Protein AF-D0IQ86-F1 (afdb_monomer)

Structure (mmCIF, N/CA/C/O backbone):
data_AF-D0IQ86-F1
#
_entry.id   AF-D0IQ86-F1
#
loop_
_atom_site.group_PDB
_atom_site.id
_atom_site.type_symbol
_atom_site.label_atom_id
_atom_site.label_alt_id
_atom_site.label_comp_id
_atom_site.label_asym_id
_atom_site.label_entity_id
_atom_site.label_seq_id
_atom_site.pdbx_PDB_ins_code
_atom_site.Cartn_x
_atom_site.Cartn_y
_atom_site.Cartn_z
_atom_site.occupancy
_atom_site.B_iso_or_equiv
_atom_site.auth_seq_id
_atom_site.auth_comp_id
_atom_site.auth_asym_id
_atom_site.auth_atom_id
_atom_site.pdbx_PDB_model_num
ATOM 1 N N . MET A 1 1 ? 30.136 22.786 40.120 1.00 44.16 1 MET A N 1
ATOM 2 C CA . MET A 1 1 ? 28.962 22.709 39.224 1.00 44.16 1 MET A CA 1
ATOM 3 C C . MET A 1 1 ? 28.473 24.099 38.809 1.00 44.16 1 MET A C 1
ATOM 5 O O . MET A 1 1 ? 28.505 24.385 37.623 1.00 44.16 1 MET A O 1
ATOM 9 N N . LEU A 1 2 ? 28.152 25.009 39.743 1.00 34.56 2 LEU A N 1
ATOM 10 C CA . LEU A 1 2 ? 27.717 26.384 39.419 1.00 34.56 2 LEU A CA 1
ATOM 11 C C . LEU A 1 2 ? 28.767 27.211 38.638 1.00 34.56 2 LEU A C 1
ATOM 13 O O . LEU A 1 2 ? 28.436 27.886 37.672 1.00 34.56 2 LEU A O 1
ATOM 17 N N . ILE A 1 3 ? 30.050 27.096 38.998 1.00 46.97 3 ILE A N 1
ATOM 18 C CA . ILE A 1 3 ? 31.165 27.788 38.317 1.00 46.97 3 ILE A CA 1
ATOM 19 C C . ILE A 1 3 ? 31.371 27.260 36.886 1.00 46.97 3 ILE A C 1
ATOM 21 O O . ILE A 1 3 ? 31.678 28.018 35.972 1.00 46.97 3 ILE A O 1
ATOM 25 N N . THR A 1 4 ? 31.146 25.962 36.673 1.00 49.38 4 THR A N 1
ATOM 26 C CA . THR A 1 4 ? 31.270 25.307 35.363 1.00 49.38 4 THR A CA 1
ATOM 27 C C . THR A 1 4 ? 30.162 25.760 34.411 1.00 49.38 4 THR A C 1
ATOM 29 O O . THR A 1 4 ? 30.430 26.004 33.238 1.00 49.38 4 THR A O 1
ATOM 32 N N . ILE A 1 5 ? 28.948 25.940 34.943 1.00 56.44 5 ILE A N 1
ATOM 33 C CA . ILE A 1 5 ? 27.775 26.453 34.222 1.00 56.44 5 ILE A CA 1
ATOM 34 C C . ILE A 1 5 ? 27.952 27.943 33.894 1.00 56.44 5 ILE A C 1
ATOM 36 O O . ILE A 1 5 ? 27.713 28.357 32.764 1.00 56.44 5 ILE A O 1
ATOM 40 N N . LEU A 1 6 ? 28.463 28.744 34.835 1.00 50.25 6 LEU A N 1
ATOM 41 C CA . LEU A 1 6 ? 28.774 30.161 34.601 1.00 50.25 6 LEU A CA 1
ATOM 42 C C . LEU A 1 6 ? 29.878 30.353 33.548 1.00 50.25 6 LEU A C 1
ATOM 44 O O . LEU A 1 6 ? 29.783 31.255 32.718 1.00 50.25 6 LEU A O 1
ATOM 48 N N . GLY A 1 7 ? 30.883 29.472 33.524 1.00 53.47 7 GLY A N 1
ATOM 49 C CA . GLY A 1 7 ? 31.936 29.485 32.504 1.00 53.47 7 GLY A CA 1
ATOM 50 C C . GLY A 1 7 ? 31.430 29.139 31.099 1.00 53.47 7 GLY A C 1
ATOM 51 O O . GLY A 1 7 ? 31.832 29.778 30.126 1.00 53.47 7 GLY A O 1
ATOM 52 N N . THR A 1 8 ? 30.506 28.179 30.979 1.00 57.81 8 THR A N 1
ATOM 53 C CA . THR A 1 8 ? 29.898 27.821 29.683 1.00 57.81 8 THR A CA 1
ATOM 54 C C . THR A 1 8 ? 28.943 28.903 29.188 1.00 57.81 8 THR A C 1
ATOM 56 O O . THR A 1 8 ? 28.949 29.216 27.999 1.00 57.81 8 THR A O 1
ATOM 59 N N . LEU A 1 9 ? 28.198 29.548 30.092 1.00 50.62 9 LEU A N 1
ATOM 60 C CA . LEU A 1 9 ? 27.321 30.669 29.749 1.00 50.62 9 LEU A CA 1
ATOM 61 C C . LEU A 1 9 ? 28.117 31.897 29.276 1.00 50.62 9 LEU A C 1
ATOM 63 O O . LEU A 1 9 ? 27.738 32.537 28.297 1.00 50.62 9 LEU A O 1
ATOM 67 N N . ALA A 1 10 ? 29.250 32.197 29.920 1.00 55.19 10 ALA A N 1
ATOM 68 C CA . ALA A 1 10 ? 30.127 33.303 29.533 1.00 55.19 10 ALA A CA 1
ATOM 69 C C . ALA A 1 10 ? 30.791 33.072 28.162 1.00 55.19 10 ALA A C 1
ATOM 71 O O . ALA A 1 10 ? 30.859 33.994 27.347 1.00 55.19 10 ALA A O 1
ATOM 72 N N . ALA A 1 11 ? 31.221 31.839 27.872 1.00 55.59 11 ALA A N 1
ATOM 73 C CA . ALA A 1 11 ? 31.773 31.470 26.567 1.00 55.59 11 ALA A CA 1
ATOM 74 C C . ALA A 1 11 ? 30.716 31.550 25.450 1.00 55.59 11 ALA A C 1
ATOM 76 O O . ALA A 1 11 ? 31.003 32.031 24.352 1.00 55.59 11 ALA A O 1
ATOM 77 N N . PHE A 1 12 ? 29.479 31.144 25.746 1.00 58.81 12 PHE A N 1
ATOM 78 C CA . PHE A 1 12 ? 28.362 31.219 24.807 1.00 58.81 12 PHE A CA 1
ATOM 79 C C . PHE A 1 12 ? 27.935 32.672 24.532 1.00 58.81 12 PHE A C 1
ATOM 81 O O . PHE A 1 12 ? 27.708 33.037 23.379 1.00 58.81 12 PHE A O 1
ATOM 88 N N . LEU A 1 13 ? 27.926 33.539 25.555 1.00 53.56 13 LEU A N 1
ATOM 89 C CA . LEU A 1 13 ? 27.673 34.976 25.383 1.00 53.56 13 LEU A CA 1
ATOM 90 C C . LEU A 1 13 ? 28.783 35.683 24.590 1.00 53.56 13 LEU A C 1
ATOM 92 O O . LEU A 1 13 ? 28.480 36.519 23.741 1.00 53.56 13 LEU A O 1
ATOM 96 N N . ALA A 1 14 ? 30.055 35.342 24.819 1.00 55.03 14 ALA A N 1
ATOM 97 C CA . ALA A 1 14 ? 31.177 35.901 24.061 1.00 55.03 14 ALA A CA 1
ATOM 98 C C . ALA A 1 14 ? 31.119 35.507 22.572 1.00 55.03 14 ALA A C 1
ATOM 100 O O . ALA A 1 14 ? 31.382 36.329 21.689 1.00 55.03 14 ALA A O 1
ATOM 101 N N . PHE A 1 15 ? 30.703 34.272 22.282 1.00 54.91 15 PHE A N 1
ATOM 102 C CA . PHE A 1 15 ? 30.490 33.791 20.919 1.00 54.91 15 PHE A CA 1
ATOM 103 C C . PHE A 1 15 ? 29.323 34.520 20.228 1.00 54.91 15 PHE A C 1
ATOM 105 O O . PHE A 1 15 ? 29.467 34.978 19.092 1.00 54.91 15 PHE A O 1
ATOM 112 N N . LEU A 1 16 ? 28.207 34.730 20.938 1.00 49.28 16 LEU A N 1
ATOM 113 C CA . LEU A 1 16 ? 27.055 35.480 20.426 1.00 49.28 16 LEU A CA 1
ATOM 114 C C . LEU A 1 16 ? 27.391 36.959 20.163 1.00 49.28 16 LEU A C 1
ATOM 116 O O . LEU A 1 16 ? 27.014 37.505 19.128 1.00 49.28 16 LEU A O 1
ATOM 120 N N . LEU A 1 17 ? 28.149 37.602 21.058 1.00 48.16 17 LEU A N 1
ATOM 121 C CA . LEU A 1 17 ? 28.586 38.995 20.901 1.00 48.16 17 LEU A CA 1
ATOM 122 C C . LEU A 1 17 ? 29.527 39.175 19.701 1.00 48.16 17 LEU A C 1
ATOM 124 O O . LEU A 1 17 ? 29.441 40.181 18.998 1.00 48.16 17 LEU A O 1
ATOM 128 N N . THR A 1 18 ? 30.364 38.178 19.407 1.00 54.25 18 THR A N 1
ATOM 129 C CA . THR A 1 18 ? 31.253 38.188 18.233 1.00 54.25 18 THR A CA 1
ATOM 130 C C . THR A 1 18 ? 30.465 38.047 16.922 1.00 54.25 18 THR A C 1
ATOM 132 O O . THR A 1 18 ? 30.798 38.684 15.924 1.00 54.25 18 THR A O 1
ATOM 135 N N . LEU A 1 19 ? 29.374 37.274 16.927 1.00 46.41 19 LEU A N 1
ATOM 136 C CA . LEU A 1 19 ? 28.462 37.117 15.787 1.00 46.41 19 LEU A CA 1
ATOM 137 C C . LEU A 1 19 ? 27.590 38.357 15.538 1.00 46.41 19 LEU A C 1
ATOM 139 O O . LEU A 1 19 ? 27.333 38.697 14.383 1.00 46.41 19 LEU A O 1
ATOM 143 N N . ILE A 1 20 ? 27.169 39.043 16.603 1.00 47.31 20 ILE A N 1
ATOM 144 C CA . ILE A 1 20 ? 26.276 40.209 16.526 1.00 47.31 20 ILE A CA 1
ATOM 145 C C . ILE A 1 20 ? 27.052 41.495 16.196 1.00 47.31 20 ILE A C 1
ATOM 147 O O . ILE A 1 20 ? 26.596 42.286 15.372 1.00 47.31 20 ILE A O 1
ATOM 151 N N . PHE A 1 21 ? 28.247 41.695 16.767 1.00 41.47 21 PHE A N 1
ATOM 152 C CA . PHE A 1 21 ? 29.037 42.923 16.578 1.00 41.47 21 PHE A CA 1
ATOM 153 C C . PHE A 1 21 ? 30.216 42.781 15.595 1.00 41.47 21 PHE A C 1
ATOM 155 O O . PHE A 1 21 ? 30.856 43.773 15.248 1.00 41.47 21 PHE A O 1
ATOM 162 N N . GLY A 1 22 ? 30.493 41.577 15.081 1.00 38.72 22 GLY A N 1
ATOM 163 C CA . GLY A 1 22 ? 31.636 41.292 14.199 1.00 38.72 22 GLY A CA 1
ATOM 164 C C . GLY A 1 22 ? 31.532 41.795 12.752 1.00 38.72 22 GLY A C 1
ATOM 165 O O . GLY A 1 22 ? 32.476 41.634 11.980 1.00 38.72 22 GLY A O 1
ATOM 166 N N . ARG A 1 23 ? 30.425 42.428 12.343 1.00 44.47 23 ARG A N 1
ATOM 167 C CA . ARG A 1 23 ? 30.286 43.042 11.008 1.00 44.47 23 ARG A CA 1
ATOM 168 C C . ARG A 1 23 ? 30.266 44.562 11.102 1.00 44.47 23 ARG A C 1
ATOM 170 O O . ARG A 1 23 ? 29.232 45.194 10.931 1.00 44.47 23 ARG A O 1
ATOM 177 N N . GLY A 1 24 ? 31.435 45.154 11.345 1.00 37.97 24 GLY A N 1
ATOM 178 C CA . GLY A 1 24 ? 31.527 46.609 11.443 1.00 37.97 24 GLY A CA 1
ATOM 179 C C . GLY A 1 24 ? 32.914 47.197 11.675 1.00 37.97 24 GLY A C 1
ATOM 180 O O . GLY A 1 24 ? 33.044 48.071 12.519 1.00 37.97 24 GLY A O 1
ATOM 181 N N . GLN A 1 25 ? 33.948 46.799 10.925 1.00 29.42 25 GLN A N 1
ATOM 182 C CA . GLN A 1 25 ? 35.121 47.670 10.743 1.00 29.42 25 GLN A CA 1
ATOM 183 C C . GLN A 1 25 ? 35.557 47.726 9.276 1.00 29.42 25 GLN A C 1
ATOM 185 O O . GLN A 1 25 ? 36.235 46.841 8.761 1.00 29.42 25 GLN A O 1
ATOM 190 N N . LYS A 1 26 ? 35.197 48.834 8.614 1.00 35.84 26 LYS A N 1
ATOM 191 C CA . LYS A 1 26 ? 35.958 49.369 7.481 1.00 35.84 26 LYS A CA 1
ATOM 192 C C . LYS A 1 26 ? 37.345 49.742 8.009 1.00 35.84 26 LYS A C 1
ATOM 194 O O . LYS A 1 26 ? 37.449 50.647 8.833 1.00 35.84 26 LYS A O 1
ATOM 199 N N . ARG A 1 27 ? 38.401 49.092 7.517 1.00 28.05 27 ARG A N 1
ATOM 200 C CA . ARG A 1 27 ? 39.769 49.613 7.621 1.00 28.05 27 ARG A CA 1
ATOM 201 C C . ARG A 1 27 ? 40.237 50.107 6.257 1.00 28.05 27 ARG A C 1
ATOM 203 O O . ARG A 1 27 ? 40.186 49.407 5.251 1.00 28.05 27 ARG A O 1
ATOM 210 N N . SER A 1 28 ? 40.620 51.372 6.288 1.00 27.50 28 SER A N 1
ATOM 211 C CA . SER A 1 28 ? 41.250 52.208 5.278 1.00 27.50 28 SER A CA 1
ATOM 212 C C . SER A 1 28 ? 42.489 51.568 4.648 1.00 27.50 28 SER A C 1
ATOM 214 O O . SER A 1 28 ? 43.341 51.032 5.354 1.00 27.50 28 SER A O 1
ATOM 216 N N . LYS A 1 29 ? 42.618 51.705 3.324 1.00 27.58 29 LYS A N 1
ATOM 217 C CA . LYS A 1 29 ? 43.871 51.490 2.590 1.00 27.58 29 LYS A CA 1
ATOM 218 C C . LYS A 1 29 ? 44.841 52.644 2.875 1.00 27.58 29 LYS A C 1
ATOM 220 O O . LYS A 1 29 ? 44.425 53.790 2.700 1.00 27.58 29 LYS A O 1
ATOM 225 N N . PRO A 1 30 ? 46.120 52.386 3.188 1.00 27.84 30 PRO A N 1
ATOM 226 C CA . PRO A 1 30 ? 47.188 53.310 2.878 1.00 27.84 30 PRO A CA 1
ATOM 227 C C . PRO A 1 30 ? 47.821 52.947 1.531 1.00 27.84 30 PRO A C 1
ATOM 229 O O . PRO A 1 30 ? 48.097 51.791 1.215 1.00 27.84 30 PRO A O 1
ATOM 232 N N . VAL A 1 31 ? 48.009 53.996 0.744 1.00 25.55 31 VAL A N 1
ATOM 233 C CA . VAL A 1 31 ? 48.836 54.075 -0.455 1.00 25.55 31 VAL A CA 1
ATOM 234 C C . VAL A 1 31 ? 50.301 54.158 -0.027 1.00 25.55 31 VAL A C 1
ATOM 236 O O . VAL A 1 31 ? 50.618 54.936 0.868 1.00 25.55 31 VAL A O 1
ATOM 239 N N . GLN A 1 32 ? 51.190 53.456 -0.730 1.00 24.28 32 GLN A N 1
ATOM 240 C CA . GLN A 1 32 ? 52.515 53.983 -1.060 1.00 24.28 32 GLN A CA 1
ATOM 241 C C . GLN A 1 32 ? 52.898 53.550 -2.485 1.00 24.28 32 GLN A C 1
ATOM 243 O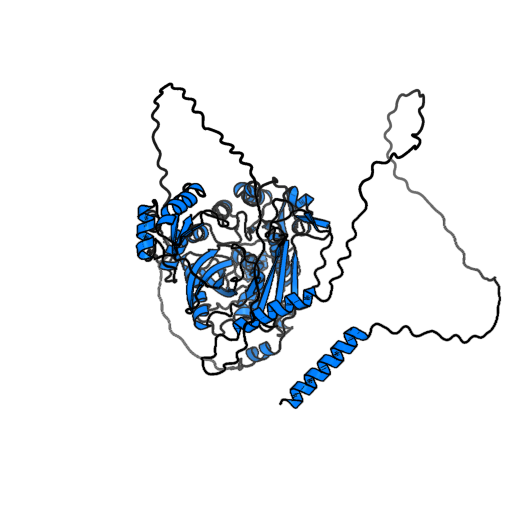 O . GLN A 1 32 ? 53.018 52.367 -2.794 1.00 24.28 32 GLN A O 1
ATOM 248 N N . SER A 1 33 ? 52.999 54.565 -3.347 1.00 25.86 33 SER A N 1
ATOM 249 C CA . SER A 1 33 ? 53.703 54.632 -4.637 1.00 25.86 33 SER A CA 1
ATOM 250 C C . SER A 1 33 ? 55.202 54.362 -4.439 1.00 25.86 33 SER A C 1
ATOM 252 O O . SER A 1 33 ? 55.691 54.553 -3.332 1.00 25.86 33 SER A O 1
ATOM 254 N N . SER A 1 34 ? 56.015 53.936 -5.406 1.00 28.02 34 SER A N 1
ATOM 255 C CA . SER A 1 34 ? 56.362 54.487 -6.739 1.00 28.02 34 SER A CA 1
ATOM 256 C C . SER A 1 34 ? 57.522 53.604 -7.260 1.00 28.02 34 SER A C 1
ATOM 258 O O . SER A 1 34 ? 58.203 53.014 -6.431 1.00 28.02 34 SER A O 1
ATOM 260 N N . ALA A 1 35 ? 57.935 53.468 -8.518 1.00 27.05 35 ALA A N 1
ATOM 261 C CA . ALA A 1 35 ? 57.646 54.023 -9.837 1.00 27.05 35 ALA A CA 1
ATOM 262 C C . ALA A 1 35 ? 58.418 53.142 -10.853 1.00 27.05 35 ALA A C 1
ATOM 264 O O . ALA A 1 35 ? 59.389 52.501 -10.457 1.00 27.05 35 ALA A O 1
ATOM 265 N N . ALA A 1 36 ? 58.020 53.161 -12.132 1.00 24.80 36 ALA A N 1
ATOM 266 C CA . ALA A 1 36 ? 58.895 53.423 -13.294 1.00 24.80 36 ALA A CA 1
ATOM 267 C C . ALA A 1 36 ? 58.351 52.814 -14.612 1.00 24.80 36 ALA A C 1
ATOM 269 O O . ALA A 1 36 ? 58.438 51.618 -14.854 1.00 24.80 36 ALA A O 1
ATOM 270 N N . THR A 1 37 ? 57.803 53.712 -15.438 1.00 25.48 37 THR A N 1
ATOM 271 C CA . THR A 1 37 ? 58.170 53.965 -16.851 1.00 25.48 37 THR A CA 1
ATOM 272 C C . THR A 1 37 ? 58.007 52.880 -17.944 1.00 25.48 37 THR A C 1
ATOM 274 O O . THR A 1 37 ? 58.814 51.976 -18.095 1.00 25.48 37 THR A O 1
ATOM 277 N N . SER A 1 38 ? 57.027 53.162 -18.820 1.00 25.84 38 SER A N 1
ATOM 278 C CA . SER A 1 38 ? 57.131 53.367 -20.287 1.00 25.84 38 SER A CA 1
ATOM 279 C C . SER A 1 38 ? 57.355 52.226 -21.300 1.00 25.84 38 SER A C 1
ATOM 281 O O . SER A 1 38 ? 58.354 51.525 -21.260 1.00 25.84 38 SER A O 1
ATOM 283 N N . ALA A 1 39 ? 56.519 52.321 -22.350 1.00 26.55 39 ALA A N 1
ATOM 284 C CA . ALA A 1 39 ? 56.859 52.360 -23.785 1.00 26.55 39 ALA A CA 1
ATOM 285 C C . ALA A 1 39 ? 56.868 51.066 -24.641 1.00 26.55 39 ALA A C 1
ATOM 287 O O . ALA A 1 39 ? 57.773 50.253 -24.557 1.00 26.55 39 ALA A O 1
ATOM 288 N N . THR A 1 40 ? 55.872 51.017 -25.545 1.00 25.23 40 THR A N 1
ATOM 289 C CA . THR A 1 40 ? 55.970 50.994 -27.032 1.00 25.23 40 THR A CA 1
ATOM 290 C C . THR A 1 40 ? 56.610 49.806 -27.788 1.00 25.23 40 THR A C 1
ATOM 292 O O . THR A 1 40 ? 57.547 49.170 -27.333 1.00 25.23 40 THR A O 1
ATOM 295 N N . THR A 1 41 ? 56.130 49.641 -29.038 1.00 26.33 41 THR A N 1
ATOM 296 C CA . THR A 1 41 ? 56.623 48.862 -30.211 1.00 26.33 41 THR A CA 1
ATOM 297 C C . THR A 1 41 ? 56.367 47.346 -30.198 1.00 26.33 41 THR A C 1
ATOM 299 O O . THR A 1 41 ? 56.696 46.675 -29.237 1.00 26.33 41 THR A O 1
ATOM 302 N N . ALA A 1 42 ? 55.615 46.734 -31.125 1.00 26.28 42 ALA A N 1
ATOM 303 C CA . ALA A 1 42 ? 55.585 46.734 -32.600 1.00 26.28 42 ALA A CA 1
ATOM 304 C C . ALA A 1 42 ? 56.629 45.809 -33.265 1.00 26.28 42 ALA A C 1
ATOM 306 O O . ALA A 1 42 ? 57.827 45.969 -33.072 1.00 26.28 42 ALA A O 1
ATOM 307 N N . THR A 1 43 ? 56.090 44.963 -34.160 1.00 26.39 43 THR A N 1
ATOM 308 C CA . THR A 1 43 ? 56.647 44.432 -35.425 1.00 26.39 43 THR A CA 1
ATOM 309 C C . THR A 1 43 ? 57.696 43.308 -35.461 1.00 26.39 43 THR A C 1
ATOM 311 O O . THR A 1 43 ? 58.762 43.416 -34.872 1.00 26.39 43 THR A O 1
ATOM 314 N N . THR A 1 44 ? 57.383 42.345 -36.360 1.00 27.66 44 THR A N 1
ATOM 315 C CA . THR A 1 44 ? 58.251 41.551 -37.278 1.00 27.66 44 THR A CA 1
ATOM 316 C C . THR A 1 44 ? 59.229 40.553 -36.657 1.00 27.66 44 THR A C 1
ATOM 318 O O . THR A 1 44 ? 59.815 40.830 -35.626 1.00 27.66 44 THR A O 1
ATOM 321 N N . GLY A 1 45 ? 59.518 39.378 -37.211 1.00 26.42 45 GLY A N 1
ATOM 322 C CA . GLY A 1 45 ? 59.134 38.620 -38.414 1.00 26.42 45 GLY A CA 1
ATOM 323 C C . GLY A 1 45 ? 59.437 37.142 -38.072 1.00 26.42 45 GLY A C 1
ATOM 324 O O . GLY A 1 45 ? 59.514 36.808 -36.895 1.00 26.42 45 GLY A O 1
ATOM 325 N N . ASP A 1 46 ? 59.698 36.179 -38.936 1.00 29.06 46 ASP A N 1
ATOM 326 C CA . ASP A 1 46 ? 59.614 35.977 -40.374 1.00 29.06 46 ASP A CA 1
ATOM 327 C C . ASP A 1 46 ? 59.864 34.458 -40.577 1.00 29.06 46 ASP A C 1
ATOM 329 O O . ASP A 1 46 ? 60.418 33.811 -39.682 1.00 29.06 46 ASP A O 1
ATOM 333 N N . SER A 1 47 ? 59.549 33.939 -41.764 1.00 29.06 47 SER A N 1
ATOM 334 C CA . SER A 1 47 ? 60.200 32.810 -42.465 1.00 29.06 47 SER A CA 1
ATOM 335 C C . SER A 1 47 ? 59.418 31.506 -42.743 1.00 29.06 47 SER A C 1
ATOM 337 O O . SER A 1 47 ? 59.179 30.646 -41.898 1.00 29.06 47 SER A O 1
ATOM 339 N N . ASP A 1 48 ? 59.081 31.441 -44.035 1.00 29.78 48 ASP A N 1
ATOM 340 C CA . ASP A 1 48 ? 58.813 30.368 -44.996 1.00 29.78 48 ASP A CA 1
ATOM 341 C C . ASP A 1 48 ? 59.270 28.932 -44.688 1.00 29.78 48 ASP A C 1
ATOM 343 O O . ASP A 1 48 ? 60.390 28.697 -44.244 1.00 29.78 48 ASP A O 1
ATOM 347 N N . ASN A 1 49 ? 58.475 27.937 -45.113 1.00 29.80 49 ASN A N 1
ATOM 348 C CA . ASN A 1 49 ? 58.572 27.280 -46.439 1.00 29.80 49 ASN A CA 1
ATOM 349 C C . ASN A 1 49 ? 57.808 25.937 -46.452 1.00 29.80 49 ASN A C 1
ATOM 351 O O . ASN A 1 49 ? 57.857 25.197 -45.473 1.00 29.80 49 ASN A O 1
ATOM 355 N N . GLY A 1 50 ? 57.198 25.562 -47.591 1.00 27.50 50 GLY A N 1
ATOM 356 C CA . GLY A 1 50 ? 56.882 24.142 -47.852 1.00 27.50 50 GLY A CA 1
ATOM 357 C C . GLY A 1 50 ? 55.585 23.766 -48.585 1.00 27.50 50 GLY A C 1
ATOM 358 O O . GLY A 1 50 ? 54.838 22.933 -48.096 1.00 27.50 50 GLY A O 1
ATOM 359 N N . ASN A 1 51 ? 55.323 24.367 -49.746 1.00 28.78 51 ASN A N 1
ATOM 360 C CA . ASN A 1 51 ? 54.930 23.722 -51.017 1.00 28.78 51 ASN A CA 1
ATOM 361 C C . ASN A 1 51 ? 54.164 22.358 -51.017 1.00 28.78 51 ASN A C 1
ATOM 363 O O . ASN A 1 51 ? 54.732 21.334 -50.652 1.00 28.78 51 ASN A O 1
ATOM 367 N N . THR A 1 52 ? 52.946 22.303 -51.590 1.00 30.97 52 THR A N 1
ATOM 368 C CA . THR A 1 52 ? 52.582 21.612 -52.869 1.00 30.97 52 THR A CA 1
ATOM 369 C C . THR A 1 52 ? 51.103 21.162 -52.982 1.00 30.97 52 THR A C 1
ATOM 371 O O . THR A 1 52 ? 50.596 20.364 -52.206 1.00 30.97 52 THR A O 1
ATOM 374 N N . ASN A 1 53 ? 50.446 21.701 -54.019 1.00 29.45 53 ASN A N 1
ATOM 375 C CA . ASN A 1 53 ? 49.388 21.188 -54.915 1.00 29.45 53 ASN A CA 1
ATOM 376 C C . ASN A 1 53 ? 48.642 19.862 -54.617 1.00 29.45 53 ASN A C 1
ATOM 378 O O . ASN A 1 53 ? 49.245 18.797 -54.639 1.00 29.45 53 ASN A O 1
ATOM 382 N N . HIS A 1 54 ? 47.298 19.896 -54.661 1.00 31.28 54 HIS A N 1
ATOM 383 C CA . HIS A 1 54 ? 46.544 19.533 -55.881 1.00 31.28 54 HIS A CA 1
ATOM 384 C C . HIS A 1 54 ? 45.031 19.831 -55.785 1.00 31.28 54 HIS A C 1
ATOM 386 O O . HIS A 1 54 ? 44.338 19.404 -54.867 1.00 31.28 54 HIS A O 1
ATOM 392 N N . ASN A 1 55 ? 44.528 20.528 -56.811 1.00 28.81 55 ASN A N 1
ATOM 393 C CA . ASN A 1 55 ? 43.121 20.608 -57.214 1.00 28.81 55 ASN A CA 1
ATOM 394 C C . ASN A 1 55 ? 42.565 19.226 -57.585 1.00 28.81 55 ASN A C 1
ATOM 396 O O . ASN A 1 55 ? 43.254 18.473 -58.271 1.00 28.81 55 ASN A O 1
ATOM 400 N N . SER A 1 56 ? 41.283 18.966 -57.313 1.00 27.16 56 SER A N 1
ATOM 401 C CA . SER A 1 56 ? 40.237 18.829 -58.349 1.00 27.16 56 SER A CA 1
ATOM 402 C C . SER A 1 56 ? 38.922 18.281 -57.781 1.00 27.16 56 SER A C 1
ATOM 404 O O . SER A 1 56 ? 38.837 17.728 -56.691 1.00 27.16 56 SER A O 1
ATOM 406 N N . SER A 1 57 ? 37.872 18.568 -58.531 1.00 25.39 57 SER A N 1
ATOM 407 C CA . SER A 1 57 ? 36.478 18.724 -58.150 1.00 25.39 57 SER A CA 1
ATOM 408 C C . SER A 1 57 ? 35.562 17.715 -58.856 1.00 25.39 57 SER A C 1
ATOM 410 O O . SER A 1 57 ? 35.920 17.214 -59.916 1.00 25.39 57 SER A O 1
ATOM 412 N N . VAL A 1 58 ? 34.321 17.622 -58.355 1.00 25.50 58 VAL A N 1
ATOM 413 C CA . VAL A 1 58 ? 33.076 17.193 -59.040 1.00 25.50 58 VAL A CA 1
ATOM 414 C C . VAL A 1 58 ? 32.847 15.687 -59.211 1.00 25.50 58 VAL A C 1
ATOM 416 O O . VAL A 1 58 ? 33.530 15.067 -60.009 1.00 25.50 58 VAL A O 1
ATOM 419 N N . ILE A 1 59 ? 31.752 15.169 -58.620 1.00 26.31 59 ILE A N 1
ATOM 420 C CA . ILE A 1 59 ? 30.742 14.346 -59.324 1.00 26.31 59 ILE A CA 1
ATOM 421 C C . ILE A 1 59 ? 29.335 14.718 -58.818 1.00 26.31 59 ILE A C 1
ATOM 423 O O . ILE A 1 59 ? 29.106 14.933 -57.630 1.00 26.31 59 ILE A O 1
ATOM 427 N N . ALA A 1 60 ? 28.431 14.834 -59.787 1.00 25.27 60 ALA A N 1
ATOM 428 C CA . ALA A 1 60 ? 27.045 15.265 -59.733 1.00 25.27 60 ALA A CA 1
ATOM 429 C C . ALA A 1 60 ? 26.056 14.201 -59.217 1.00 25.27 60 ALA A C 1
ATOM 431 O O . ALA A 1 60 ? 26.319 13.004 -59.289 1.00 25.27 60 ALA A O 1
ATOM 432 N N . ALA A 1 61 ? 24.854 14.650 -58.840 1.00 26.23 61 ALA A N 1
ATOM 433 C CA . ALA A 1 61 ? 23.639 13.844 -58.934 1.00 26.23 61 ALA A CA 1
ATOM 434 C C . ALA A 1 61 ? 22.463 14.713 -59.415 1.00 26.23 61 ALA A C 1
ATOM 436 O O . ALA A 1 61 ? 22.009 15.641 -58.750 1.00 26.23 61 ALA A O 1
ATOM 437 N N . THR A 1 62 ? 22.033 14.396 -60.629 1.00 24.27 62 THR A N 1
ATOM 438 C CA . THR A 1 62 ? 20.856 14.845 -61.376 1.00 24.27 62 THR A CA 1
ATOM 439 C C . THR A 1 62 ? 19.550 14.295 -60.804 1.00 24.27 62 THR A C 1
ATOM 441 O O . THR A 1 62 ? 19.465 13.097 -60.554 1.00 24.27 62 THR A O 1
ATOM 444 N N . ALA A 1 63 ? 18.505 15.126 -60.758 1.00 25.80 63 ALA A N 1
ATOM 445 C CA . ALA A 1 63 ? 17.132 14.733 -61.098 1.00 25.80 63 ALA A CA 1
ATOM 446 C C . ALA A 1 63 ? 16.290 15.987 -61.400 1.00 25.80 63 ALA A C 1
ATOM 448 O O . ALA A 1 63 ? 15.895 16.729 -60.505 1.00 25.80 63 ALA A O 1
ATOM 449 N N . THR A 1 64 ? 16.033 16.222 -62.684 1.00 23.69 64 THR A N 1
ATOM 450 C CA . THR A 1 64 ? 15.050 17.174 -63.209 1.00 23.69 64 THR A CA 1
ATOM 451 C C . THR A 1 64 ? 13.828 16.405 -63.701 1.00 23.69 64 THR A C 1
ATOM 453 O O . THR A 1 64 ? 13.962 15.446 -64.456 1.00 23.69 64 THR A O 1
ATOM 456 N N . ALA A 1 65 ? 12.634 16.874 -63.342 1.00 25.70 65 ALA A N 1
ATOM 457 C CA . ALA A 1 65 ? 11.423 16.669 -64.127 1.00 25.70 65 ALA A CA 1
ATOM 458 C C . ALA A 1 65 ? 10.629 17.981 -64.137 1.00 25.70 65 ALA A C 1
ATOM 460 O O . ALA A 1 65 ? 10.217 18.510 -63.107 1.00 25.70 65 ALA A O 1
ATOM 461 N N . THR A 1 66 ? 10.517 18.528 -65.338 1.00 23.52 66 THR A N 1
ATOM 462 C CA . THR A 1 66 ? 9.914 19.796 -65.735 1.00 23.52 66 THR A CA 1
ATOM 463 C C . THR A 1 66 ? 8.420 19.615 -66.000 1.00 23.52 66 THR A C 1
ATOM 465 O O . THR A 1 66 ? 8.024 18.618 -66.594 1.00 23.52 66 THR A O 1
ATOM 468 N N . THR A 1 67 ? 7.595 20.619 -65.696 1.00 25.52 67 THR A N 1
ATOM 469 C CA . THR A 1 67 ? 6.588 21.130 -66.650 1.00 25.52 67 THR A CA 1
ATOM 470 C C . THR A 1 67 ? 6.077 22.506 -66.220 1.00 25.52 67 THR A C 1
ATOM 472 O O . THR A 1 67 ? 5.790 22.781 -65.060 1.00 25.52 67 THR A O 1
ATOM 475 N N . THR A 1 68 ? 6.045 23.393 -67.204 1.00 24.16 68 THR A N 1
ATOM 476 C CA . THR A 1 68 ? 5.793 24.836 -67.173 1.00 24.16 68 THR A CA 1
ATOM 477 C C . THR A 1 68 ? 4.357 25.160 -67.598 1.00 24.16 68 THR A C 1
ATOM 479 O O . THR A 1 68 ? 3.870 24.538 -68.536 1.00 24.16 68 THR A O 1
ATOM 482 N N . SER A 1 69 ? 3.733 26.222 -67.068 1.00 23.97 69 SER A N 1
ATOM 483 C CA . SER A 1 69 ? 3.507 27.466 -67.843 1.00 23.97 69 SER A CA 1
ATOM 484 C C . SER A 1 69 ? 2.540 28.482 -67.196 1.00 23.97 69 SER A C 1
ATOM 486 O O . SER A 1 69 ? 1.513 28.140 -66.622 1.00 23.97 69 SER A O 1
ATOM 488 N N . SER A 1 70 ? 2.874 29.756 -67.446 1.00 25.38 70 SER A N 1
ATOM 489 C CA . SER A 1 70 ? 2.030 30.964 -67.543 1.00 25.38 70 SER A CA 1
ATOM 490 C C . SER A 1 70 ? 1.767 31.855 -66.301 1.00 25.38 70 SER A C 1
ATOM 492 O O . SER A 1 70 ? 1.019 31.554 -65.381 1.00 25.38 70 SER A O 1
ATOM 494 N N . LYS A 1 71 ? 2.402 33.034 -66.366 1.00 25.86 71 LYS A N 1
ATOM 495 C CA . LYS A 1 71 ? 2.154 34.362 -65.744 1.00 25.86 71 LYS A CA 1
ATOM 496 C C . LYS A 1 71 ? 2.107 35.367 -66.939 1.00 25.86 71 LYS A C 1
ATOM 498 O O . LYS A 1 71 ? 2.510 34.903 -68.014 1.00 25.86 71 LYS A O 1
ATOM 503 N N . PRO A 1 72 ? 1.767 36.689 -66.863 1.00 37.91 72 PRO A N 1
ATOM 504 C CA . PRO A 1 72 ? 1.820 37.664 -65.736 1.00 37.91 72 PRO A CA 1
ATOM 505 C C . PRO A 1 72 ? 0.625 38.702 -65.796 1.00 37.91 72 PRO A C 1
ATOM 507 O O . PRO A 1 72 ? -0.375 38.337 -66.409 1.00 37.91 72 PRO A O 1
ATOM 510 N N . PRO A 1 73 ? 0.639 39.968 -65.271 1.00 38.66 73 PRO A N 1
ATOM 511 C CA . PRO A 1 73 ? 1.639 40.725 -64.500 1.00 38.66 73 PRO A CA 1
ATOM 512 C C . PRO A 1 73 ? 1.124 41.495 -63.247 1.00 38.66 73 PRO A C 1
ATOM 514 O O . PRO A 1 73 ? 0.036 41.282 -62.731 1.00 38.66 73 PRO A O 1
ATOM 517 N N . ILE A 1 74 ? 2.034 42.330 -62.738 1.00 27.77 74 ILE A N 1
ATOM 518 C CA . ILE A 1 74 ? 2.272 42.883 -61.397 1.00 27.77 74 ILE A CA 1
ATOM 519 C C . ILE A 1 74 ? 1.703 44.307 -61.226 1.00 27.77 74 ILE A C 1
ATOM 521 O O . ILE A 1 74 ? 1.759 45.087 -62.172 1.00 27.77 74 ILE A O 1
ATOM 525 N N . ALA A 1 75 ? 1.332 44.687 -59.992 1.00 26.25 75 ALA A N 1
ATOM 526 C CA . ALA A 1 75 ? 1.524 46.043 -59.442 1.00 26.25 75 ALA A CA 1
ATOM 527 C C . ALA A 1 75 ? 1.634 46.006 -57.889 1.00 26.25 75 ALA A C 1
ATOM 529 O O . ALA A 1 75 ? 1.131 45.056 -57.287 1.00 26.25 75 ALA A O 1
ATOM 530 N N . PRO A 1 76 ? 2.329 46.965 -57.233 1.00 32.59 76 PRO A N 1
ATOM 531 C CA . PRO A 1 76 ? 3.052 46.745 -55.970 1.00 32.59 76 PRO A CA 1
ATOM 532 C C . PRO A 1 76 ? 2.418 47.425 -54.737 1.00 32.59 76 PRO A C 1
ATOM 534 O O . PRO A 1 76 ? 1.698 48.410 -54.878 1.00 32.59 76 PRO A O 1
ATOM 537 N N . ALA A 1 77 ? 2.759 46.979 -53.518 1.00 27.22 77 ALA A N 1
ATOM 538 C CA . ALA A 1 77 ? 2.538 47.768 -52.298 1.00 27.22 77 ALA A CA 1
ATOM 539 C C . ALA A 1 77 ? 3.569 47.484 -51.183 1.00 27.22 77 ALA A C 1
ATOM 541 O O . ALA A 1 77 ? 4.092 46.382 -51.046 1.00 27.22 77 ALA A O 1
ATOM 542 N N . ALA A 1 78 ? 3.853 48.557 -50.446 1.00 29.34 78 ALA A N 1
ATOM 543 C CA . ALA A 1 78 ? 5.017 48.923 -49.637 1.00 29.34 78 ALA A CA 1
ATOM 544 C C . ALA A 1 78 ? 5.075 48.308 -48.206 1.00 29.34 78 ALA A C 1
ATOM 546 O O . ALA A 1 78 ? 4.098 47.704 -47.764 1.00 29.34 78 ALA A O 1
ATOM 547 N N . PRO A 1 79 ? 6.199 48.456 -47.461 1.00 29.02 79 PRO A N 1
ATOM 548 C CA . PRO A 1 79 ? 6.413 47.815 -46.158 1.00 29.02 79 PRO A CA 1
ATOM 549 C C . PRO A 1 79 ? 5.727 48.578 -45.011 1.00 29.02 79 PRO A C 1
ATOM 551 O O . PRO A 1 79 ? 5.578 49.800 -45.101 1.00 29.02 79 PRO A O 1
ATOM 554 N N . PRO A 1 80 ? 5.349 47.921 -43.897 1.00 31.05 80 PRO A N 1
ATOM 555 C CA . PRO A 1 80 ? 4.745 48.632 -42.785 1.00 31.05 80 PRO A CA 1
ATOM 556 C C . PRO A 1 80 ? 5.813 49.334 -41.936 1.00 31.05 80 PRO A C 1
ATOM 558 O O . PRO A 1 80 ? 6.719 48.725 -41.368 1.00 31.05 80 PRO A O 1
ATOM 561 N N . SER A 1 81 ? 5.657 50.652 -41.861 1.00 27.16 81 SER A N 1
ATOM 562 C CA . SER A 1 81 ? 6.317 51.593 -40.964 1.00 27.16 81 SER A CA 1
ATOM 563 C C . SER A 1 81 ? 5.872 51.426 -39.507 1.00 27.16 81 SER A C 1
ATOM 565 O O . SER A 1 81 ? 4.688 51.254 -39.219 1.00 27.16 81 SER A O 1
ATOM 567 N N . ALA A 1 82 ? 6.822 51.590 -38.589 1.00 29.36 82 ALA A N 1
ATOM 568 C CA . ALA A 1 82 ? 6.585 51.861 -37.176 1.00 29.36 82 ALA A CA 1
ATOM 569 C C . ALA A 1 82 ? 5.782 53.159 -36.977 1.00 29.36 82 ALA A C 1
ATOM 571 O O . ALA A 1 82 ? 6.047 54.125 -37.684 1.00 29.36 82 ALA A O 1
ATOM 572 N N . VAL A 1 83 ? 4.889 53.203 -35.974 1.00 25.28 83 VAL A N 1
ATOM 573 C CA . VAL A 1 83 ? 4.603 54.394 -35.145 1.00 25.28 83 VAL A CA 1
ATOM 574 C C . VAL A 1 83 ? 3.731 54.041 -33.917 1.00 25.28 83 VAL A C 1
ATOM 576 O O . VAL A 1 83 ? 2.632 53.515 -34.031 1.00 25.28 83 VAL A O 1
ATOM 579 N N . LYS A 1 84 ? 4.287 54.425 -32.758 1.00 23.97 84 LYS A N 1
ATOM 580 C CA . LYS A 1 84 ? 3.710 54.919 -31.488 1.00 23.97 84 LYS A CA 1
ATOM 581 C C . LYS A 1 84 ? 2.810 54.030 -30.618 1.00 23.97 84 LYS A C 1
ATOM 583 O O . LYS A 1 84 ? 1.607 53.893 -30.807 1.00 23.97 84 LYS A O 1
ATOM 588 N N . ALA A 1 85 ? 3.440 53.622 -29.516 1.00 27.72 85 ALA A N 1
ATOM 589 C CA . ALA A 1 85 ? 2.836 53.349 -28.223 1.00 27.72 85 ALA A CA 1
ATOM 590 C C . ALA A 1 85 ? 1.949 54.509 -27.733 1.00 27.72 85 ALA A C 1
ATOM 592 O O . ALA A 1 85 ? 2.316 55.680 -27.850 1.00 27.72 85 ALA A O 1
ATOM 593 N N . SER A 1 86 ? 0.818 54.156 -27.121 1.00 26.53 86 SER A N 1
ATOM 594 C CA . SER A 1 86 ? 0.080 55.021 -26.204 1.00 26.53 86 SER A CA 1
ATOM 595 C C . SER A 1 86 ? -0.182 54.263 -24.903 1.00 26.53 86 SER A C 1
ATOM 597 O O . SER A 1 86 ? -0.575 53.097 -24.896 1.00 26.53 86 SER A O 1
ATOM 599 N N . ASP A 1 87 ? 0.138 54.944 -23.809 1.00 27.69 87 ASP A N 1
ATOM 600 C CA . ASP A 1 87 ? 0.077 54.500 -22.426 1.00 27.69 87 ASP A CA 1
ATOM 601 C C . ASP A 1 87 ? -1.319 54.033 -21.993 1.00 27.69 87 ASP A C 1
ATOM 603 O O . ASP A 1 87 ? -2.267 54.819 -21.973 1.00 27.69 87 ASP A O 1
ATOM 607 N N . LYS A 1 88 ? -1.406 52.812 -21.452 1.00 26.94 88 LYS A N 1
ATOM 608 C CA . LYS A 1 88 ? -2.235 52.546 -20.269 1.00 26.94 88 LYS A CA 1
ATOM 609 C C . LYS A 1 88 ? -1.423 51.749 -19.251 1.00 26.94 88 LYS A C 1
ATOM 611 O O . LYS A 1 88 ? -1.051 50.600 -19.460 1.00 26.94 88 LYS A O 1
ATOM 616 N N . ARG A 1 89 ? -1.111 52.453 -18.163 1.00 26.20 89 ARG A N 1
ATOM 617 C CA . ARG A 1 89 ? -0.358 52.031 -16.980 1.00 26.20 89 ARG A CA 1
ATOM 618 C C . ARG A 1 89 ? -0.888 50.714 -16.404 1.00 26.20 89 ARG A C 1
ATOM 620 O O . ARG A 1 89 ? -2.031 50.665 -15.964 1.00 26.20 89 ARG A O 1
ATOM 627 N N . PHE A 1 90 ? -0.011 49.722 -16.278 1.00 27.34 90 PHE A N 1
ATOM 628 C CA . PHE A 1 90 ? -0.109 48.691 -15.243 1.00 27.34 90 PHE A CA 1
ATOM 629 C C . PHE A 1 90 ? 0.843 49.071 -14.095 1.00 27.34 90 PHE A C 1
ATOM 631 O O . PHE A 1 90 ? 1.959 49.529 -14.366 1.00 27.34 90 PHE A O 1
ATOM 638 N N . PRO A 1 91 ? 0.425 48.969 -12.821 1.00 28.28 91 PRO A N 1
ATOM 639 C CA . PRO A 1 91 ? 1.249 49.401 -11.701 1.00 28.28 91 PRO A CA 1
ATOM 640 C C . PRO A 1 91 ? 2.517 48.547 -11.576 1.00 28.28 91 PRO A C 1
ATOM 642 O O . PRO A 1 91 ? 2.485 47.319 -11.631 1.00 28.28 91 PRO A O 1
ATOM 645 N N . LYS A 1 92 ? 3.646 49.246 -11.413 1.00 27.78 92 LYS A N 1
ATOM 646 C CA . LYS A 1 92 ? 4.973 48.688 -11.150 1.00 27.78 92 LYS A CA 1
ATOM 647 C C . LYS A 1 92 ? 4.976 47.864 -9.861 1.00 27.78 92 LYS A C 1
ATOM 649 O O . LYS A 1 92 ? 4.373 48.246 -8.864 1.00 27.78 92 LYS A O 1
ATOM 654 N N . ALA A 1 93 ? 5.737 46.778 -9.924 1.00 28.66 93 ALA A N 1
ATOM 655 C CA . ALA A 1 93 ? 6.143 45.880 -8.854 1.00 28.66 93 ALA A CA 1
ATOM 656 C C . ALA A 1 93 ? 6.220 46.502 -7.445 1.00 28.66 93 ALA A C 1
ATOM 658 O O . ALA A 1 93 ? 7.016 47.407 -7.190 1.00 28.66 93 ALA A O 1
ATOM 659 N N . CYS A 1 94 ? 5.500 45.899 -6.496 1.00 25.02 94 CYS A N 1
ATOM 660 C CA . CYS A 1 94 ? 5.921 45.882 -5.100 1.00 25.02 94 CYS A CA 1
ATOM 661 C C . CYS A 1 94 ? 6.991 44.795 -4.936 1.00 25.02 94 CYS A C 1
ATOM 663 O O . CYS A 1 94 ? 6.678 43.630 -4.713 1.00 25.02 94 CYS A O 1
ATOM 665 N N . ILE A 1 95 ? 8.266 45.173 -5.013 1.00 27.67 95 ILE A N 1
ATOM 666 C CA . ILE A 1 95 ? 9.332 44.369 -4.408 1.00 27.67 95 ILE A CA 1
ATOM 667 C C . ILE A 1 95 ? 9.247 44.613 -2.899 1.00 27.67 95 ILE A C 1
ATOM 669 O O . ILE A 1 95 ? 9.794 45.590 -2.392 1.00 27.67 95 ILE A O 1
ATOM 673 N N . LYS A 1 96 ? 8.554 43.737 -2.164 1.00 23.38 96 LYS A N 1
ATOM 674 C CA . LYS A 1 96 ? 8.805 43.591 -0.726 1.00 23.38 96 LYS A CA 1
ATOM 675 C C . LYS A 1 96 ? 9.942 42.595 -0.562 1.00 23.38 96 LYS A C 1
ATOM 677 O O . LYS A 1 96 ? 9.757 41.386 -0.612 1.00 23.38 96 LYS A O 1
ATOM 682 N N . LYS A 1 97 ? 11.141 43.131 -0.366 1.00 22.75 97 LYS A N 1
ATOM 683 C CA . LYS A 1 97 ? 12.251 42.394 0.227 1.00 22.75 97 LYS A CA 1
ATOM 684 C C . LYS A 1 97 ? 11.861 42.162 1.690 1.00 22.75 97 LYS A C 1
ATOM 686 O O . LYS A 1 97 ? 11.952 43.084 2.494 1.00 22.75 97 LYS A O 1
ATOM 691 N N . VAL A 1 98 ? 11.323 40.986 2.014 1.00 22.84 98 VAL A N 1
ATOM 692 C CA . VAL A 1 98 ? 11.041 40.623 3.408 1.00 22.84 98 VAL A CA 1
ATOM 693 C C . VAL A 1 98 ? 12.383 40.348 4.072 1.00 22.84 98 VAL A C 1
ATOM 695 O O . VAL A 1 98 ? 13.065 39.372 3.774 1.00 22.84 98 VAL A O 1
ATOM 698 N N . GLN A 1 99 ? 12.800 41.289 4.906 1.00 24.34 99 GLN A N 1
ATOM 699 C CA . GLN A 1 99 ? 13.951 41.164 5.778 1.00 24.34 99 GLN A CA 1
ATOM 700 C C . GLN A 1 99 ? 13.384 40.766 7.142 1.00 24.34 99 GLN A C 1
ATOM 702 O O . GLN A 1 99 ? 12.665 41.553 7.752 1.00 24.34 99 GLN A O 1
ATOM 707 N N . PHE A 1 100 ? 13.630 39.530 7.578 1.00 26.30 100 PHE A N 1
ATOM 708 C CA . PHE A 1 100 ? 13.203 39.069 8.899 1.00 26.30 100 PHE A CA 1
ATOM 709 C C . PHE A 1 100 ? 13.895 39.921 9.972 1.00 26.30 100 PHE A C 1
ATOM 711 O O . PHE A 1 100 ? 15.126 39.998 9.999 1.00 26.30 100 PHE A O 1
ATOM 718 N N . SER A 1 101 ? 13.118 40.592 10.827 1.00 32.88 101 SER A N 1
ATOM 719 C CA . SER A 1 101 ? 13.642 41.227 12.035 1.00 32.88 101 SER A CA 1
ATOM 720 C C . SER A 1 101 ? 13.846 40.154 13.106 1.00 32.88 101 SER A C 1
ATOM 722 O O . SER A 1 101 ? 13.040 39.240 13.267 1.00 32.88 101 SER A O 1
ATOM 724 N N . SER A 1 102 ? 14.939 40.264 13.856 1.00 37.59 102 SER A N 1
ATOM 725 C CA . SER A 1 102 ? 15.353 39.332 14.915 1.00 37.59 102 SER A CA 1
ATOM 726 C C . SER A 1 102 ? 14.387 39.227 16.106 1.00 37.59 102 SER A C 1
ATOM 728 O O . SER A 1 102 ? 14.668 38.492 17.048 1.00 37.59 102 SER A O 1
ATOM 730 N N . GLU A 1 103 ? 13.282 39.972 16.097 1.00 35.41 103 GLU A N 1
ATOM 731 C CA . GLU A 1 103 ? 12.282 39.992 17.169 1.00 35.41 103 GLU A CA 1
ATOM 732 C C . GLU A 1 103 ? 11.177 38.942 16.965 1.00 35.41 103 GLU A C 1
ATOM 734 O O . GLU A 1 103 ? 10.751 38.350 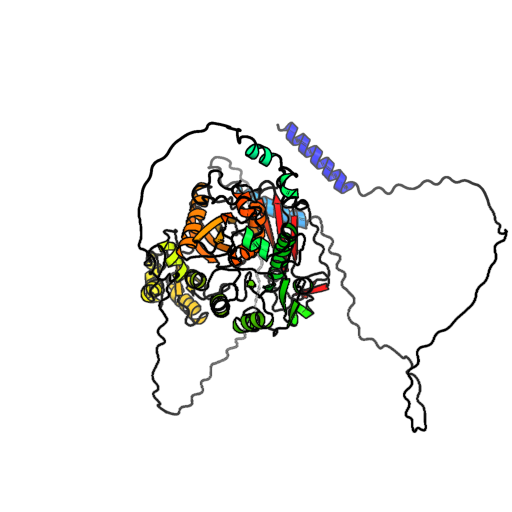17.952 1.00 35.41 103 GLU A O 1
ATOM 739 N N . SER A 1 104 ? 10.779 38.613 15.723 1.00 36.47 104 SER A N 1
ATOM 740 C CA . SER A 1 104 ? 9.735 37.589 15.488 1.00 36.47 104 SER A CA 1
ATOM 741 C C . SER A 1 104 ? 10.244 36.174 15.787 1.00 36.47 104 SER A C 1
ATOM 743 O O . SER A 1 104 ? 9.580 35.409 16.470 1.00 36.47 104 SER A O 1
ATOM 745 N N . LEU A 1 105 ? 11.492 35.877 15.410 1.00 36.31 105 LEU A N 1
ATOM 746 C CA . LEU A 1 105 ? 12.168 34.617 15.746 1.00 36.31 105 LEU A CA 1
ATOM 747 C C . LEU A 1 105 ? 12.365 34.411 17.256 1.00 36.31 105 LEU A C 1
ATOM 749 O O . LEU A 1 105 ? 12.589 33.286 17.685 1.00 36.31 105 LEU A O 1
ATOM 753 N N . ARG A 1 106 ? 12.325 35.480 18.061 1.00 34.25 106 ARG A N 1
ATOM 754 C CA . ARG A 1 106 ? 12.437 35.395 19.524 1.00 34.25 106 ARG A CA 1
ATOM 755 C C . ARG A 1 106 ? 11.100 35.029 20.160 1.00 34.25 106 ARG A C 1
ATOM 757 O O . ARG A 1 106 ? 11.068 34.125 20.980 1.00 34.25 106 ARG A O 1
ATOM 764 N N . SER A 1 107 ? 10.020 35.659 19.696 1.00 36.56 107 SER A N 1
ATOM 765 C CA . SER A 1 107 ? 8.643 35.345 20.098 1.00 36.56 107 SER A CA 1
ATOM 766 C C . SER A 1 107 ? 8.293 33.879 19.834 1.00 36.56 107 SER A C 1
ATOM 768 O O . SER A 1 107 ? 7.810 33.194 20.728 1.00 36.56 107 SER A O 1
ATOM 770 N N . ASP A 1 108 ? 8.620 33.377 18.640 1.00 38.53 108 ASP A N 1
ATOM 771 C CA . ASP A 1 108 ? 8.268 32.011 18.235 1.00 38.53 108 ASP A CA 1
ATOM 772 C C . ASP A 1 108 ? 9.101 30.949 18.980 1.00 38.53 108 ASP A C 1
ATOM 774 O O . ASP A 1 108 ? 8.643 29.834 19.213 1.00 38.53 108 ASP A O 1
ATOM 778 N N . VAL A 1 109 ? 10.331 31.290 19.386 1.00 38.53 109 VAL A N 1
ATOM 779 C CA . VAL A 1 109 ? 11.199 30.411 20.189 1.00 38.53 109 VAL A CA 1
ATOM 780 C C . VAL A 1 109 ? 10.804 30.428 21.665 1.00 38.53 109 VAL A C 1
ATOM 782 O O . VAL A 1 109 ? 10.874 29.382 22.308 1.00 38.53 109 VAL A O 1
ATOM 785 N N . ASP A 1 110 ? 10.367 31.570 22.195 1.00 38.16 110 ASP A N 1
ATOM 786 C CA . ASP A 1 110 ? 9.867 31.677 23.567 1.00 38.16 110 ASP A CA 1
ATOM 787 C C . ASP A 1 110 ? 8.530 30.925 23.721 1.00 38.16 110 ASP A C 1
ATOM 789 O O . ASP A 1 110 ? 8.367 30.171 24.680 1.00 38.16 110 ASP A O 1
ATOM 793 N N . GLU A 1 111 ? 7.641 30.994 22.723 1.00 40.66 111 GLU A N 1
ATOM 794 C CA . GLU A 1 111 ? 6.388 30.226 22.681 1.00 40.66 111 GLU A CA 1
ATOM 795 C C . GLU A 1 111 ? 6.640 28.709 22.572 1.00 40.66 111 GLU A C 1
ATOM 797 O O . GLU A 1 111 ? 6.003 27.915 23.268 1.00 40.66 111 GLU A O 1
ATOM 802 N N . LEU A 1 112 ? 7.640 28.290 21.785 1.00 33.72 112 LEU A N 1
ATOM 803 C CA . LEU A 1 112 ? 8.062 26.886 21.717 1.00 33.72 112 LEU A CA 1
ATOM 804 C C . LEU A 1 112 ? 8.712 26.411 23.030 1.00 33.72 112 LEU A C 1
ATOM 806 O O . LEU A 1 112 ? 8.532 25.264 23.440 1.00 33.72 112 LEU A O 1
ATOM 810 N N . CYS A 1 113 ? 9.474 27.280 23.701 1.00 34.81 113 CYS A N 1
ATOM 811 C CA . CYS A 1 113 ? 10.099 26.975 24.987 1.00 34.81 113 CYS A CA 1
ATOM 812 C C . CYS A 1 113 ? 9.069 26.864 26.112 1.00 34.81 113 CYS A C 1
ATOM 814 O O . CYS A 1 113 ? 9.245 26.030 26.999 1.00 34.81 113 CYS A O 1
ATOM 816 N N . ASP A 1 114 ? 8.003 27.658 26.081 1.00 39.25 114 ASP A N 1
ATOM 817 C CA . ASP A 1 114 ? 6.930 27.582 27.070 1.00 39.25 114 ASP A CA 1
ATOM 818 C C . ASP A 1 114 ? 6.035 26.351 26.839 1.00 39.25 114 ASP A C 1
ATOM 820 O O . ASP A 1 114 ? 5.739 25.635 27.795 1.00 39.25 114 ASP A O 1
ATOM 824 N N . GLN A 1 115 ? 5.770 25.972 25.581 1.00 38.12 115 GLN A N 1
ATOM 825 C CA . GLN A 1 115 ? 5.113 24.694 25.252 1.00 38.12 115 GLN A CA 1
ATOM 826 C C . GLN A 1 115 ? 5.942 23.464 25.673 1.00 38.12 115 GLN A C 1
ATOM 828 O O . GLN A 1 115 ? 5.391 22.441 26.085 1.00 38.12 115 GLN A O 1
ATOM 833 N N . LEU A 1 116 ? 7.276 23.552 25.614 1.00 33.06 116 LEU A N 1
ATOM 834 C CA . LEU A 1 116 ? 8.170 22.4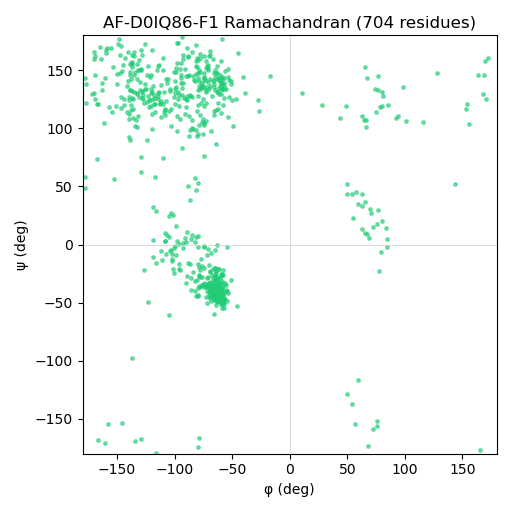84 26.074 1.00 33.06 116 LEU A CA 1
ATOM 835 C C . LEU A 1 116 ? 8.276 22.418 27.607 1.00 33.06 116 LEU A C 1
ATOM 837 O O . LEU A 1 116 ? 8.359 21.313 28.151 1.00 33.06 116 LEU A O 1
ATOM 841 N N . LYS A 1 117 ? 8.222 23.558 28.312 1.00 35.91 117 LYS A N 1
ATOM 842 C CA . LYS A 1 117 ? 8.210 23.609 29.788 1.00 35.91 117 LYS A CA 1
ATOM 843 C C . LYS A 1 117 ? 6.923 23.031 30.380 1.00 35.91 117 LYS A C 1
ATOM 845 O O . LYS A 1 117 ? 7.012 22.300 31.365 1.00 35.91 117 LYS A O 1
ATOM 850 N N . ASP A 1 118 ? 5.774 23.264 29.748 1.00 39.84 118 ASP A N 1
ATOM 851 C CA . ASP A 1 118 ? 4.488 22.704 30.192 1.00 39.84 118 ASP A CA 1
ATOM 852 C C . ASP A 1 118 ? 4.421 21.173 30.037 1.00 39.84 118 ASP A C 1
ATOM 854 O O . ASP A 1 118 ? 3.753 20.494 30.817 1.00 39.84 118 ASP A O 1
ATOM 858 N N . SER A 1 119 ? 5.185 20.593 29.103 1.00 35.50 119 SER A N 1
ATOM 859 C CA . SER A 1 119 ? 5.283 19.132 28.945 1.00 35.50 119 SER A CA 1
ATOM 860 C C . SER A 1 119 ? 6.190 18.447 29.981 1.00 35.50 119 SER A C 1
ATOM 862 O O . SER A 1 119 ? 6.045 17.251 30.233 1.00 35.50 119 SER A O 1
ATOM 864 N N . ALA A 1 120 ? 7.113 19.193 30.599 1.00 31.52 120 ALA A N 1
ATOM 865 C CA . ALA A 1 120 ? 8.149 18.655 31.484 1.00 31.52 120 ALA A CA 1
ATOM 866 C C . ALA A 1 120 ? 7.825 18.779 32.988 1.00 31.52 120 ALA A C 1
ATOM 868 O O . ALA A 1 120 ? 8.537 18.204 33.812 1.00 31.52 120 ALA A O 1
ATOM 869 N N . LEU A 1 121 ? 6.759 19.497 33.362 1.00 32.75 121 LEU A N 1
ATOM 870 C CA . LEU A 1 121 ? 6.402 19.786 34.762 1.00 32.75 121 LEU A CA 1
ATOM 871 C C . LEU A 1 121 ? 5.193 19.004 35.307 1.00 32.75 121 LEU A C 1
ATOM 873 O O . LEU A 1 121 ? 4.783 19.229 36.441 1.00 32.75 121 LEU A O 1
ATOM 877 N N . SER A 1 122 ? 4.664 18.023 34.574 1.00 32.41 122 SER A N 1
ATOM 878 C CA . SER A 1 122 ? 3.559 17.170 35.049 1.00 32.41 122 SER A CA 1
ATOM 879 C C . SER A 1 122 ? 3.986 15.994 35.949 1.00 32.41 122 SER A C 1
ATOM 881 O O . SER A 1 122 ? 3.130 15.239 36.400 1.00 32.41 122 SER A O 1
ATOM 883 N N . ASN A 1 123 ? 5.281 15.854 36.266 1.00 33.28 123 ASN A N 1
ATOM 884 C CA . ASN A 1 123 ? 5.836 14.715 37.018 1.00 33.28 123 ASN A CA 1
ATOM 885 C C . ASN A 1 123 ? 6.510 15.077 38.356 1.00 33.28 123 ASN A C 1
ATOM 887 O O . ASN A 1 123 ? 7.453 14.405 38.772 1.00 33.28 123 ASN A O 1
ATOM 891 N N . LEU A 1 124 ? 6.038 16.105 39.067 1.00 29.28 124 LEU A N 1
ATOM 892 C CA . LEU A 1 124 ? 6.469 16.363 40.446 1.00 29.28 124 LEU A CA 1
ATOM 893 C C . LEU A 1 124 ? 5.269 16.702 41.339 1.00 29.28 124 LEU A C 1
ATOM 895 O O . LEU A 1 124 ? 4.573 17.693 41.143 1.00 29.28 124 LEU A O 1
ATOM 899 N N . SER A 1 125 ? 5.034 15.834 42.320 1.00 27.16 125 SER A N 1
ATOM 900 C CA . SER A 1 125 ? 4.056 15.986 43.395 1.00 27.16 125 SER A CA 1
ATOM 901 C C . SER A 1 125 ? 4.348 17.207 44.276 1.00 27.16 125 SER A C 1
ATOM 903 O O . SER A 1 125 ? 5.507 17.493 44.576 1.00 27.16 125 SER A O 1
ATOM 905 N N . ASN A 1 126 ? 3.273 17.864 44.721 1.00 27.48 126 ASN A N 1
ATOM 906 C CA . ASN A 1 126 ? 3.224 18.951 45.705 1.00 27.48 126 ASN A CA 1
ATOM 907 C C . ASN A 1 126 ? 4.193 18.778 46.889 1.00 27.48 126 ASN A C 1
ATOM 909 O O . ASN A 1 126 ? 4.158 17.747 47.552 1.00 27.48 126 ASN A O 1
ATOM 913 N N . ASP A 1 127 ? 4.979 19.816 47.196 1.00 25.05 127 ASP A N 1
ATOM 914 C CA . ASP A 1 127 ? 4.863 20.565 48.458 1.00 25.05 127 ASP A CA 1
ATOM 915 C C . ASP A 1 127 ? 5.848 21.751 48.518 1.00 25.05 127 ASP A C 1
ATOM 917 O O . ASP A 1 127 ? 7.023 21.638 48.185 1.00 25.05 127 ASP A O 1
ATOM 921 N N . ASN A 1 128 ? 5.339 22.882 49.024 1.00 24.70 128 ASN A N 1
ATOM 922 C CA . ASN A 1 128 ? 6.039 24.107 49.438 1.00 24.70 128 ASN A CA 1
ATOM 923 C C . ASN A 1 128 ? 6.737 24.957 48.358 1.00 24.70 128 ASN A C 1
ATOM 925 O O . ASN A 1 128 ? 7.890 24.722 48.033 1.00 24.70 128 ASN A O 1
ATOM 929 N N . ILE A 1 129 ? 6.087 26.059 47.951 1.00 24.30 129 ILE A N 1
ATOM 930 C CA . ILE A 1 129 ? 6.632 27.437 47.964 1.00 24.30 129 ILE A CA 1
ATOM 931 C C . ILE A 1 129 ? 5.462 28.425 47.753 1.00 24.30 129 ILE A C 1
ATOM 933 O O . ILE A 1 129 ? 4.756 28.386 46.750 1.00 24.30 129 ILE A O 1
ATOM 937 N N . ARG A 1 130 ? 5.258 29.329 48.722 1.00 21.41 130 ARG A N 1
ATOM 938 C CA . ARG A 1 130 ? 4.437 30.549 48.609 1.00 21.41 130 ARG A CA 1
ATOM 939 C C . ARG A 1 130 ? 5.371 31.729 48.362 1.00 21.41 130 ARG A C 1
ATOM 941 O O . ARG A 1 130 ? 6.254 31.937 49.188 1.00 21.41 130 ARG A O 1
ATOM 948 N N . ILE A 1 131 ? 5.103 32.561 47.354 1.00 23.14 131 ILE A N 1
ATOM 949 C CA . ILE A 1 131 ? 5.487 33.984 47.362 1.00 23.14 131 ILE A CA 1
ATOM 950 C C . ILE A 1 131 ? 4.331 34.802 46.771 1.00 23.14 131 ILE A C 1
ATOM 952 O O . ILE A 1 131 ? 3.857 34.528 45.674 1.00 23.14 131 ILE A O 1
ATOM 956 N N . ALA A 1 132 ? 3.862 35.779 47.545 1.00 20.11 132 ALA A N 1
ATOM 957 C CA . ALA A 1 132 ? 2.787 36.712 47.222 1.00 20.11 132 ALA A CA 1
ATOM 958 C C . ALA A 1 132 ? 3.341 38.053 46.714 1.00 20.11 132 ALA A C 1
ATOM 960 O O . ALA A 1 132 ? 4.434 38.442 47.124 1.00 20.11 132 ALA A O 1
ATOM 961 N N . CYS A 1 133 ? 2.549 38.810 45.942 1.00 21.08 133 CYS A N 1
ATOM 962 C CA . CYS A 1 133 ? 2.451 40.268 46.100 1.00 21.08 133 CYS A CA 1
ATOM 963 C C . CYS A 1 133 ? 1.228 40.885 45.399 1.00 21.08 133 CYS A C 1
ATOM 965 O O . CYS A 1 133 ? 0.590 40.277 44.549 1.00 21.08 133 CYS A O 1
ATOM 967 N N . HIS A 1 134 ? 0.903 42.085 45.874 1.00 22.89 134 HIS A N 1
ATOM 968 C CA . HIS A 1 134 ? -0.415 42.681 46.077 1.00 22.89 134 HIS A CA 1
ATOM 969 C C . HIS A 1 134 ? -1.041 43.446 44.898 1.00 22.89 134 HIS A C 1
ATOM 971 O O . HIS A 1 134 ? -0.365 43.947 44.005 1.00 22.89 134 HIS A O 1
ATOM 977 N N . GLN A 1 135 ? -2.365 43.608 45.020 1.00 23.81 135 GLN A N 1
ATOM 978 C CA . GLN A 1 135 ? -3.245 44.551 44.323 1.00 23.81 135 GLN A CA 1
ATOM 979 C C . GLN A 1 135 ? -2.793 46.018 44.419 1.00 23.81 135 GLN A C 1
ATOM 981 O O . GLN A 1 135 ? -2.327 46.459 45.468 1.00 23.81 135 GLN A O 1
ATOM 986 N N . ASN A 1 136 ? -3.130 46.803 43.390 1.00 22.45 136 ASN A N 1
ATOM 987 C CA . ASN A 1 136 ? -3.601 48.173 43.585 1.00 22.45 136 ASN A CA 1
ATOM 988 C C . ASN A 1 136 ? -4.688 48.524 42.554 1.00 22.45 136 ASN A C 1
ATOM 990 O O . ASN A 1 136 ? -4.464 48.472 41.347 1.00 22.45 136 ASN A O 1
ATOM 994 N N . ASN A 1 137 ? -5.872 48.859 43.070 1.00 24.48 137 ASN A N 1
ATOM 995 C CA . ASN A 1 137 ? -7.005 49.443 42.353 1.00 24.48 137 ASN A CA 1
ATOM 996 C C . ASN A 1 137 ? -6.704 50.898 41.966 1.00 24.48 137 ASN A C 1
ATOM 998 O O . ASN A 1 137 ? -6.062 51.601 42.743 1.00 24.48 137 ASN A O 1
ATOM 1002 N N . ASN A 1 138 ? -7.280 51.379 40.856 1.00 24.48 138 ASN A N 1
ATOM 1003 C CA . ASN A 1 138 ? -8.035 52.639 40.865 1.00 24.48 138 ASN A CA 1
ATOM 1004 C C . ASN A 1 138 ? -8.873 52.874 39.590 1.00 24.48 138 ASN A C 1
ATOM 1006 O O . ASN A 1 138 ? -8.351 53.020 38.492 1.00 24.48 138 ASN A O 1
ATOM 1010 N N . ASN A 1 139 ? -10.179 53.002 39.845 1.00 24.27 139 ASN A N 1
ATOM 1011 C CA . ASN A 1 139 ? -11.167 53.935 39.294 1.00 24.27 139 ASN A CA 1
ATOM 1012 C C . ASN A 1 139 ? -11.599 53.902 37.816 1.00 24.27 139 ASN A C 1
ATOM 1014 O O . ASN A 1 139 ? -10.990 54.470 36.917 1.00 24.27 139 ASN A O 1
ATOM 1018 N N . SER A 1 140 ? -12.829 53.405 37.664 1.00 24.36 140 SER A N 1
ATOM 1019 C CA . SER A 1 140 ? -13.854 53.814 36.702 1.00 24.36 140 SER A CA 1
ATOM 1020 C C . SER A 1 140 ? -14.322 55.264 36.894 1.00 24.36 140 SER A C 1
ATOM 1022 O O . SER A 1 140 ? -14.460 55.694 38.039 1.00 24.36 140 SER A O 1
ATOM 1024 N N . SER A 1 141 ? -14.690 55.949 35.801 1.00 23.44 141 SER A N 1
ATOM 1025 C CA . SER A 1 141 ? -15.898 56.797 35.632 1.00 23.44 141 SER A CA 1
ATOM 1026 C C . SER A 1 141 ? -15.816 57.588 34.320 1.00 23.44 141 SER A C 1
ATOM 1028 O O . SER A 1 141 ? -14.857 58.327 34.149 1.00 23.44 141 SER A O 1
ATOM 1030 N N . ILE A 1 142 ? -16.825 57.490 33.441 1.00 24.84 142 ILE A N 1
ATOM 1031 C CA . ILE A 1 142 ? -17.508 58.612 32.752 1.00 24.84 142 ILE A CA 1
ATOM 1032 C C . ILE A 1 142 ? -18.652 58.039 31.887 1.00 24.84 142 ILE A C 1
ATOM 1034 O O . ILE A 1 142 ? -18.449 57.209 31.006 1.00 24.84 142 ILE A O 1
ATOM 1038 N N . ASN A 1 143 ? -19.866 58.513 32.177 1.00 23.20 143 ASN A N 1
ATOM 1039 C CA . ASN A 1 143 ? -21.104 58.361 31.407 1.00 23.20 143 ASN A CA 1
ATOM 1040 C C . ASN A 1 143 ? -21.149 59.351 30.227 1.00 23.20 143 ASN A C 1
ATOM 1042 O O . ASN A 1 143 ? -20.764 60.504 30.428 1.00 23.20 143 ASN A O 1
ATOM 1046 N N . LYS A 1 144 ? -21.782 58.977 29.098 1.00 25.17 144 LYS A N 1
ATOM 1047 C CA . LYS A 1 144 ? -23.010 59.623 28.555 1.00 25.17 144 LYS A CA 1
ATOM 1048 C C . LYS A 1 144 ? -23.362 59.209 27.107 1.00 25.17 144 LYS A C 1
ATOM 1050 O O . LYS A 1 144 ? -22.576 59.400 26.192 1.00 25.17 144 LYS A O 1
ATOM 1055 N N . ASN A 1 145 ? -24.636 58.825 26.969 1.00 23.44 145 ASN A N 1
ATOM 1056 C CA . ASN A 1 145 ? -25.635 59.223 25.960 1.00 23.44 145 ASN A CA 1
ATOM 1057 C C . ASN A 1 145 ? -25.625 58.719 24.495 1.00 23.44 145 ASN A C 1
ATOM 1059 O O . ASN A 1 145 ? -24.870 59.189 23.658 1.00 23.44 145 ASN A O 1
ATOM 1063 N N . GLN A 1 146 ? -26.692 57.946 24.226 1.00 25.83 146 GLN A N 1
ATOM 1064 C CA . GLN A 1 146 ? -27.821 58.202 23.302 1.00 25.83 146 GLN A CA 1
ATOM 1065 C C . GLN A 1 146 ? -27.716 57.983 21.774 1.00 25.83 146 GLN A C 1
ATOM 1067 O O . GLN A 1 146 ? -26.920 58.596 21.076 1.00 25.83 146 GLN A O 1
ATOM 1072 N N . ASN A 1 147 ? -28.764 57.269 21.322 1.00 24.44 147 ASN A N 1
ATOM 1073 C CA . ASN A 1 147 ? -29.564 57.370 20.087 1.00 24.44 147 ASN A CA 1
ATOM 1074 C C . ASN A 1 147 ? -29.313 56.409 18.905 1.00 24.44 147 ASN A C 1
ATOM 1076 O O . ASN A 1 147 ? -28.401 56.580 18.109 1.00 24.44 147 ASN A O 1
ATOM 1080 N N . ASN A 1 148 ? -30.275 55.476 18.786 1.00 24.31 148 ASN A N 1
ATOM 1081 C CA . ASN A 1 148 ? -31.147 55.165 17.639 1.00 24.31 148 ASN A CA 1
ATOM 1082 C C . ASN A 1 148 ? -30.545 54.988 16.233 1.00 24.31 148 ASN A C 1
ATOM 1084 O O . ASN A 1 148 ? -30.147 55.955 15.593 1.00 24.31 148 ASN A O 1
ATOM 1088 N N . ASN A 1 149 ? -30.722 53.785 15.668 1.00 25.31 149 ASN A N 1
ATOM 1089 C CA . ASN A 1 149 ? -31.731 53.547 14.621 1.00 25.31 149 ASN A CA 1
ATOM 1090 C C . ASN A 1 149 ? -31.899 52.043 14.322 1.00 25.31 149 ASN A C 1
ATOM 1092 O O . ASN A 1 149 ? -30.927 51.329 14.092 1.00 25.31 149 ASN A O 1
ATOM 1096 N N . SER A 1 150 ? -33.154 51.591 14.311 1.00 20.52 150 SER A N 1
ATOM 1097 C CA . SER A 1 150 ? -33.620 50.304 13.781 1.00 20.52 150 SER A CA 1
ATOM 1098 C C . SER A 1 150 ? -33.645 50.311 12.254 1.00 20.52 150 SER A C 1
ATOM 1100 O O . SER A 1 150 ? -34.061 51.330 11.708 1.00 20.52 150 SER A O 1
ATOM 1102 N N . ILE A 1 151 ? -33.388 49.169 11.601 1.00 22.38 151 ILE A N 1
ATOM 1103 C CA . ILE A 1 151 ? -34.134 48.711 10.410 1.00 22.38 151 ILE A CA 1
ATOM 1104 C C . ILE A 1 151 ? -34.205 47.172 10.436 1.00 22.38 151 ILE A C 1
ATOM 1106 O O . ILE A 1 151 ? -33.179 46.500 10.357 1.00 22.38 151 ILE A O 1
ATOM 1110 N N . ASP A 1 152 ? -35.432 46.653 10.530 1.00 18.50 152 ASP A N 1
ATOM 1111 C CA . ASP A 1 152 ? -35.843 45.290 10.175 1.00 18.50 152 ASP A CA 1
ATOM 1112 C C . ASP A 1 152 ? -35.859 45.112 8.648 1.00 18.50 152 ASP A C 1
ATOM 1114 O O . ASP A 1 152 ? -36.343 45.991 7.933 1.00 18.50 152 ASP A O 1
ATOM 1118 N N . ILE A 1 153 ? -35.442 43.942 8.147 1.00 21.34 153 ILE A N 1
ATOM 1119 C CA . ILE A 1 153 ? -35.875 43.438 6.833 1.00 21.34 153 ILE A CA 1
ATOM 1120 C C . ILE A 1 153 ? -36.273 41.964 6.962 1.00 21.34 153 ILE A C 1
ATOM 1122 O O . ILE A 1 153 ? -35.438 41.070 7.080 1.00 21.34 153 ILE A O 1
ATOM 1126 N N . SER A 1 154 ? -37.582 41.741 6.897 1.00 18.70 154 SER A N 1
ATOM 1127 C CA . SER A 1 154 ? -38.272 40.481 6.619 1.00 18.70 154 SER A CA 1
ATOM 1128 C C . SER A 1 154 ? -38.363 40.225 5.110 1.00 18.70 154 SER A C 1
ATOM 1130 O O . SER A 1 154 ? -38.700 41.157 4.379 1.00 18.70 154 SER A O 1
ATOM 1132 N N . ILE A 1 155 ? -38.207 38.978 4.643 1.00 20.28 155 ILE A N 1
ATOM 1133 C CA . ILE A 1 155 ? -38.769 38.533 3.352 1.00 20.28 155 ILE A CA 1
ATOM 1134 C C . ILE A 1 155 ? -39.438 37.162 3.512 1.00 20.28 155 ILE A C 1
ATOM 1136 O O . ILE A 1 155 ? -38.889 36.233 4.101 1.00 20.28 155 ILE A O 1
ATOM 1140 N N . SER A 1 156 ? -40.659 37.107 2.988 1.00 19.91 156 SER A N 1
ATOM 1141 C CA . SER A 1 156 ? -41.708 36.112 3.186 1.00 19.91 156 SER A CA 1
ATOM 1142 C C . SER A 1 156 ? -41.720 35.008 2.123 1.00 19.91 156 SER A C 1
ATOM 1144 O O . SER A 1 156 ? -41.318 35.206 0.979 1.00 19.91 156 SER A O 1
ATOM 1146 N N . ILE A 1 157 ? -42.282 33.862 2.513 1.00 20.38 157 ILE A N 1
ATOM 1147 C CA . ILE A 1 157 ? -42.616 32.696 1.684 1.00 20.38 157 ILE A CA 1
ATOM 1148 C C . ILE A 1 157 ? -43.864 32.987 0.836 1.00 20.38 157 ILE A C 1
ATOM 1150 O O . ILE A 1 157 ? -44.833 33.556 1.340 1.00 20.38 157 ILE A O 1
ATOM 1154 N N . SER A 1 158 ? -43.890 32.511 -0.411 1.00 20.86 158 SER A N 1
ATOM 1155 C CA . SER A 1 158 ? -45.120 32.362 -1.202 1.00 20.86 158 SER A CA 1
ATOM 1156 C C . SER A 1 158 ? -45.240 30.938 -1.760 1.00 20.86 158 SER A C 1
ATOM 1158 O O . SER A 1 158 ? -44.302 30.387 -2.329 1.00 20.86 158 SER A O 1
ATOM 1160 N N . LYS A 1 159 ? -46.411 30.331 -1.525 1.00 20.14 159 LYS A N 1
ATOM 1161 C CA . LYS A 1 159 ? -46.888 29.080 -2.129 1.00 20.14 159 LYS A CA 1
ATOM 1162 C C . LYS A 1 159 ? -47.422 29.374 -3.532 1.00 20.14 159 LYS A C 1
ATOM 1164 O O . LYS A 1 159 ? -48.146 30.350 -3.704 1.00 20.14 159 LYS A O 1
ATOM 1169 N N . MET A 1 160 ? -47.199 28.450 -4.461 1.00 20.86 160 MET A N 1
ATOM 1170 C CA . MET A 1 160 ? -48.099 28.213 -5.587 1.00 20.86 160 MET A CA 1
ATOM 1171 C C . MET A 1 160 ? -48.422 26.721 -5.644 1.00 20.86 160 MET A C 1
ATOM 1173 O O . MET A 1 160 ? -47.540 25.868 -5.586 1.00 20.86 160 MET A O 1
ATOM 1177 N N . SER A 1 161 ? -49.719 26.451 -5.657 1.00 20.38 161 SER A N 1
ATOM 1178 C CA . SER A 1 161 ? -50.376 25.173 -5.889 1.00 20.38 161 SER A CA 1
ATOM 1179 C C . SER A 1 161 ? -50.695 25.043 -7.372 1.00 20.38 161 SER A C 1
ATOM 1181 O O . SER A 1 161 ? -51.232 25.995 -7.928 1.00 20.38 161 SER A O 1
ATOM 1183 N N . GLU A 1 162 ? -50.502 23.866 -7.954 1.00 21.95 162 GLU A N 1
ATOM 1184 C CA . GLU A 1 162 ? -51.326 23.403 -9.071 1.00 21.95 162 GLU A CA 1
ATOM 1185 C C . GLU A 1 162 ? -51.416 21.873 -9.047 1.00 21.95 162 GLU A C 1
ATOM 1187 O O . GLU A 1 162 ? -50.472 21.170 -8.685 1.00 21.95 162 GLU A O 1
ATOM 1192 N N . THR A 1 163 ? -52.628 21.404 -9.314 1.00 20.08 163 THR A N 1
ATOM 1193 C CA . THR A 1 163 ? -53.131 20.031 -9.279 1.00 20.08 163 THR A CA 1
ATOM 1194 C C . THR A 1 163 ? -53.134 19.404 -10.678 1.00 20.08 163 THR A C 1
ATOM 1196 O O . THR A 1 163 ? -52.982 20.114 -11.667 1.00 20.08 163 THR A O 1
ATOM 1199 N N . ASN A 1 164 ? -53.445 18.099 -10.709 1.00 22.47 164 ASN A N 1
ATOM 1200 C CA . ASN A 1 164 ? -53.776 17.216 -11.846 1.00 22.47 164 ASN A CA 1
ATOM 1201 C C . ASN A 1 164 ? -52.592 16.369 -12.331 1.00 22.47 164 ASN A C 1
ATOM 1203 O O . ASN A 1 164 ? -51.491 16.871 -12.493 1.00 22.47 164 ASN A O 1
ATOM 1207 N N . GLU A 1 165 ? -52.702 15.077 -12.623 1.00 23.23 165 GLU A N 1
ATOM 1208 C CA . GLU A 1 165 ? -53.740 14.046 -12.520 1.00 23.23 165 GLU A CA 1
ATOM 1209 C C . GLU A 1 165 ? -53.013 12.713 -12.810 1.00 23.23 165 GLU A C 1
ATOM 1211 O O . GLU A 1 165 ? -51.897 12.686 -13.329 1.00 23.23 165 GLU A O 1
ATOM 1216 N N . SER A 1 166 ? -53.654 11.618 -12.428 1.00 21.47 166 SER A N 1
ATOM 1217 C CA . SER A 1 166 ? -53.271 10.211 -12.576 1.00 21.47 166 SER A CA 1
ATOM 1218 C C . SER A 1 166 ? -52.635 9.781 -13.907 1.00 21.47 166 SER A C 1
ATOM 1220 O O . SER A 1 166 ? -53.133 10.124 -14.976 1.00 21.47 166 SER A O 1
ATOM 1222 N N . ASN A 1 167 ? -51.678 8.849 -13.827 1.00 23.94 167 ASN A N 1
ATOM 1223 C CA . ASN A 1 167 ? -51.765 7.605 -14.597 1.00 23.94 167 ASN A CA 1
ATOM 1224 C C . ASN A 1 167 ? -50.932 6.484 -13.958 1.00 23.94 167 ASN A C 1
ATOM 1226 O O . ASN A 1 167 ? -49.712 6.576 -13.836 1.00 23.94 167 ASN A O 1
ATOM 1230 N N . ASP A 1 168 ? -51.639 5.423 -13.575 1.00 22.50 168 ASP A N 1
ATOM 1231 C CA . ASP A 1 168 ? -51.101 4.119 -13.215 1.00 22.50 168 ASP A CA 1
ATOM 1232 C C . ASP A 1 168 ? -50.336 3.496 -14.387 1.00 22.50 168 ASP A C 1
ATOM 1234 O O . ASP A 1 168 ? -50.818 3.447 -15.521 1.00 22.50 168 ASP A O 1
ATOM 1238 N N . THR A 1 169 ? -49.173 2.912 -14.110 1.00 23.97 169 THR A N 1
ATOM 1239 C CA . THR A 1 169 ? -48.752 1.689 -14.803 1.00 23.97 169 THR A CA 1
ATOM 1240 C C . THR A 1 169 ? -47.778 0.919 -13.926 1.00 23.97 169 THR A C 1
ATOM 1242 O O . THR A 1 169 ? -46.679 1.369 -13.611 1.00 23.97 169 THR A O 1
ATOM 1245 N N . ALA A 1 170 ? -48.226 -0.258 -13.504 1.00 24.03 170 ALA A N 1
ATOM 1246 C CA . ALA A 1 170 ? -47.439 -1.241 -12.789 1.00 24.03 170 ALA A CA 1
ATOM 1247 C C . ALA A 1 170 ? -46.274 -1.743 -13.657 1.00 24.03 170 ALA A C 1
ATOM 1249 O O . ALA A 1 170 ? -46.485 -2.177 -14.788 1.00 24.03 170 ALA A O 1
ATOM 1250 N N . ALA A 1 171 ? -45.065 -1.767 -13.098 1.00 23.59 171 ALA A N 1
ATOM 1251 C CA . ALA A 1 171 ? -43.993 -2.641 -13.557 1.00 23.59 171 ALA A CA 1
ATOM 1252 C C . ALA A 1 171 ? -43.133 -3.053 -12.356 1.00 23.59 171 ALA A C 1
ATOM 1254 O O . ALA A 1 171 ? -42.714 -2.231 -11.545 1.00 23.59 171 ALA A O 1
ATOM 1255 N N . GLN A 1 172 ? -42.974 -4.364 -12.232 1.00 23.36 172 GLN A N 1
ATOM 1256 C CA . GLN A 1 172 ? -42.459 -5.109 -11.093 1.00 23.36 172 GLN A CA 1
ATOM 1257 C C . GLN A 1 172 ? -41.025 -4.723 -10.706 1.00 23.36 172 GLN A C 1
ATOM 1259 O O . GLN A 1 172 ? -40.142 -4.581 -11.549 1.00 23.36 172 GLN A O 1
ATOM 1264 N N . SER A 1 173 ? -40.799 -4.630 -9.397 1.00 22.39 173 SER A N 1
ATOM 1265 C CA . SER A 1 173 ? -39.490 -4.568 -8.758 1.00 22.39 173 SER A CA 1
ATOM 1266 C C . SER A 1 173 ? -38.732 -5.883 -8.957 1.00 22.39 173 SER A C 1
ATOM 1268 O O . SER A 1 173 ? -39.097 -6.905 -8.377 1.00 22.39 173 SER A O 1
ATOM 1270 N N . ALA A 1 174 ? -37.659 -5.853 -9.745 1.00 23.36 174 ALA A N 1
ATOM 1271 C CA . ALA A 1 174 ? -36.606 -6.856 -9.679 1.00 23.36 174 ALA A CA 1
ATOM 1272 C C . ALA A 1 174 ? -35.640 -6.450 -8.555 1.00 23.36 174 ALA A C 1
ATOM 1274 O O . ALA A 1 174 ? -34.804 -5.562 -8.729 1.00 23.36 174 ALA A O 1
ATOM 1275 N N . GLU A 1 175 ? -35.793 -7.059 -7.380 1.00 24.19 175 GLU A N 1
ATOM 1276 C CA . GLU A 1 175 ? -34.762 -7.038 -6.345 1.00 24.19 175 GLU A CA 1
ATOM 1277 C C . GLU A 1 175 ? -33.525 -7.765 -6.886 1.00 24.19 175 GLU A C 1
ATOM 1279 O O . GLU A 1 175 ? -33.566 -8.952 -7.204 1.00 24.19 175 GLU A O 1
ATOM 1284 N N . GLY A 1 176 ? -32.421 -7.036 -7.042 1.00 24.50 176 GLY A N 1
ATOM 1285 C CA . GLY A 1 176 ? -31.133 -7.631 -7.370 1.00 24.50 176 GLY A CA 1
ATOM 1286 C C . GLY A 1 176 ? -30.556 -8.335 -6.146 1.00 24.50 176 GLY A C 1
ATOM 1287 O O . GLY A 1 176 ? -30.015 -7.676 -5.256 1.00 24.50 176 GLY A O 1
ATOM 1288 N N . GLU A 1 177 ? -30.638 -9.665 -6.102 1.00 24.91 177 GLU A N 1
ATOM 1289 C CA . GLU A 1 177 ? -29.846 -10.479 -5.176 1.00 24.91 177 GLU A CA 1
ATOM 1290 C C . GLU A 1 177 ? -28.347 -10.208 -5.397 1.00 24.91 177 GLU A C 1
ATOM 1292 O O . GLU A 1 177 ? -27.804 -10.411 -6.485 1.00 24.91 177 GLU A O 1
ATOM 1297 N N . ARG A 1 178 ? -27.659 -9.730 -4.350 1.00 40.53 178 ARG A N 1
ATOM 1298 C CA . ARG A 1 178 ? -26.195 -9.587 -4.342 1.00 40.53 178 ARG A CA 1
ATOM 1299 C C . ARG A 1 178 ? -25.546 -10.966 -4.148 1.00 40.53 178 ARG A C 1
ATOM 1301 O O . ARG A 1 178 ? -25.967 -11.699 -3.251 1.00 40.53 178 ARG A O 1
ATOM 1308 N N . PRO A 1 179 ? -24.501 -11.320 -4.917 1.00 30.41 179 PRO A N 1
ATOM 1309 C CA . PRO A 1 179 ? -23.894 -12.641 -4.837 1.00 30.41 179 PRO A CA 1
ATOM 1310 C C . PRO A 1 179 ? -23.156 -12.836 -3.508 1.00 30.41 179 PRO A C 1
ATOM 1312 O O . PRO A 1 179 ? -22.404 -11.972 -3.057 1.00 30.41 179 PRO A O 1
ATOM 1315 N N . SER A 1 180 ? -23.329 -14.010 -2.898 1.00 33.47 180 SER A N 1
ATOM 1316 C CA . SER A 1 180 ? -22.454 -14.470 -1.819 1.00 33.4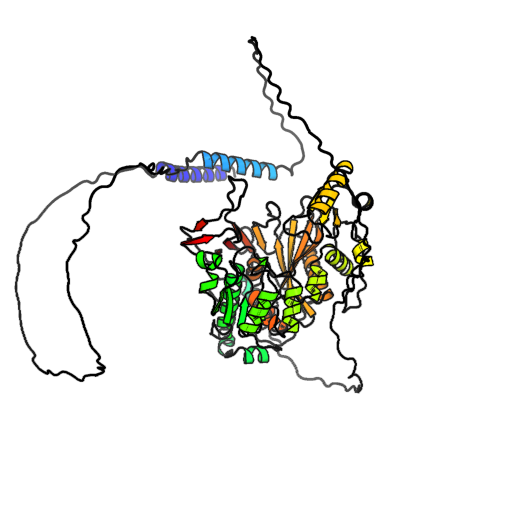7 180 SER A CA 1
ATOM 1317 C C . SER A 1 180 ? -21.027 -14.620 -2.350 1.00 33.47 180 SER A C 1
ATOM 1319 O O . SER A 1 180 ? -20.831 -15.265 -3.379 1.00 33.47 180 SER A O 1
ATOM 1321 N N . PHE A 1 181 ? -20.032 -14.075 -1.659 1.00 46.53 181 PHE A N 1
ATOM 1322 C CA . PHE A 1 181 ? -18.645 -14.075 -2.128 1.00 46.53 181 PHE A CA 1
ATOM 1323 C C . PHE A 1 181 ? -17.835 -15.222 -1.505 1.00 46.53 181 PHE A C 1
ATOM 1325 O O . PHE A 1 181 ? -17.884 -15.467 -0.299 1.00 46.53 181 PHE A O 1
ATOM 1332 N N . LEU A 1 182 ? -17.115 -15.954 -2.360 1.00 39.59 182 LEU A N 1
ATOM 1333 C CA . LEU A 1 182 ? -16.250 -17.091 -2.033 1.00 39.59 182 LEU A CA 1
ATOM 1334 C C . LEU A 1 182 ? -14.793 -16.711 -2.342 1.00 39.59 182 LEU A C 1
ATOM 1336 O O . LEU A 1 182 ? -14.499 -16.255 -3.445 1.00 39.59 182 LEU A O 1
ATOM 1340 N N . VAL A 1 183 ? -13.878 -16.927 -1.394 1.00 41.81 183 VAL A N 1
ATOM 1341 C CA . VAL A 1 183 ? -12.435 -16.668 -1.559 1.00 41.81 183 VAL A CA 1
ATOM 1342 C C . VAL A 1 183 ? -11.675 -17.998 -1.560 1.00 41.81 183 VAL A C 1
ATOM 1344 O O . VAL A 1 183 ? -11.809 -18.744 -0.599 1.00 41.81 183 VAL A O 1
ATOM 1347 N N . GLY A 1 184 ? -10.897 -18.306 -2.608 1.00 36.53 184 GLY A N 1
ATOM 1348 C CA . GLY A 1 184 ? -9.950 -19.438 -2.669 1.00 36.53 184 GLY A CA 1
ATOM 1349 C C . GLY A 1 184 ? -10.108 -20.349 -3.898 1.00 36.53 184 GLY A C 1
ATOM 1350 O O . GLY A 1 184 ? -11.220 -20.541 -4.396 1.00 36.53 184 GLY A O 1
ATOM 1351 N N . ASP A 1 185 ? -8.998 -20.919 -4.370 1.00 33.22 185 ASP A N 1
ATOM 1352 C CA . ASP A 1 185 ? -8.903 -21.629 -5.657 1.00 33.22 185 ASP A CA 1
ATOM 1353 C C . ASP A 1 185 ? -9.594 -23.002 -5.682 1.00 33.22 185 ASP A C 1
ATOM 1355 O O . ASP A 1 185 ? -9.872 -23.612 -4.642 1.00 33.22 185 ASP A O 1
ATOM 1359 N N . GLU A 1 186 ? -9.929 -23.452 -6.893 1.00 29.28 186 GLU A N 1
ATOM 1360 C CA . GLU A 1 186 ? -10.346 -24.821 -7.204 1.00 29.28 186 GLU A CA 1
ATOM 1361 C C . GLU A 1 186 ? -9.120 -25.584 -7.713 1.00 29.28 186 GLU A C 1
ATOM 1363 O O . GLU A 1 186 ? -8.455 -25.141 -8.648 1.00 29.28 186 GLU A O 1
ATOM 1368 N N . ILE A 1 187 ? -8.802 -26.716 -7.085 1.00 31.50 187 ILE A N 1
ATOM 1369 C CA . ILE A 1 187 ? -7.889 -27.711 -7.650 1.00 31.50 187 ILE A CA 1
ATOM 1370 C C . ILE A 1 187 ? -8.706 -28.987 -7.806 1.00 31.50 187 ILE A C 1
ATOM 1372 O O . ILE A 1 187 ? -9.320 -29.447 -6.845 1.00 31.50 187 ILE A O 1
ATOM 1376 N N . ASP A 1 188 ? -8.716 -29.507 -9.029 1.00 25.41 188 ASP A N 1
ATOM 1377 C CA . ASP A 1 188 ? -9.343 -30.762 -9.433 1.00 25.41 188 ASP A CA 1
ATOM 1378 C C . ASP A 1 188 ? -8.845 -31.922 -8.549 1.00 25.41 188 ASP A C 1
ATOM 1380 O O . ASP A 1 188 ? -7.688 -32.348 -8.631 1.00 25.41 188 ASP A O 1
ATOM 1384 N N . GLU A 1 189 ? -9.717 -32.451 -7.691 1.00 25.66 189 GLU A N 1
ATOM 1385 C CA . GLU A 1 189 ? -9.475 -33.674 -6.922 1.00 25.66 189 GLU A CA 1
ATOM 1386 C C . GLU A 1 189 ? -9.588 -34.892 -7.847 1.00 25.66 189 GLU A C 1
ATOM 1388 O O . GLU A 1 189 ? -10.590 -35.604 -7.858 1.00 25.66 189 GLU A O 1
ATOM 1393 N N . ARG A 1 190 ? -8.561 -35.134 -8.668 1.00 26.14 190 ARG A N 1
ATOM 1394 C CA . ARG A 1 190 ? -8.439 -36.372 -9.457 1.00 26.14 190 ARG A CA 1
ATOM 1395 C C . ARG A 1 190 ? -6.985 -36.739 -9.759 1.00 26.14 190 ARG A C 1
ATOM 1397 O O . ARG A 1 190 ? -6.606 -36.916 -10.908 1.00 26.14 190 ARG A O 1
ATOM 1404 N N . ALA A 1 191 ? -6.170 -36.877 -8.715 1.00 28.67 191 ALA A N 1
ATOM 1405 C CA . ALA A 1 191 ? -4.928 -37.659 -8.751 1.00 28.67 191 ALA A CA 1
ATOM 1406 C C . ALA A 1 191 ? -4.390 -37.871 -7.326 1.00 28.67 191 ALA A C 1
ATOM 1408 O O . ALA A 1 191 ? -3.416 -37.246 -6.916 1.00 28.67 191 ALA A O 1
ATOM 1409 N N . ALA A 1 192 ? -5.037 -38.737 -6.552 1.00 25.19 192 ALA A N 1
ATOM 1410 C CA . ALA A 1 192 ? -4.474 -39.247 -5.308 1.00 25.19 192 ALA A CA 1
ATOM 1411 C C . ALA A 1 192 ? -4.786 -40.738 -5.216 1.00 25.19 192 ALA A C 1
ATOM 1413 O O . ALA A 1 192 ? -5.836 -41.109 -4.713 1.00 25.19 192 ALA A O 1
ATOM 1414 N N . GLU A 1 193 ? -3.895 -41.575 -5.747 1.00 24.44 193 GLU A N 1
ATOM 1415 C CA . GLU A 1 193 ? -3.759 -42.980 -5.355 1.00 24.44 193 GLU A CA 1
ATOM 1416 C C . GLU A 1 193 ? -2.401 -43.531 -5.836 1.00 24.44 193 GLU A C 1
ATOM 1418 O O . GLU A 1 193 ? -1.982 -43.253 -6.959 1.00 24.44 193 GLU A O 1
ATOM 1423 N N . ALA A 1 194 ? -1.765 -44.327 -4.965 1.00 26.31 194 ALA A N 1
ATOM 1424 C CA . ALA A 1 194 ? -0.447 -44.986 -5.037 1.00 26.31 194 ALA A CA 1
ATOM 1425 C C . ALA A 1 194 ? 0.763 -44.130 -4.593 1.00 26.31 194 ALA A C 1
ATOM 1427 O O . ALA A 1 194 ? 1.068 -43.107 -5.188 1.00 26.31 194 ALA A O 1
ATOM 1428 N N . GLY A 1 195 ? 1.553 -44.495 -3.582 1.00 25.48 195 GLY A N 1
ATOM 1429 C CA . GLY A 1 195 ? 1.553 -45.640 -2.674 1.00 25.48 195 GLY A CA 1
ATOM 1430 C C . GLY A 1 195 ? 2.710 -45.466 -1.678 1.00 25.48 195 GLY A C 1
ATOM 1431 O O . GLY A 1 195 ? 3.761 -44.935 -2.035 1.00 25.48 195 GLY A O 1
ATOM 1432 N N . GLU A 1 196 ? 2.491 -45.862 -0.427 1.00 24.73 196 GLU A N 1
ATOM 1433 C CA . GLU A 1 196 ? 3.505 -45.895 0.630 1.00 24.73 196 GLU A CA 1
ATOM 1434 C C . GLU A 1 196 ? 4.516 -47.025 0.389 1.00 24.73 196 GLU A C 1
ATOM 1436 O O . GLU A 1 196 ? 4.130 -48.164 0.124 1.00 24.73 196 GLU A O 1
ATOM 1441 N N . ALA A 1 197 ? 5.804 -46.730 0.568 1.00 24.30 197 ALA A N 1
ATOM 1442 C CA . ALA A 1 197 ? 6.798 -47.709 0.994 1.00 24.30 197 ALA A CA 1
ATOM 1443 C C . ALA A 1 197 ? 7.903 -46.992 1.784 1.00 24.30 197 ALA A C 1
ATOM 1445 O O . ALA A 1 197 ? 8.560 -46.079 1.280 1.00 24.30 197 ALA A O 1
ATOM 1446 N N . CYS A 1 198 ? 8.052 -47.391 3.046 1.00 23.72 198 CYS A N 1
ATOM 1447 C CA . CYS A 1 198 ? 9.171 -47.062 3.921 1.00 23.72 198 CYS A CA 1
ATOM 1448 C C . CYS A 1 198 ? 10.473 -47.677 3.392 1.00 23.72 198 CYS A C 1
ATOM 1450 O O . CYS A 1 198 ? 10.419 -48.767 2.838 1.00 23.72 198 CYS A O 1
ATOM 1452 N N . ASP A 1 199 ? 11.617 -47.040 3.661 1.00 22.86 199 ASP A N 1
ATOM 1453 C CA . ASP A 1 199 ? 12.856 -47.759 3.986 1.00 22.86 199 ASP A CA 1
ATOM 1454 C C . ASP A 1 199 ? 13.875 -46.863 4.718 1.00 22.86 199 ASP A C 1
ATOM 1456 O O . ASP A 1 199 ? 13.977 -45.655 4.490 1.00 22.86 199 ASP A O 1
ATOM 1460 N N . GLU A 1 200 ? 14.575 -47.495 5.661 1.00 21.19 200 GLU A N 1
ATOM 1461 C CA . GLU A 1 200 ? 15.509 -46.960 6.658 1.00 21.19 200 GLU A CA 1
ATOM 1462 C C . GLU A 1 200 ? 16.895 -46.527 6.118 1.00 21.19 200 GLU A C 1
ATOM 1464 O O . GLU A 1 200 ? 17.358 -46.929 5.055 1.00 21.19 200 GLU A O 1
ATOM 1469 N N . PHE A 1 201 ? 17.569 -45.718 6.949 1.00 22.67 201 PHE A N 1
ATOM 1470 C CA . PHE A 1 201 ? 18.925 -45.138 6.886 1.00 22.67 201 PHE A CA 1
ATOM 1471 C C . PHE A 1 201 ? 20.094 -46.076 6.477 1.00 22.67 201 PHE A C 1
ATOM 1473 O O . PHE A 1 201 ? 20.025 -47.291 6.648 1.00 22.67 201 PHE A O 1
ATOM 1480 N N . PRO A 1 202 ? 21.274 -45.508 6.117 1.00 25.45 202 PRO A N 1
ATOM 1481 C CA . PRO A 1 202 ? 22.344 -45.433 7.127 1.00 25.45 202 PRO A CA 1
ATOM 1482 C C . PRO A 1 202 ? 23.165 -44.127 7.175 1.00 25.45 202 PRO A C 1
ATOM 1484 O O . PRO A 1 202 ? 23.503 -43.490 6.180 1.00 25.45 202 PRO A O 1
ATOM 1487 N N . LEU A 1 203 ? 23.549 -43.808 8.413 1.00 24.31 203 LEU A N 1
ATOM 1488 C CA . LEU A 1 203 ? 24.546 -42.837 8.869 1.00 24.31 203 LEU A CA 1
ATOM 1489 C C . LEU A 1 203 ? 25.958 -43.075 8.293 1.00 24.31 203 LEU A C 1
ATOM 1491 O O . LEU A 1 203 ? 26.453 -44.199 8.363 1.00 24.31 203 LEU A O 1
ATOM 1495 N N . LYS A 1 204 ? 26.645 -41.984 7.904 1.00 23.19 204 LYS A N 1
ATOM 1496 C CA . LYS A 1 204 ? 28.011 -41.555 8.322 1.00 23.19 204 LYS A CA 1
ATOM 1497 C C . LYS A 1 204 ? 28.687 -40.694 7.239 1.00 23.19 204 LYS A C 1
ATOM 1499 O O . LYS A 1 204 ? 29.082 -41.220 6.210 1.00 23.19 204 LYS A O 1
ATOM 1504 N N . MET A 1 205 ? 28.983 -39.427 7.541 1.00 23.23 205 MET A N 1
ATOM 1505 C CA . MET A 1 205 ? 30.374 -38.958 7.679 1.00 23.23 205 MET A CA 1
ATOM 1506 C C . MET A 1 205 ? 30.442 -37.549 8.280 1.00 23.23 205 MET A C 1
ATOM 1508 O O . MET A 1 205 ? 29.541 -36.733 8.134 1.00 23.23 205 MET A O 1
ATOM 1512 N N . GLN A 1 206 ? 31.505 -37.357 9.052 1.00 24.27 206 GLN A N 1
ATOM 1513 C CA . GLN A 1 206 ? 31.728 -36.346 10.076 1.00 24.27 206 GLN A CA 1
ATOM 1514 C C . GLN A 1 206 ? 32.110 -34.955 9.548 1.00 24.27 206 GLN A C 1
ATOM 1516 O O . GLN A 1 206 ? 32.824 -34.832 8.563 1.00 24.27 206 GLN A O 1
ATOM 1521 N N . ASN A 1 207 ? 31.699 -33.960 10.341 1.00 24.50 207 ASN A N 1
ATOM 1522 C CA . ASN A 1 207 ? 32.426 -32.769 10.795 1.00 24.50 207 ASN A CA 1
ATOM 1523 C C . ASN A 1 207 ? 33.288 -31.980 9.798 1.00 24.50 207 ASN A C 1
ATOM 1525 O O . ASN A 1 207 ? 34.444 -32.313 9.576 1.00 24.50 207 ASN A O 1
ATOM 1529 N N . ASP A 1 208 ? 32.792 -30.790 9.453 1.00 23.05 208 ASP A N 1
ATOM 1530 C CA . ASP A 1 208 ? 33.602 -29.568 9.484 1.00 23.05 208 ASP A CA 1
ATOM 1531 C C . ASP A 1 208 ? 32.749 -28.410 10.031 1.00 23.05 208 ASP A C 1
ATOM 1533 O O . ASP A 1 208 ? 32.006 -27.732 9.321 1.00 23.05 208 ASP A O 1
ATOM 1537 N N . VAL A 1 209 ? 32.817 -28.209 11.349 1.00 24.98 209 VAL A N 1
ATOM 1538 C CA . VAL A 1 209 ? 32.200 -27.066 12.032 1.00 24.98 209 VAL A CA 1
ATOM 1539 C C . VAL A 1 209 ? 33.108 -25.854 11.831 1.00 24.98 209 VAL A C 1
ATOM 1541 O O . VAL A 1 209 ? 34.120 -25.709 12.514 1.00 24.98 209 VAL A O 1
ATOM 1544 N N . ARG A 1 210 ? 32.739 -24.947 10.921 1.00 26.31 210 ARG A N 1
ATOM 1545 C CA . ARG A 1 210 ? 33.243 -23.565 10.944 1.00 26.31 210 ARG A CA 1
ATOM 1546 C C . ARG A 1 210 ? 32.226 -22.682 11.659 1.00 26.31 210 ARG A C 1
ATOM 1548 O O . ARG A 1 210 ? 31.074 -22.579 11.252 1.00 26.31 210 ARG A O 1
ATOM 1555 N N . GLN A 1 211 ? 32.666 -22.081 12.762 1.00 28.05 211 GLN A N 1
ATOM 1556 C CA . GLN A 1 211 ? 31.879 -21.195 13.617 1.00 28.05 211 GLN A CA 1
ATOM 1557 C C . GLN A 1 211 ? 31.364 -19.971 12.836 1.00 28.05 211 GLN A C 1
ATOM 1559 O O . GLN A 1 211 ? 32.137 -19.090 12.467 1.00 28.05 211 GLN A O 1
ATOM 1564 N N . ASN A 1 212 ? 30.045 -19.876 12.647 1.00 31.83 212 ASN A N 1
ATOM 1565 C CA . ASN A 1 212 ? 29.349 -18.702 12.099 1.00 31.83 212 ASN A CA 1
ATOM 1566 C C . ASN A 1 212 ? 29.158 -17.597 13.163 1.00 31.83 212 ASN A C 1
ATOM 1568 O O . ASN A 1 212 ? 28.051 -17.125 13.407 1.00 31.83 212 ASN A O 1
ATOM 1572 N N . GLY A 1 213 ? 30.246 -17.185 13.821 1.00 31.70 213 GLY A N 1
ATOM 1573 C CA . GLY A 1 213 ? 30.225 -16.132 14.848 1.00 31.70 213 GLY A CA 1
ATOM 1574 C C . GLY A 1 213 ? 30.399 -14.695 14.328 1.00 31.70 213 GLY A C 1
ATOM 1575 O O . GLY A 1 213 ? 30.092 -13.753 15.049 1.00 31.70 213 GLY A O 1
ATOM 1576 N N . ASP A 1 214 ? 30.862 -14.494 13.087 1.00 36.28 214 ASP A N 1
ATOM 1577 C CA . ASP A 1 214 ? 31.447 -13.204 12.648 1.00 36.28 214 ASP A CA 1
ATOM 1578 C C . ASP A 1 214 ? 30.535 -12.333 11.743 1.00 36.28 214 ASP A C 1
ATOM 1580 O O . ASP A 1 214 ? 30.858 -11.194 11.409 1.00 36.28 214 ASP A O 1
ATOM 1584 N N . ILE A 1 215 ? 29.357 -12.819 11.331 1.00 44.75 215 ILE A N 1
ATOM 1585 C CA . ILE A 1 215 ? 28.460 -12.050 10.433 1.00 44.75 215 ILE A CA 1
ATOM 1586 C C . ILE A 1 215 ? 27.697 -10.955 11.206 1.00 44.75 215 ILE A C 1
ATOM 1588 O O . ILE A 1 215 ? 27.511 -9.840 10.712 1.00 44.75 215 ILE A O 1
ATOM 1592 N N . SER A 1 216 ? 27.315 -11.249 12.450 1.00 36.22 216 SER A N 1
ATOM 1593 C CA . SER A 1 216 ? 26.590 -10.341 13.351 1.00 36.22 216 SER A CA 1
ATOM 1594 C C . SER A 1 216 ? 27.436 -9.129 13.778 1.00 36.22 216 SER A C 1
ATOM 1596 O O . SER A 1 216 ? 26.954 -7.993 13.746 1.00 36.22 216 SER A O 1
ATOM 1598 N N . GLU A 1 217 ? 28.723 -9.327 14.093 1.00 33.59 217 GLU A N 1
ATOM 1599 C CA . GLU A 1 217 ? 29.616 -8.228 14.488 1.00 33.59 217 GLU A CA 1
ATOM 1600 C C . GLU A 1 217 ? 30.012 -7.319 13.317 1.00 33.59 217 GLU A C 1
ATOM 1602 O O . GLU A 1 217 ? 30.114 -6.099 13.491 1.00 33.59 217 GLU A O 1
ATOM 1607 N N . ARG A 1 218 ? 30.166 -7.864 12.102 1.00 38.41 218 ARG A N 1
ATOM 1608 C CA . ARG A 1 218 ? 30.469 -7.061 10.901 1.00 38.41 218 ARG A CA 1
ATOM 1609 C C . ARG A 1 218 ? 29.354 -6.077 10.547 1.00 38.41 218 ARG A C 1
ATOM 1611 O O . ARG A 1 218 ? 29.649 -4.983 10.062 1.00 38.41 218 ARG A O 1
ATOM 1618 N N . ARG A 1 219 ? 28.095 -6.403 10.862 1.00 42.59 219 ARG A N 1
ATOM 1619 C CA . ARG A 1 219 ? 26.933 -5.525 10.628 1.00 42.59 219 ARG A CA 1
ATOM 1620 C C . ARG A 1 219 ? 26.995 -4.235 11.462 1.00 42.59 219 ARG A C 1
ATOM 1622 O O . ARG A 1 219 ? 26.584 -3.190 10.974 1.00 42.59 219 ARG A O 1
ATOM 1629 N N . LYS A 1 220 ? 27.608 -4.257 12.657 1.00 36.62 220 LYS A N 1
ATOM 1630 C CA . LYS A 1 220 ? 27.793 -3.056 13.504 1.00 36.62 220 LYS A CA 1
ATOM 1631 C C . LYS A 1 220 ? 28.814 -2.052 12.949 1.00 36.62 220 LYS A C 1
ATOM 1633 O O . LYS A 1 220 ? 28.827 -0.904 13.380 1.00 36.62 220 LYS A O 1
ATOM 1638 N N . ARG A 1 221 ? 29.688 -2.461 12.018 1.00 30.27 221 ARG A N 1
ATOM 1639 C CA . ARG A 1 221 ? 30.770 -1.612 11.475 1.00 30.27 221 ARG A CA 1
ATOM 1640 C C . ARG A 1 221 ? 30.460 -1.008 10.101 1.00 30.27 221 ARG A C 1
ATOM 1642 O O . ARG A 1 221 ? 31.273 -0.242 9.583 1.00 30.27 221 ARG A O 1
ATOM 1649 N N . LEU A 1 222 ? 29.315 -1.330 9.499 1.00 34.06 222 LEU A N 1
ATOM 1650 C CA . LEU A 1 222 ? 28.986 -0.950 8.125 1.00 34.06 222 LEU A CA 1
ATOM 1651 C C . LEU A 1 222 ? 27.839 0.066 8.102 1.00 34.06 222 LEU A C 1
ATOM 1653 O O . LEU A 1 222 ? 26.694 -0.247 8.401 1.00 34.06 222 LEU A O 1
ATOM 1657 N N . ARG A 1 223 ? 28.179 1.306 7.735 1.00 37.09 223 ARG A N 1
ATOM 1658 C CA . ARG A 1 223 ? 27.233 2.415 7.567 1.00 37.09 223 ARG A CA 1
ATOM 1659 C C . ARG A 1 223 ? 26.492 2.281 6.233 1.00 37.09 223 ARG A C 1
ATOM 1661 O O . ARG A 1 223 ? 27.175 2.157 5.209 1.00 37.09 223 ARG A O 1
ATOM 1668 N N . PRO A 1 224 ? 25.162 2.443 6.187 1.00 35.62 224 PRO A N 1
ATOM 1669 C CA . PRO A 1 224 ? 24.450 2.612 4.931 1.00 35.62 224 PRO A CA 1
ATOM 1670 C C . PRO A 1 224 ? 24.986 3.836 4.181 1.00 35.62 224 PRO A C 1
ATOM 1672 O O . PRO A 1 224 ? 25.338 4.875 4.755 1.00 35.62 224 PRO A O 1
ATOM 1675 N N . SER A 1 225 ? 25.138 3.695 2.873 1.00 32.91 225 SER A N 1
ATOM 1676 C CA . SER A 1 225 ? 25.513 4.778 1.976 1.00 32.91 225 SER A CA 1
ATOM 1677 C C . SER A 1 225 ? 24.634 4.677 0.755 1.00 32.91 225 SER A C 1
ATOM 1679 O O . SER A 1 225 ? 24.851 3.801 -0.065 1.00 32.91 225 SER A O 1
ATOM 1681 N N . MET A 1 226 ? 23.698 5.609 0.597 1.00 43.75 226 MET A N 1
ATOM 1682 C CA . MET A 1 226 ? 22.807 5.692 -0.568 1.00 43.75 226 MET A CA 1
ATOM 1683 C C . MET A 1 226 ? 23.547 5.991 -1.891 1.00 43.75 226 MET A C 1
ATOM 1685 O O . MET A 1 226 ? 22.945 5.980 -2.958 1.00 43.75 226 MET A O 1
ATOM 1689 N N . SER A 1 227 ? 24.865 6.227 -1.842 1.00 38.84 227 SER A N 1
ATOM 1690 C CA . SER A 1 227 ? 25.765 6.304 -3.004 1.00 38.84 227 SER A CA 1
ATOM 1691 C C . SER A 1 227 ? 26.548 5.010 -3.290 1.00 38.84 227 SER A C 1
ATOM 1693 O O . SER A 1 227 ? 27.387 4.986 -4.191 1.00 38.84 227 SER A O 1
ATOM 1695 N N . ARG A 1 228 ? 26.313 3.927 -2.538 1.00 35.41 228 ARG A N 1
ATOM 1696 C CA . ARG A 1 228 ? 26.853 2.590 -2.818 1.00 35.41 228 ARG A CA 1
ATOM 1697 C C . ARG A 1 228 ? 25.699 1.592 -2.876 1.00 35.41 228 ARG A C 1
ATOM 1699 O O . ARG A 1 228 ? 24.793 1.650 -2.059 1.00 35.41 228 ARG A O 1
ATOM 1706 N N . GLY A 1 229 ? 25.727 0.750 -3.908 1.00 35.88 229 GLY A N 1
ATOM 1707 C CA . GLY A 1 229 ? 24.661 -0.183 -4.260 1.00 35.88 229 GLY A CA 1
ATOM 1708 C C . GLY A 1 229 ? 24.309 -1.184 -3.164 1.00 35.88 229 GLY A C 1
ATOM 1709 O O . GLY A 1 229 ? 24.955 -1.231 -2.119 1.00 35.88 229 GLY A O 1
ATOM 1710 N N . THR A 1 230 ? 23.293 -1.999 -3.446 1.00 37.41 230 THR A N 1
ATOM 1711 C CA . THR A 1 230 ? 22.997 -3.225 -2.700 1.00 37.41 230 THR A CA 1
ATOM 1712 C C . THR A 1 230 ? 24.294 -4.029 -2.576 1.00 37.41 230 THR A C 1
ATOM 1714 O O . THR A 1 230 ? 24.819 -4.584 -3.537 1.00 37.41 230 THR A O 1
ATOM 1717 N N . GLY A 1 231 ? 24.902 -3.944 -1.402 1.00 32.66 231 GLY A N 1
ATOM 1718 C CA . GLY A 1 231 ? 26.319 -4.216 -1.231 1.00 32.66 231 GLY A CA 1
ATOM 1719 C C . GLY A 1 231 ? 26.681 -4.078 0.232 1.00 32.66 231 GLY A C 1
ATOM 1720 O O . GLY A 1 231 ? 27.528 -3.264 0.606 1.00 32.66 231 GLY A O 1
ATOM 1721 N N . LEU A 1 232 ? 26.008 -4.877 1.062 1.00 36.16 232 LEU A N 1
ATOM 1722 C CA . LEU A 1 232 ? 26.578 -5.311 2.329 1.00 36.16 232 LEU A CA 1
ATOM 1723 C C . LEU A 1 232 ? 28.009 -5.773 2.033 1.00 36.16 232 LEU A C 1
ATOM 1725 O O . LEU A 1 232 ? 28.234 -6.569 1.126 1.00 36.16 232 LEU A O 1
ATOM 1729 N N . GLY A 1 233 ? 28.987 -5.206 2.735 1.00 37.38 233 GLY A N 1
ATOM 1730 C CA . GLY A 1 233 ? 30.392 -5.552 2.559 1.00 37.38 233 GLY A CA 1
ATOM 1731 C C . GLY A 1 233 ? 30.661 -7.006 2.944 1.00 37.38 233 GLY A C 1
ATOM 1732 O O . GLY A 1 233 ? 31.052 -7.273 4.075 1.00 37.38 233 GLY A O 1
ATOM 1733 N N . GLN A 1 234 ? 30.477 -7.922 1.996 1.00 39.59 234 GLN A N 1
ATOM 1734 C CA . GLN A 1 234 ? 30.988 -9.290 1.966 1.00 39.59 234 GLN A CA 1
ATOM 1735 C C . GLN A 1 234 ? 31.463 -9.603 0.533 1.00 39.59 234 GLN A C 1
ATOM 1737 O O . GLN A 1 234 ? 31.103 -8.910 -0.414 1.00 39.59 234 GLN A O 1
ATOM 1742 N N . ASP A 1 235 ? 32.391 -10.551 0.419 1.00 34.34 235 ASP A N 1
ATOM 1743 C CA . ASP A 1 235 ? 33.312 -10.793 -0.698 1.00 34.34 235 ASP A CA 1
ATOM 1744 C C . ASP A 1 235 ? 32.876 -10.347 -2.106 1.00 34.34 235 ASP A C 1
ATOM 1746 O O . ASP A 1 235 ? 32.056 -10.980 -2.770 1.00 34.34 235 ASP A O 1
ATOM 1750 N N . ARG A 1 236 ? 33.611 -9.368 -2.657 1.00 39.53 236 ARG A N 1
ATOM 1751 C CA . ARG A 1 236 ? 33.626 -9.006 -4.094 1.00 39.53 236 ARG A CA 1
ATOM 1752 C C . ARG A 1 236 ? 33.952 -10.176 -5.040 1.00 39.53 236 ARG A C 1
ATOM 1754 O O . ARG A 1 236 ? 34.010 -9.957 -6.248 1.00 39.53 236 ARG A O 1
ATOM 1761 N N . HIS A 1 237 ? 34.225 -11.368 -4.517 1.00 38.06 237 HIS A N 1
ATOM 1762 C CA . HIS A 1 237 ? 34.479 -12.573 -5.292 1.00 38.06 237 HIS A CA 1
ATOM 1763 C C . HIS A 1 237 ? 33.208 -13.379 -5.608 1.00 38.06 237 HIS A C 1
ATOM 1765 O O . HIS A 1 237 ? 33.194 -14.005 -6.657 1.00 38.06 237 HIS A O 1
ATOM 1771 N N . GLN A 1 238 ? 32.132 -13.326 -4.805 1.00 44.66 238 GLN A N 1
ATOM 1772 C CA . GLN A 1 238 ? 30.898 -14.082 -5.111 1.00 44.66 238 GLN A CA 1
ATOM 1773 C C . GLN A 1 238 ? 29.979 -13.376 -6.124 1.00 44.66 238 GLN A C 1
ATOM 1775 O O . GLN A 1 238 ? 29.333 -14.039 -6.928 1.00 44.66 238 GLN A O 1
ATOM 1780 N N . ASP A 1 239 ? 29.961 -12.040 -6.151 1.00 49.72 239 ASP A N 1
ATOM 1781 C CA . ASP A 1 239 ? 29.123 -11.270 -7.088 1.00 49.72 239 ASP A CA 1
ATOM 1782 C C . ASP A 1 239 ? 29.668 -11.216 -8.527 1.00 49.72 239 ASP A C 1
ATOM 1784 O O . ASP A 1 239 ? 28.961 -10.782 -9.436 1.00 49.72 239 ASP A O 1
ATOM 1788 N N . ARG A 1 240 ? 30.925 -11.622 -8.767 1.00 45.91 240 ARG A N 1
ATOM 1789 C CA . ARG A 1 240 ? 31.553 -11.500 -10.098 1.00 45.91 240 ARG A CA 1
ATOM 1790 C C . ARG A 1 240 ? 31.044 -12.509 -11.128 1.00 45.91 240 ARG A C 1
ATOM 1792 O O . ARG A 1 240 ? 31.137 -12.209 -12.313 1.00 45.91 240 ARG A O 1
ATOM 1799 N N . ASP A 1 241 ? 30.446 -13.615 -10.689 1.00 48.97 241 ASP A N 1
ATOM 1800 C CA . ASP A 1 241 ? 30.025 -14.708 -11.578 1.00 48.97 241 ASP A CA 1
ATOM 1801 C C . ASP A 1 241 ? 28.497 -14.800 -11.759 1.00 48.97 241 ASP A C 1
ATOM 1803 O O . ASP A 1 241 ? 27.992 -15.689 -12.448 1.00 48.97 241 ASP A O 1
ATOM 1807 N N . PHE A 1 242 ? 27.725 -13.877 -11.171 1.00 63.69 242 PHE A N 1
ATOM 1808 C CA . PHE A 1 242 ? 26.269 -13.852 -11.316 1.00 63.69 242 PHE A CA 1
ATOM 1809 C C . PHE A 1 242 ? 25.849 -12.937 -12.475 1.00 63.69 242 PHE A C 1
ATOM 1811 O O . PHE A 1 242 ? 25.514 -11.768 -12.284 1.00 63.69 242 PHE A O 1
ATOM 1818 N N . HIS A 1 243 ? 25.884 -13.468 -13.699 1.00 69.81 243 HIS A N 1
ATOM 1819 C CA . HIS A 1 243 ? 25.377 -12.781 -14.886 1.00 69.81 243 HIS A CA 1
ATOM 1820 C C . HIS A 1 243 ? 24.081 -13.443 -15.360 1.00 69.81 243 HIS A C 1
ATOM 1822 O O . HIS A 1 243 ? 24.095 -14.599 -15.771 1.00 69.81 243 HIS A O 1
ATOM 1828 N N . ILE A 1 244 ? 22.970 -12.707 -15.328 1.00 81.88 244 ILE A N 1
ATOM 1829 C CA . ILE A 1 244 ? 21.713 -13.107 -15.969 1.00 81.88 244 ILE A CA 1
ATOM 1830 C C . ILE A 1 244 ? 21.460 -12.135 -17.110 1.00 81.88 244 ILE A C 1
ATOM 1832 O O . ILE A 1 244 ? 21.385 -10.927 -16.891 1.00 81.88 244 ILE A O 1
ATOM 1836 N N . ALA A 1 245 ? 21.355 -12.651 -18.332 1.00 82.06 245 ALA A N 1
ATOM 1837 C CA . ALA A 1 245 ? 21.264 -11.793 -19.511 1.00 82.06 245 ALA A CA 1
ATOM 1838 C C . ALA A 1 245 ? 19.826 -11.348 -19.814 1.00 82.06 245 ALA A C 1
ATOM 1840 O O . ALA A 1 245 ? 19.618 -10.285 -20.396 1.00 82.06 245 ALA A O 1
ATOM 1841 N N . THR A 1 246 ? 18.834 -12.165 -19.447 1.00 92.12 246 THR A N 1
ATOM 1842 C CA . THR A 1 246 ? 17.441 -11.996 -19.888 1.00 92.12 246 THR A CA 1
ATOM 1843 C C . THR A 1 246 ? 16.438 -12.205 -18.760 1.00 92.12 246 THR A C 1
ATOM 1845 O O . THR A 1 246 ? 16.701 -12.908 -17.780 1.00 92.12 246 THR A O 1
ATOM 1848 N N . THR A 1 247 ? 15.256 -11.608 -18.908 1.00 93.44 247 THR A N 1
ATOM 1849 C CA . THR A 1 247 ? 14.136 -11.771 -17.972 1.00 93.44 247 THR A CA 1
ATOM 1850 C C . THR A 1 247 ? 13.644 -13.218 -17.900 1.00 93.44 247 THR A C 1
ATOM 1852 O O . THR A 1 247 ? 13.261 -13.695 -16.838 1.00 93.44 247 THR A O 1
ATOM 1855 N N . GLU A 1 248 ? 13.710 -13.942 -19.011 1.00 95.44 248 GLU A N 1
ATOM 1856 C CA . GLU A 1 248 ? 13.311 -15.338 -19.163 1.00 95.44 248 GLU A CA 1
ATOM 1857 C C . GLU A 1 248 ? 14.213 -16.255 -18.328 1.00 95.44 248 GLU A C 1
ATOM 1859 O O . GLU A 1 248 ? 13.736 -17.099 -17.565 1.00 95.44 248 GLU A O 1
ATOM 1864 N N . GLU A 1 249 ? 15.529 -16.052 -18.430 1.00 94.69 249 GLU A N 1
ATOM 1865 C CA . GLU A 1 249 ? 16.517 -16.777 -17.634 1.00 94.69 249 GLU A CA 1
ATOM 1866 C C . GLU A 1 249 ? 16.354 -16.478 -16.140 1.00 94.69 249 GLU A C 1
ATOM 1868 O O . GLU A 1 249 ? 16.415 -17.398 -15.321 1.00 94.69 249 GLU A O 1
ATOM 1873 N N . PHE A 1 250 ? 16.085 -15.218 -15.782 1.00 95.69 250 PHE A N 1
ATOM 1874 C CA . PHE A 1 250 ? 15.822 -14.823 -14.399 1.00 95.69 250 PHE A CA 1
ATOM 1875 C C . PHE A 1 250 ? 14.633 -15.575 -13.812 1.00 95.69 250 PHE A C 1
ATOM 1877 O O . PHE A 1 250 ? 14.769 -16.249 -12.792 1.00 95.69 250 PHE A O 1
ATOM 1884 N N . VAL A 1 251 ? 13.483 -15.519 -14.482 1.00 96.56 251 VAL A N 1
ATOM 1885 C CA . VAL A 1 251 ? 12.259 -16.185 -14.023 1.00 96.56 251 VAL A CA 1
ATOM 1886 C C . VAL A 1 251 ? 12.494 -17.684 -13.862 1.00 96.56 251 VAL A C 1
ATOM 1888 O O . VAL A 1 251 ? 12.216 -18.229 -12.795 1.00 96.56 251 VAL A O 1
ATOM 1891 N N . LYS A 1 252 ? 13.112 -18.342 -14.851 1.00 95.12 252 LYS A N 1
ATOM 1892 C CA . LYS A 1 252 ? 13.435 -19.773 -14.763 1.00 95.12 252 LYS A CA 1
ATOM 1893 C C . LYS A 1 252 ? 14.357 -20.086 -13.583 1.00 95.12 252 LYS A C 1
ATOM 1895 O O . LYS A 1 252 ? 14.119 -21.042 -12.848 1.00 95.12 252 LYS A O 1
ATOM 1900 N N . ARG A 1 253 ? 15.410 -19.289 -13.382 1.00 93.50 253 ARG A N 1
ATOM 1901 C CA . ARG A 1 253 ? 16.402 -19.518 -12.324 1.00 93.50 253 ARG A CA 1
ATOM 1902 C C . ARG A 1 253 ? 15.807 -19.350 -10.931 1.00 93.50 253 ARG A C 1
ATOM 1904 O O . ARG A 1 253 ? 16.143 -20.129 -10.038 1.00 93.50 253 ARG A O 1
ATOM 1911 N N . PHE A 1 254 ? 14.942 -18.359 -10.740 1.00 95.25 254 PHE A N 1
ATOM 1912 C CA . PHE A 1 254 ? 14.335 -18.044 -9.445 1.00 95.25 254 PHE A CA 1
ATOM 1913 C C . PHE A 1 254 ? 13.008 -18.770 -9.178 1.00 95.25 254 PHE A C 1
ATOM 1915 O O . PHE A 1 254 ? 12.453 -18.618 -8.094 1.00 95.25 254 PHE A O 1
ATOM 1922 N N . GLY A 1 255 ? 12.556 -19.628 -10.100 1.00 94.62 255 GLY A N 1
ATOM 1923 C CA . GLY A 1 255 ? 11.344 -20.434 -9.930 1.00 94.62 255 GLY A CA 1
ATOM 1924 C C . GLY A 1 255 ? 10.053 -19.640 -10.131 1.00 94.62 255 GLY A C 1
ATOM 1925 O O . GLY A 1 255 ? 9.051 -19.943 -9.496 1.00 94.62 255 GLY A O 1
ATOM 1926 N N . GLY A 1 256 ? 10.089 -18.604 -10.969 1.00 95.88 256 GLY A N 1
ATOM 1927 C CA . GLY A 1 256 ? 8.892 -17.891 -11.395 1.00 95.88 256 GLY A CA 1
ATOM 1928 C C . GLY A 1 256 ? 8.114 -18.655 -12.469 1.00 95.88 256 GLY A C 1
ATOM 1929 O O . GLY A 1 256 ? 8.645 -19.534 -13.148 1.00 95.88 256 GLY A O 1
ATOM 1930 N N . THR A 1 257 ? 6.844 -18.298 -12.631 1.00 96.75 257 THR A N 1
ATOM 1931 C CA . THR A 1 257 ? 5.898 -18.968 -13.536 1.00 96.75 257 THR A CA 1
ATOM 1932 C C . THR A 1 257 ? 5.683 -18.214 -14.841 1.00 96.75 257 THR A C 1
ATOM 1934 O O . THR A 1 257 ? 5.251 -18.807 -15.827 1.00 96.75 257 THR A O 1
ATOM 1937 N N . ARG A 1 258 ? 5.975 -16.908 -14.872 1.00 96.56 258 ARG A N 1
ATOM 1938 C CA . ARG A 1 258 ? 5.698 -16.051 -16.029 1.00 96.56 258 ARG A CA 1
ATOM 1939 C C . ARG A 1 258 ? 6.727 -14.945 -16.188 1.00 96.56 258 ARG A C 1
ATOM 1941 O O . ARG A 1 258 ? 7.252 -14.412 -15.215 1.00 96.56 258 ARG A O 1
ATOM 1948 N N . VAL A 1 259 ? 6.988 -14.581 -17.438 1.00 97.69 259 VAL A N 1
ATOM 1949 C CA . VAL A 1 259 ? 7.950 -13.535 -17.789 1.00 97.69 259 VAL A CA 1
ATOM 1950 C C . VAL A 1 259 ? 7.221 -12.218 -18.000 1.00 97.69 259 VAL A C 1
ATOM 1952 O O . VAL A 1 259 ? 6.263 -12.148 -18.764 1.00 97.69 259 VAL A O 1
ATOM 1955 N N . ILE A 1 260 ? 7.689 -11.168 -17.327 1.00 98.19 260 ILE A N 1
ATOM 1956 C CA . ILE A 1 260 ? 7.166 -9.809 -17.469 1.00 98.19 260 ILE A CA 1
ATOM 1957 C C . ILE A 1 260 ? 8.309 -8.930 -17.962 1.00 98.19 260 ILE A C 1
ATOM 1959 O O . ILE A 1 260 ? 9.265 -8.696 -17.229 1.00 98.19 260 ILE A O 1
ATOM 1963 N N . ASN A 1 261 ? 8.216 -8.439 -19.194 1.00 97.19 261 ASN A N 1
ATOM 1964 C CA . ASN A 1 261 ? 9.206 -7.524 -19.771 1.00 97.19 261 ASN A CA 1
ATOM 1965 C C . ASN A 1 261 ? 8.603 -6.163 -20.147 1.00 97.19 261 ASN A C 1
ATOM 1967 O O . ASN A 1 261 ? 9.345 -5.218 -20.414 1.00 97.19 261 ASN A O 1
ATOM 1971 N N . LYS A 1 262 ? 7.271 -6.033 -20.132 1.00 98.44 262 LYS A N 1
ATOM 1972 C CA . LYS A 1 262 ? 6.555 -4.786 -20.387 1.00 98.44 262 LYS A CA 1
ATOM 1973 C C . LYS A 1 262 ? 5.411 -4.599 -19.387 1.00 98.44 262 LYS A C 1
ATOM 1975 O O . LYS A 1 262 ? 4.548 -5.468 -19.253 1.00 98.44 262 LYS A O 1
ATOM 1980 N N . VAL A 1 263 ? 5.401 -3.448 -18.716 1.00 98.75 263 VAL A N 1
ATOM 1981 C CA . VAL A 1 263 ? 4.428 -3.089 -17.674 1.00 98.75 263 VAL A CA 1
ATOM 1982 C C . VAL A 1 263 ? 3.679 -1.817 -18.069 1.00 98.75 263 VAL A C 1
ATOM 1984 O O . VAL A 1 263 ? 4.309 -0.816 -18.415 1.00 98.75 263 VAL A O 1
ATOM 1987 N N . LEU A 1 264 ? 2.346 -1.838 -17.988 1.00 98.81 264 LEU A N 1
ATOM 1988 C CA . LEU A 1 264 ? 1.512 -0.636 -18.040 1.00 98.81 264 LEU A CA 1
ATOM 1989 C C . LEU A 1 264 ? 1.418 -0.024 -16.643 1.00 98.81 264 LEU A C 1
ATOM 1991 O O . LEU A 1 264 ? 1.030 -0.696 -15.691 1.00 98.81 264 LEU A O 1
ATOM 1995 N N . ILE A 1 265 ? 1.728 1.259 -16.520 1.00 98.62 265 ILE A N 1
ATOM 1996 C CA . ILE A 1 265 ? 1.490 2.033 -15.305 1.00 98.62 265 ILE A CA 1
ATOM 1997 C C . ILE A 1 265 ? 0.152 2.756 -15.461 1.00 98.62 265 ILE A C 1
ATOM 1999 O O . ILE A 1 265 ? 0.038 3.717 -16.224 1.00 98.62 265 ILE A O 1
ATOM 2003 N N . ALA A 1 266 ? -0.850 2.293 -14.716 1.00 98.19 266 ALA A N 1
ATOM 2004 C CA . ALA A 1 266 ? -2.183 2.888 -14.628 1.00 98.19 266 ALA A CA 1
ATOM 2005 C C . ALA A 1 266 ? -2.228 3.958 -13.521 1.00 98.19 266 ALA A C 1
ATOM 2007 O O . ALA A 1 266 ? -3.053 3.916 -12.611 1.00 98.19 266 ALA A O 1
ATOM 2008 N N . ASN A 1 267 ? -1.259 4.874 -13.546 1.00 97.44 267 ASN A N 1
ATOM 2009 C CA . ASN A 1 267 ? -1.094 5.940 -12.561 1.00 97.44 267 ASN A CA 1
ATOM 2010 C C . ASN A 1 267 ? -0.260 7.086 -13.164 1.00 97.44 267 ASN A C 1
ATOM 2012 O O . ASN A 1 267 ? 0.365 6.921 -14.212 1.00 97.44 267 ASN A O 1
ATOM 2016 N N . ASN A 1 268 ? -0.204 8.223 -12.480 1.00 95.62 268 ASN A N 1
ATOM 2017 C CA . ASN A 1 268 ? 0.576 9.396 -12.851 1.00 95.62 268 ASN A CA 1
ATOM 2018 C C . ASN A 1 268 ? 1.438 9.892 -11.674 1.00 95.62 268 ASN A C 1
ATOM 2020 O O . ASN A 1 268 ? 1.673 9.186 -10.687 1.00 95.62 268 ASN A O 1
ATOM 2024 N N . GLY A 1 269 ? 1.981 11.103 -11.813 1.00 92.69 269 GLY A N 1
ATOM 2025 C CA . GLY A 1 269 ? 2.666 11.820 -10.742 1.00 92.69 269 GLY A CA 1
ATOM 2026 C C . GLY A 1 269 ? 3.795 11.030 -10.070 1.00 92.69 269 GLY A C 1
ATOM 2027 O O . GLY A 1 269 ? 4.622 10.386 -10.720 1.00 92.69 269 GLY A O 1
ATOM 2028 N N . ILE A 1 270 ? 3.842 11.110 -8.738 1.00 91.94 270 ILE A N 1
ATOM 2029 C CA . ILE A 1 270 ? 4.888 10.494 -7.915 1.00 91.94 270 ILE A CA 1
ATOM 2030 C C . ILE A 1 270 ? 4.902 8.967 -8.057 1.00 91.94 270 ILE A C 1
ATOM 2032 O O . ILE A 1 270 ? 5.980 8.368 -8.104 1.00 91.94 270 ILE A O 1
ATOM 2036 N N . ALA A 1 271 ? 3.725 8.341 -8.103 1.00 94.88 271 ALA A N 1
ATOM 2037 C CA . ALA A 1 271 ? 3.589 6.890 -8.123 1.00 94.88 271 ALA A CA 1
ATOM 2038 C C . ALA A 1 271 ? 4.324 6.293 -9.324 1.00 94.88 271 ALA A C 1
ATOM 2040 O O . ALA A 1 271 ? 5.192 5.428 -9.168 1.00 94.88 271 ALA A O 1
ATOM 2041 N N . ALA A 1 272 ? 4.047 6.837 -10.510 1.00 96.50 272 ALA A N 1
ATOM 2042 C CA . ALA A 1 272 ? 4.675 6.416 -11.753 1.00 96.50 272 ALA A CA 1
ATOM 2043 C C . ALA A 1 272 ? 6.203 6.610 -11.722 1.00 96.50 272 ALA A C 1
ATOM 2045 O O . ALA A 1 272 ? 6.952 5.684 -12.051 1.00 96.50 272 ALA A O 1
ATOM 2046 N N . VAL A 1 273 ? 6.682 7.775 -11.259 1.00 95.06 273 VAL A N 1
ATOM 2047 C CA . VAL A 1 273 ? 8.124 8.057 -11.118 1.00 95.06 273 VAL A CA 1
ATOM 2048 C C . VAL A 1 273 ? 8.791 7.042 -10.187 1.00 95.06 273 VAL A C 1
ATOM 2050 O O . VAL A 1 273 ? 9.810 6.443 -10.546 1.00 95.06 273 VAL A O 1
ATOM 2053 N N . LYS A 1 274 ? 8.234 6.825 -8.990 1.00 95.62 274 LYS A N 1
ATOM 2054 C CA . LYS A 1 274 ? 8.833 5.933 -7.992 1.00 95.62 274 LYS A CA 1
ATOM 2055 C C . LYS A 1 274 ? 8.855 4.487 -8.478 1.00 95.62 274 LYS A C 1
ATOM 2057 O O . LYS A 1 274 ? 9.900 3.844 -8.353 1.00 95.62 274 LYS A O 1
ATOM 2062 N N . CYS A 1 275 ? 7.771 3.994 -9.075 1.00 97.31 275 CYS A N 1
ATOM 2063 C CA . CYS A 1 275 ? 7.712 2.646 -9.641 1.00 97.31 275 CYS A CA 1
ATOM 2064 C C . CYS A 1 275 ? 8.810 2.427 -10.690 1.00 97.31 275 CYS A C 1
ATOM 2066 O O . CYS A 1 275 ? 9.650 1.537 -10.531 1.00 97.31 275 CYS A O 1
ATOM 2068 N N . MET A 1 276 ? 8.873 3.293 -11.709 1.00 97.31 276 MET A N 1
ATOM 2069 C CA . MET A 1 276 ? 9.861 3.168 -12.785 1.00 97.31 276 MET A CA 1
ATOM 2070 C C . MET A 1 276 ? 11.294 3.243 -12.263 1.00 97.31 276 MET A C 1
ATOM 2072 O O . MET A 1 276 ? 12.106 2.392 -12.613 1.00 97.31 276 MET A O 1
ATOM 2076 N N . ARG A 1 277 ? 11.627 4.207 -11.389 1.00 95.81 277 ARG A N 1
ATOM 2077 C CA . ARG A 1 277 ? 12.991 4.308 -10.828 1.00 95.81 277 ARG A CA 1
ATOM 2078 C C . ARG A 1 277 ? 13.388 3.052 -10.064 1.00 95.81 277 ARG A C 1
ATOM 2080 O O . ARG A 1 277 ? 14.519 2.592 -10.196 1.00 95.81 277 ARG A O 1
ATOM 2087 N N . SER A 1 278 ? 12.469 2.512 -9.271 1.00 97.25 278 SER A N 1
ATOM 2088 C CA . SER A 1 278 ? 12.740 1.369 -8.397 1.00 97.25 278 SER A CA 1
ATOM 2089 C C . SER A 1 278 ? 12.960 0.093 -9.207 1.00 97.25 278 SER A C 1
ATOM 2091 O O . SER A 1 278 ? 13.957 -0.600 -9.002 1.00 97.25 278 SER A O 1
ATOM 2093 N N . ILE A 1 279 ? 12.093 -0.174 -10.186 1.00 98.25 279 ILE A N 1
ATOM 2094 C CA . ILE A 1 279 ? 12.227 -1.348 -11.052 1.00 98.25 279 ILE A CA 1
ATOM 2095 C C . ILE A 1 279 ? 13.421 -1.201 -12.000 1.00 98.25 279 ILE A C 1
ATOM 2097 O O . ILE A 1 279 ? 14.168 -2.160 -12.155 1.00 98.25 279 ILE A O 1
ATOM 2101 N N . ARG A 1 280 ? 13.673 -0.022 -12.591 1.00 97.44 280 ARG A N 1
ATOM 2102 C CA . ARG A 1 280 ? 14.854 0.192 -13.453 1.00 97.44 280 ARG A CA 1
ATOM 2103 C C . ARG A 1 280 ? 16.165 0.019 -12.703 1.00 97.44 280 ARG A C 1
ATOM 2105 O O . ARG A 1 280 ? 17.096 -0.576 -13.238 1.00 97.44 280 ARG A O 1
ATOM 2112 N N . ARG A 1 281 ? 16.235 0.495 -11.454 1.00 95.62 281 ARG A N 1
ATOM 2113 C CA . ARG A 1 281 ? 17.395 0.262 -10.587 1.00 95.62 281 ARG A CA 1
ATOM 2114 C C . ARG A 1 281 ? 17.621 -1.233 -10.380 1.00 95.62 281 ARG A C 1
ATOM 2116 O O . ARG A 1 281 ? 18.725 -1.710 -10.614 1.00 95.62 281 ARG A O 1
ATOM 2123 N N . TRP A 1 282 ? 16.582 -1.965 -9.986 1.00 96.62 282 TRP A N 1
ATOM 2124 C CA . TRP A 1 282 ? 16.667 -3.415 -9.818 1.00 96.62 282 TRP A CA 1
ATOM 2125 C C . TRP A 1 282 ? 17.052 -4.122 -11.128 1.00 96.62 282 TRP A C 1
ATOM 2127 O O . TRP A 1 282 ? 17.944 -4.965 -11.132 1.00 96.62 282 TRP A O 1
ATOM 2137 N N . ALA A 1 283 ? 16.463 -3.720 -12.255 1.00 96.06 283 ALA A N 1
ATOM 2138 C CA . ALA A 1 283 ? 16.764 -4.273 -13.569 1.00 96.06 283 ALA A CA 1
ATOM 2139 C C . ALA A 1 283 ? 18.230 -4.039 -13.964 1.00 96.06 283 ALA A C 1
ATOM 2141 O O . ALA A 1 283 ? 18.902 -4.949 -14.442 1.00 96.06 283 ALA A O 1
ATOM 2142 N N . TYR A 1 284 ? 18.775 -2.852 -13.697 1.00 94.88 284 TYR A N 1
ATOM 2143 C CA . TYR A 1 284 ? 20.195 -2.588 -13.898 1.00 94.88 284 TYR A CA 1
ATOM 2144 C C . TYR A 1 284 ? 21.078 -3.432 -12.969 1.00 94.88 284 TYR A C 1
ATOM 2146 O O . TYR A 1 284 ? 22.102 -3.958 -13.399 1.00 94.88 284 TYR A O 1
ATOM 2154 N N . GLU A 1 285 ? 20.690 -3.606 -11.705 1.00 92.19 285 GLU A N 1
ATOM 2155 C CA . GLU A 1 285 ? 21.435 -4.444 -10.764 1.00 92.19 285 GLU A CA 1
ATOM 2156 C C . GLU A 1 285 ? 21.483 -5.913 -11.226 1.00 92.19 285 GLU A C 1
ATOM 2158 O O . GLU A 1 285 ? 22.576 -6.491 -11.229 1.00 92.19 285 GLU A O 1
ATOM 2163 N N . MET A 1 286 ? 20.350 -6.470 -11.678 1.00 91.00 286 MET A N 1
ATOM 2164 C CA . MET A 1 286 ? 20.206 -7.875 -12.095 1.00 91.00 286 MET A CA 1
ATOM 2165 C C . MET A 1 286 ? 20.733 -8.166 -13.508 1.00 91.00 286 MET A C 1
ATOM 2167 O O . MET A 1 286 ? 21.426 -9.160 -13.704 1.00 91.00 286 MET A O 1
ATOM 2171 N N . PHE A 1 287 ? 20.425 -7.305 -14.481 1.00 93.12 287 PHE A N 1
ATOM 2172 C CA . PHE A 1 287 ? 20.643 -7.559 -15.914 1.00 93.12 287 PHE A CA 1
ATOM 2173 C C . PHE A 1 287 ? 21.725 -6.678 -16.545 1.00 93.12 287 PHE A C 1
ATOM 2175 O O . PHE A 1 287 ? 22.003 -6.802 -17.735 1.00 93.12 287 PHE A O 1
ATOM 2182 N N . LYS A 1 288 ? 22.276 -5.710 -15.795 1.00 92.81 288 LYS A N 1
ATOM 2183 C CA . LYS A 1 288 ? 23.113 -4.612 -16.332 1.00 92.81 288 LYS A CA 1
ATOM 2184 C C . LYS A 1 288 ? 22.425 -3.817 -17.450 1.00 92.81 288 LYS A C 1
ATOM 2186 O O . LYS A 1 288 ? 23.078 -3.137 -18.235 1.00 92.81 288 LYS A O 1
ATOM 2191 N N . ASN A 1 289 ? 21.093 -3.864 -17.477 1.00 93.62 289 ASN A N 1
ATOM 2192 C CA . ASN A 1 289 ? 20.244 -3.183 -18.439 1.00 93.62 289 ASN A CA 1
ATOM 2193 C C . ASN A 1 289 ? 19.019 -2.608 -17.717 1.00 93.62 289 ASN A C 1
ATOM 2195 O O . ASN A 1 289 ? 18.111 -3.340 -17.325 1.00 93.62 289 ASN A O 1
ATOM 2199 N N . GLU A 1 290 ? 18.974 -1.284 -17.567 1.00 93.38 290 GLU A N 1
ATOM 2200 C CA . GLU A 1 290 ? 17.840 -0.597 -16.932 1.00 93.38 290 GLU A CA 1
ATOM 2201 C C . GLU A 1 290 ? 16.526 -0.748 -17.718 1.00 93.38 290 GLU A C 1
ATOM 2203 O O . GLU A 1 290 ? 15.453 -0.641 -17.134 1.00 93.38 290 GLU A O 1
ATOM 2208 N N . ARG A 1 291 ? 16.596 -1.032 -19.027 1.00 94.94 291 ARG A N 1
ATOM 2209 C CA . ARG A 1 291 ? 15.437 -1.213 -19.916 1.00 94.94 291 ARG A CA 1
ATOM 2210 C C . ARG A 1 291 ? 15.081 -2.680 -20.153 1.00 94.94 291 ARG A C 1
ATOM 2212 O O . ARG A 1 291 ? 14.341 -2.979 -21.090 1.00 94.94 291 ARG A O 1
ATOM 2219 N N . ALA A 1 292 ? 15.597 -3.598 -19.328 1.00 95.88 292 ALA A N 1
ATOM 2220 C CA . ALA A 1 292 ? 15.158 -4.995 -19.353 1.00 95.88 292 ALA A CA 1
ATOM 2221 C C . ALA A 1 292 ? 13.644 -5.110 -19.090 1.00 95.88 292 ALA A C 1
ATOM 2223 O O . ALA A 1 292 ? 12.983 -5.975 -19.654 1.00 95.88 292 ALA A O 1
ATOM 2224 N N . ILE A 1 293 ? 13.098 -4.180 -18.296 1.00 97.69 293 ILE A N 1
ATOM 2225 C CA . ILE A 1 293 ? 11.662 -3.976 -18.114 1.00 97.69 293 ILE A CA 1
ATOM 2226 C C . ILE A 1 293 ? 11.277 -2.650 -18.772 1.00 97.69 293 ILE A C 1
ATOM 2228 O O . ILE A 1 293 ? 11.806 -1.597 -18.414 1.00 97.69 293 ILE A O 1
ATOM 2232 N N . ARG A 1 294 ? 10.364 -2.706 -19.741 1.00 98.19 294 ARG A N 1
ATOM 2233 C CA . ARG A 1 294 ? 9.841 -1.545 -20.469 1.00 98.19 294 ARG A CA 1
ATOM 2234 C C . ARG A 1 294 ? 8.558 -1.041 -19.825 1.00 98.19 294 ARG A C 1
ATOM 2236 O O . ARG A 1 294 ? 7.716 -1.837 -19.410 1.00 98.19 294 ARG A O 1
ATOM 2243 N N . PHE A 1 295 ? 8.374 0.273 -19.822 1.00 98.62 295 PHE A N 1
ATOM 2244 C CA . PHE A 1 295 ? 7.184 0.903 -19.256 1.00 98.62 295 PHE A CA 1
ATOM 2245 C C . PHE A 1 295 ? 6.326 1.575 -20.317 1.00 98.62 295 PHE A C 1
ATOM 2247 O O . PHE A 1 295 ? 6.820 2.367 -21.121 1.00 98.62 295 PHE A O 1
ATOM 2254 N N . VAL A 1 296 ? 5.030 1.280 -20.264 1.00 98.62 296 VAL A N 1
ATOM 2255 C CA . VAL A 1 296 ? 3.974 2.026 -20.947 1.00 98.62 296 VAL A CA 1
ATOM 2256 C C . VAL A 1 296 ? 3.254 2.869 -19.900 1.00 98.62 296 VAL A C 1
ATOM 2258 O O . VAL A 1 296 ? 2.897 2.348 -18.847 1.00 98.62 296 VAL A O 1
ATOM 2261 N N . VAL A 1 297 ? 3.034 4.154 -20.164 1.00 98.62 297 VAL A N 1
ATOM 2262 C CA . VAL A 1 297 ? 2.288 5.047 -19.258 1.00 98.62 297 VAL A CA 1
ATOM 2263 C C . VAL A 1 297 ? 1.057 5.629 -19.946 1.00 98.62 297 VAL A C 1
ATOM 2265 O O . VAL A 1 297 ? 1.077 5.905 -21.146 1.00 98.62 297 VAL A O 1
ATOM 2268 N N . MET A 1 298 ? -0.017 5.828 -19.188 1.00 98.44 298 MET A N 1
ATOM 2269 C CA . MET A 1 298 ? -1.179 6.613 -19.621 1.00 98.44 298 MET A CA 1
ATOM 2270 C C . MET A 1 298 ? -0.890 8.100 -19.399 1.00 98.44 298 MET A C 1
ATOM 2272 O O . MET A 1 298 ? -0.259 8.440 -18.402 1.00 98.44 298 MET A O 1
ATOM 2276 N N . VAL A 1 299 ? -1.311 8.975 -20.317 1.00 98.12 299 VAL A N 1
ATOM 2277 C CA . VAL A 1 299 ? -1.022 10.419 -20.239 1.00 98.12 299 VAL A CA 1
ATOM 2278 C C . VAL A 1 299 ? -2.239 11.252 -20.614 1.00 98.12 299 VAL A C 1
ATOM 2280 O O . VAL A 1 299 ? -2.732 11.169 -21.741 1.00 98.12 299 VAL A O 1
ATOM 2283 N N . THR A 1 300 ? -2.700 12.089 -19.689 1.00 97.88 300 THR A N 1
ATOM 2284 C CA . THR A 1 300 ? -3.761 13.072 -19.946 1.00 97.88 300 THR A CA 1
ATOM 2285 C C . THR A 1 300 ? -3.206 14.331 -20.632 1.00 97.88 300 THR A C 1
ATOM 2287 O O . THR A 1 300 ? -2.011 14.636 -20.517 1.00 97.88 300 THR A O 1
ATOM 2290 N N . PRO A 1 301 ? -4.047 15.117 -21.332 1.00 97.25 301 PRO A N 1
ATOM 2291 C CA . PRO A 1 301 ? -3.649 16.417 -21.872 1.00 97.25 301 PRO A CA 1
ATOM 2292 C C . PRO A 1 301 ? -3.096 17.370 -20.802 1.00 97.25 301 PRO A C 1
ATOM 2294 O O . PRO A 1 301 ? -2.187 18.154 -21.080 1.00 97.25 301 PRO A O 1
ATOM 2297 N N . GLU A 1 302 ? -3.627 17.304 -19.581 1.00 94.88 302 GLU A N 1
ATOM 2298 C CA . GLU A 1 302 ? -3.212 18.126 -18.450 1.00 94.88 302 GLU A CA 1
ATOM 2299 C C . GLU A 1 302 ? -1.821 17.739 -17.941 1.00 94.88 302 GLU A C 1
ATOM 2301 O O . GLU A 1 302 ? -0.986 18.627 -17.768 1.00 94.88 302 GLU A O 1
ATOM 2306 N N . ASP A 1 303 ? -1.537 16.441 -17.787 1.00 94.38 303 ASP A N 1
ATOM 2307 C CA . ASP A 1 303 ? -0.208 15.942 -17.406 1.00 94.38 303 ASP A CA 1
ATOM 2308 C C . ASP A 1 303 ? 0.848 16.301 -18.464 1.00 94.38 303 ASP A C 1
ATOM 2310 O O . ASP A 1 303 ? 1.970 16.710 -18.139 1.00 94.38 303 ASP A O 1
ATOM 2314 N N . LEU A 1 304 ? 0.477 16.201 -19.745 1.00 94.06 304 LEU A N 1
ATOM 2315 C CA . LEU A 1 304 ? 1.346 16.572 -20.859 1.00 94.06 304 LEU A CA 1
ATOM 2316 C C . LEU A 1 304 ? 1.648 18.076 -20.854 1.00 94.06 304 LEU A C 1
ATOM 2318 O O . LEU A 1 304 ? 2.807 18.477 -20.970 1.00 94.06 304 LEU A O 1
ATOM 2322 N N . LYS A 1 305 ? 0.622 18.915 -20.662 1.00 93.00 305 LYS A N 1
ATOM 2323 C CA . LYS A 1 305 ? 0.769 20.375 -20.551 1.00 93.00 305 LYS A CA 1
ATOM 2324 C C . LYS A 1 305 ? 1.590 20.778 -19.324 1.00 93.00 305 LYS A C 1
ATOM 2326 O O . LYS A 1 305 ? 2.355 21.737 -19.389 1.00 93.00 305 LYS A O 1
ATOM 2331 N N . ALA A 1 306 ? 1.440 20.048 -18.222 1.00 90.38 306 ALA A N 1
ATOM 2332 C CA . ALA A 1 306 ? 2.197 20.231 -16.989 1.00 90.38 306 ALA A CA 1
ATOM 2333 C C . ALA A 1 306 ? 3.664 19.779 -17.092 1.00 90.38 306 ALA A C 1
ATOM 2335 O O . ALA A 1 306 ? 4.447 20.060 -16.180 1.00 90.38 306 ALA A O 1
ATOM 2336 N N . ASN A 1 307 ? 4.046 19.117 -18.192 1.00 90.88 307 ASN A N 1
ATOM 2337 C CA . ASN A 1 307 ? 5.375 18.550 -18.410 1.00 90.88 307 ASN A CA 1
ATOM 2338 C C . ASN A 1 307 ? 5.770 17.550 -17.304 1.00 90.88 307 ASN A C 1
ATOM 2340 O O . ASN A 1 307 ? 6.882 17.609 -16.766 1.00 90.88 307 ASN A O 1
ATOM 2344 N N . ALA A 1 308 ? 4.834 16.664 -16.945 1.00 91.06 308 ALA A N 1
ATOM 2345 C CA . ALA A 1 308 ? 5.002 15.704 -15.859 1.00 91.06 308 ALA A CA 1
ATOM 2346 C C . ALA A 1 308 ? 6.205 14.770 -16.084 1.00 91.06 308 ALA A C 1
ATOM 2348 O O . ALA A 1 308 ? 6.437 14.260 -17.184 1.00 91.06 308 ALA A O 1
ATOM 2349 N N . GLU A 1 309 ? 6.979 14.521 -15.025 1.00 90.75 309 GLU A N 1
ATOM 2350 C CA . GLU A 1 309 ? 8.296 13.883 -15.160 1.00 90.75 309 GLU A CA 1
ATOM 2351 C C . GLU A 1 309 ? 8.212 12.412 -15.590 1.00 90.75 309 GLU A C 1
ATOM 2353 O O . GLU A 1 309 ? 9.040 11.931 -16.367 1.00 90.75 309 GLU A O 1
ATOM 2358 N N . TYR A 1 310 ? 7.167 11.704 -15.156 1.00 94.50 310 TYR A N 1
ATOM 2359 C CA . TYR A 1 310 ? 6.968 10.294 -15.492 1.00 94.50 310 TYR A CA 1
ATOM 2360 C C . TYR A 1 310 ? 6.833 10.057 -17.008 1.00 94.50 310 TYR A C 1
ATOM 2362 O O . TYR A 1 310 ? 7.247 9.009 -17.501 1.00 94.50 310 TYR A O 1
ATOM 2370 N N . ILE A 1 311 ? 6.327 11.037 -17.764 1.00 95.81 311 ILE A N 1
ATOM 2371 C CA . ILE A 1 311 ? 6.148 10.931 -19.219 1.00 95.81 311 ILE A CA 1
ATOM 2372 C C . ILE A 1 311 ? 7.507 10.782 -19.911 1.00 95.81 311 ILE A C 1
ATOM 2374 O O . ILE A 1 311 ? 7.671 9.937 -20.786 1.00 95.81 311 ILE A O 1
ATOM 2378 N N . LYS A 1 312 ? 8.504 11.570 -19.489 1.00 93.06 312 LYS A N 1
ATOM 2379 C CA . LYS A 1 312 ? 9.866 11.538 -20.052 1.00 93.06 312 LYS A CA 1
ATOM 2380 C C . LYS A 1 312 ? 10.618 10.271 -19.672 1.00 93.06 312 LYS A C 1
ATOM 2382 O O . LYS A 1 312 ? 11.535 9.855 -20.373 1.00 93.06 312 LYS A O 1
ATOM 2387 N N . MET A 1 313 ? 10.268 9.699 -18.524 1.00 93.44 313 MET A N 1
ATOM 2388 C CA . MET A 1 313 ? 10.898 8.486 -18.037 1.00 93.44 313 MET A CA 1
ATOM 2389 C C . MET A 1 313 ? 10.401 7.248 -18.775 1.00 93.44 313 MET A C 1
ATOM 2391 O O . MET A 1 313 ? 11.191 6.328 -18.958 1.00 93.44 313 MET A O 1
ATOM 2395 N N . ALA A 1 314 ? 9.133 7.197 -19.174 1.00 95.94 314 ALA A N 1
ATOM 2396 C CA . ALA A 1 314 ? 8.537 6.021 -19.797 1.00 95.94 314 ALA A CA 1
ATOM 2397 C C . ALA A 1 314 ? 9.181 5.656 -21.147 1.00 95.94 314 ALA A C 1
ATOM 2399 O O . ALA A 1 314 ? 9.718 6.507 -21.853 1.00 95.94 314 ALA A O 1
ATOM 2400 N N . ASP A 1 315 ? 9.118 4.375 -21.520 1.00 97.44 315 ASP A N 1
ATOM 2401 C CA . ASP A 1 315 ? 9.586 3.910 -22.833 1.00 97.44 315 ASP A CA 1
ATOM 2402 C C . ASP A 1 315 ? 8.541 4.172 -23.928 1.00 97.44 315 ASP A C 1
ATOM 2404 O O . ASP A 1 315 ? 8.884 4.396 -25.089 1.00 97.44 315 ASP A O 1
ATOM 2408 N N . HIS A 1 316 ? 7.261 4.149 -23.554 1.00 96.94 316 HIS A N 1
ATOM 2409 C CA . HIS A 1 316 ? 6.134 4.469 -24.416 1.00 96.94 316 HIS A CA 1
ATOM 2410 C C . HIS A 1 316 ? 5.030 5.150 -23.604 1.00 96.94 316 HIS A C 1
ATOM 2412 O O . HIS A 1 316 ? 4.855 4.855 -22.422 1.00 96.94 316 HIS A O 1
ATOM 2418 N N . TYR A 1 317 ? 4.255 6.028 -24.236 1.00 97.31 317 TYR A N 1
ATOM 2419 C CA . TYR A 1 317 ? 3.087 6.630 -23.606 1.00 97.31 317 TYR A CA 1
ATOM 2420 C C . TYR A 1 317 ? 1.865 6.545 -24.516 1.00 97.31 317 TYR A C 1
ATOM 2422 O O . TYR A 1 317 ? 1.989 6.563 -25.740 1.00 97.31 317 TYR A O 1
ATOM 2430 N N . VAL A 1 318 ? 0.686 6.467 -23.904 1.00 98.06 318 VAL A N 1
ATOM 2431 C CA . VAL A 1 318 ? -0.607 6.420 -24.588 1.00 98.06 318 VAL A CA 1
ATOM 2432 C C . VAL A 1 318 ? -1.444 7.618 -24.136 1.00 98.06 318 VAL A C 1
ATOM 2434 O O . VAL A 1 318 ? -1.725 7.733 -22.940 1.00 98.06 318 VAL A O 1
ATOM 2437 N N . PRO A 1 319 ? -1.848 8.514 -25.056 1.00 97.94 319 PRO A N 1
ATOM 2438 C CA . PRO A 1 319 ? -2.783 9.587 -24.738 1.00 97.94 319 PRO A CA 1
ATOM 2439 C C . PRO A 1 319 ? -4.130 9.027 -24.272 1.00 97.94 319 PRO A C 1
ATOM 2441 O O . PRO A 1 319 ? -4.682 8.127 -24.908 1.00 97.94 319 PRO A O 1
ATOM 2444 N N . VAL A 1 320 ? -4.671 9.580 -23.190 1.00 98.06 320 VAL A N 1
ATOM 2445 C CA . VAL A 1 320 ? -5.981 9.218 -22.626 1.00 98.06 320 VAL A CA 1
ATOM 2446 C C . VAL A 1 320 ? -6.847 10.464 -22.416 1.00 98.06 320 VAL A C 1
ATOM 2448 O O . VAL A 1 320 ? -6.316 11.576 -22.433 1.00 98.06 320 VAL A O 1
ATOM 2451 N N . PRO A 1 321 ? -8.173 10.326 -22.239 1.00 97.94 321 PRO A N 1
ATOM 2452 C CA . PRO A 1 321 ? -9.049 11.469 -21.994 1.00 97.94 321 PRO A CA 1
ATOM 2453 C C . PRO A 1 321 ? -8.636 12.289 -20.761 1.00 97.94 321 PRO A C 1
ATOM 2455 O O . PRO A 1 321 ? -8.213 11.735 -19.749 1.00 97.94 321 PRO A O 1
ATOM 2458 N N . GLY A 1 322 ? -8.781 13.612 -20.839 1.00 96.06 322 GLY A N 1
ATOM 2459 C CA . GLY A 1 322 ? -8.513 14.523 -19.721 1.00 96.06 322 GLY A CA 1
ATOM 2460 C C . GLY A 1 322 ? -9.633 14.585 -18.678 1.00 96.06 322 GLY A C 1
ATOM 2461 O O . GLY A 1 322 ? -10.567 13.773 -18.665 1.00 96.06 322 GLY A O 1
ATOM 2462 N N . GLY A 1 323 ? -9.558 15.595 -17.814 1.00 94.38 323 GLY A N 1
ATOM 2463 C CA . GLY A 1 323 ? -10.519 15.813 -16.734 1.00 94.38 323 GLY A CA 1
ATOM 2464 C C . GLY A 1 323 ? -10.346 14.871 -15.536 1.00 94.38 323 GLY A C 1
ATOM 2465 O O . GLY A 1 323 ? -9.249 14.404 -15.231 1.00 94.38 323 GLY A O 1
ATOM 2466 N N . SER A 1 324 ? -11.458 14.604 -14.841 1.00 92.06 324 SER A N 1
ATOM 2467 C CA . SER A 1 324 ? -11.495 13.752 -13.643 1.00 92.06 324 SER A CA 1
ATOM 2468 C C . SER A 1 324 ? -10.922 12.354 -13.897 1.00 92.06 324 SER A C 1
ATOM 2470 O O . SER A 1 324 ? -11.062 11.798 -14.988 1.00 92.06 324 SER A O 1
ATOM 2472 N N . ASN A 1 325 ? -10.328 11.754 -12.861 1.00 91.56 325 ASN A N 1
ATOM 2473 C CA . ASN A 1 325 ? -9.665 10.457 -12.962 1.00 91.56 325 ASN A CA 1
ATOM 2474 C C . ASN A 1 325 ? -10.580 9.311 -13.428 1.00 91.56 325 ASN A C 1
ATOM 2476 O O . ASN A 1 325 ? -10.099 8.366 -14.052 1.00 91.56 325 ASN A O 1
ATOM 2480 N N . ASN A 1 326 ? -11.893 9.419 -13.207 1.00 93.12 326 ASN A N 1
ATOM 2481 C CA . ASN A 1 326 ? -12.902 8.477 -13.706 1.00 93.12 326 ASN A CA 1
ATOM 2482 C C . ASN A 1 326 ? -12.906 8.334 -15.236 1.00 93.12 326 ASN A C 1
ATOM 2484 O O . ASN A 1 326 ? -13.372 7.323 -15.752 1.00 93.12 326 ASN A O 1
ATOM 2488 N N . ASN A 1 327 ? -12.377 9.319 -15.965 1.00 94.94 327 ASN A N 1
ATOM 2489 C CA . ASN A 1 327 ? -12.255 9.270 -17.421 1.00 94.94 327 ASN A CA 1
ATOM 2490 C C . ASN A 1 327 ? -10.960 8.584 -17.887 1.00 94.94 327 ASN A C 1
ATOM 2492 O O . ASN A 1 327 ? -10.845 8.244 -19.063 1.00 94.94 327 ASN A O 1
ATOM 2496 N N . ASN A 1 328 ? -9.975 8.425 -16.994 1.00 97.19 328 ASN A N 1
ATOM 2497 C CA . ASN A 1 328 ? -8.617 7.996 -17.326 1.00 97.19 328 ASN A CA 1
ATOM 2498 C C . ASN A 1 328 ? -8.059 6.955 -16.339 1.00 97.19 328 ASN A C 1
ATOM 2500 O O . ASN A 1 328 ? -8.335 5.771 -16.494 1.00 97.19 328 ASN A O 1
ATOM 2504 N N . TYR A 1 329 ? -7.265 7.357 -15.346 1.00 96.69 329 TYR A N 1
ATOM 2505 C CA . TYR A 1 329 ? -6.509 6.472 -14.453 1.00 96.69 329 TYR A CA 1
ATOM 2506 C C . TYR A 1 329 ? -7.389 5.613 -13.536 1.00 96.69 329 TYR A C 1
ATOM 2508 O O . TYR A 1 329 ? -6.927 4.593 -13.029 1.00 96.69 329 TYR A O 1
ATOM 2516 N N . ALA A 1 330 ? -8.640 6.013 -13.294 1.00 95.12 330 ALA A N 1
ATOM 2517 C CA . ALA A 1 330 ? -9.620 5.229 -12.541 1.00 95.12 330 ALA A CA 1
ATOM 2518 C C . ALA A 1 330 ? -10.607 4.466 -13.450 1.00 95.12 330 ALA A C 1
ATOM 2520 O O . ALA A 1 330 ? -11.458 3.729 -12.949 1.00 95.12 330 ALA A O 1
ATOM 2521 N N . ASN A 1 331 ? -10.496 4.614 -14.776 1.00 97.62 331 ASN A N 1
ATOM 2522 C CA . ASN A 1 331 ? -11.347 3.918 -15.735 1.00 97.62 331 ASN A CA 1
ATOM 2523 C C . ASN A 1 331 ? -10.790 2.520 -16.027 1.00 97.62 331 ASN A C 1
ATOM 2525 O O . ASN A 1 331 ? -9.862 2.352 -16.818 1.00 97.62 331 ASN A O 1
ATOM 2529 N N . VAL A 1 332 ? -11.380 1.510 -15.390 1.00 98.00 332 VAL A N 1
ATOM 2530 C CA . VAL A 1 332 ? -10.929 0.120 -15.508 1.00 98.00 332 VAL A CA 1
ATOM 2531 C C . VAL A 1 332 ? -11.016 -0.402 -16.945 1.00 98.00 332 VAL A C 1
ATOM 2533 O O . VAL A 1 332 ? -10.063 -1.014 -17.419 1.00 98.00 332 VAL A O 1
ATOM 2536 N N . GLU A 1 333 ? -12.116 -0.143 -17.651 1.00 98.00 333 GLU A N 1
ATOM 2537 C CA . GLU A 1 333 ? -12.316 -0.622 -19.027 1.00 98.00 333 GLU A CA 1
ATOM 2538 C C . GLU A 1 333 ? -11.262 -0.039 -19.974 1.00 98.00 333 GLU A C 1
ATOM 2540 O O . GLU A 1 333 ? -10.662 -0.763 -20.767 1.00 98.00 333 GLU A O 1
ATOM 2545 N N . LEU A 1 334 ? -10.964 1.255 -19.825 1.00 98.38 334 LEU A N 1
ATOM 2546 C CA . LEU A 1 334 ? -9.915 1.926 -20.586 1.00 98.38 334 LEU A CA 1
ATOM 2547 C C . LEU A 1 334 ? -8.524 1.351 -20.284 1.00 98.38 334 LEU A C 1
ATOM 2549 O O . LEU A 1 334 ? -7.728 1.165 -21.203 1.00 98.38 334 LEU A O 1
ATOM 2553 N N . ILE A 1 335 ? -8.211 1.081 -19.012 1.00 98.62 335 ILE A N 1
ATOM 2554 C CA . ILE A 1 335 ? -6.919 0.494 -18.622 1.00 98.62 335 ILE A CA 1
ATOM 2555 C C . ILE A 1 335 ? -6.737 -0.875 -19.282 1.00 98.62 335 ILE A C 1
ATOM 2557 O O . ILE A 1 335 ? -5.666 -1.149 -19.826 1.00 98.62 335 ILE A O 1
ATOM 2561 N N . VAL A 1 336 ? -7.774 -1.716 -19.255 1.00 98.44 336 VAL A N 1
ATOM 2562 C CA . VAL A 1 336 ? -7.752 -3.055 -19.860 1.00 98.44 336 VAL A CA 1
ATOM 2563 C C . VAL A 1 336 ? -7.592 -2.960 -21.380 1.00 98.44 336 VAL A C 1
ATOM 2565 O O . VAL A 1 336 ? -6.709 -3.613 -21.933 1.00 98.44 336 VAL A O 1
ATOM 2568 N N . ASP A 1 337 ? -8.348 -2.085 -22.052 1.00 98.38 337 ASP A N 1
ATOM 2569 C CA . ASP A 1 337 ? -8.199 -1.831 -23.494 1.00 98.38 337 ASP A CA 1
ATOM 2570 C C . ASP A 1 337 ? -6.766 -1.409 -23.863 1.00 98.38 337 ASP A C 1
ATOM 2572 O O . ASP A 1 337 ? -6.154 -1.956 -24.785 1.00 98.38 337 ASP A O 1
ATOM 2576 N N . ILE A 1 338 ? -6.182 -0.467 -23.117 1.00 98.44 338 ILE A N 1
ATOM 2577 C CA . ILE A 1 338 ? -4.807 -0.014 -23.355 1.00 98.44 338 ILE A CA 1
ATOM 2578 C C . ILE A 1 338 ? -3.815 -1.155 -23.133 1.00 98.44 338 ILE A C 1
ATOM 2580 O O . ILE A 1 338 ? -2.885 -1.317 -23.931 1.00 98.44 338 ILE A O 1
ATOM 2584 N N . ALA A 1 339 ? -3.992 -1.945 -22.074 1.00 98.38 339 ALA A N 1
ATOM 2585 C CA . ALA A 1 339 ? -3.115 -3.069 -21.771 1.00 98.38 339 ALA A CA 1
ATOM 2586 C C . ALA A 1 339 ? -3.106 -4.099 -22.914 1.00 98.38 339 ALA A C 1
ATOM 2588 O O . ALA A 1 339 ? -2.032 -4.524 -23.353 1.00 98.38 339 ALA A O 1
ATOM 2589 N N . LEU A 1 340 ? -4.284 -4.410 -23.465 1.00 98.06 340 LEU A N 1
ATOM 2590 C CA . LEU A 1 340 ? -4.447 -5.291 -24.621 1.00 98.06 340 LEU A CA 1
ATOM 2591 C C . LEU A 1 340 ? -3.793 -4.709 -25.882 1.00 98.06 340 LEU A C 1
ATOM 2593 O O . LEU A 1 340 ? -2.944 -5.358 -26.498 1.00 98.06 340 LEU A O 1
ATOM 2597 N N . ARG A 1 341 ? -4.111 -3.457 -26.244 1.00 97.94 341 ARG A N 1
ATOM 2598 C CA . ARG A 1 341 ? -3.569 -2.801 -27.452 1.00 97.94 341 ARG A CA 1
ATOM 2599 C C . ARG A 1 341 ? -2.051 -2.648 -27.428 1.00 97.94 341 ARG A C 1
ATOM 2601 O O . ARG A 1 341 ? -1.407 -2.701 -28.473 1.00 97.94 341 ARG A O 1
ATOM 2608 N N . THR A 1 342 ? -1.471 -2.443 -26.248 1.00 97.62 342 THR A N 1
ATOM 2609 C CA . THR A 1 342 ? -0.021 -2.246 -26.081 1.00 97.62 342 THR A CA 1
ATOM 2610 C C . THR A 1 342 ? 0.746 -3.537 -25.799 1.00 97.62 342 THR A C 1
ATOM 2612 O O . THR A 1 342 ? 1.986 -3.511 -25.750 1.00 97.62 342 THR A O 1
ATOM 2615 N N . GLN A 1 343 ? 0.035 -4.665 -25.676 1.00 97.44 343 GLN A N 1
ATOM 2616 C CA . GLN A 1 343 ? 0.592 -5.995 -25.429 1.00 97.44 343 GLN A CA 1
ATOM 2617 C C . GLN A 1 343 ? 1.571 -5.980 -24.246 1.00 97.44 343 GLN A C 1
ATOM 2619 O O . GLN A 1 343 ? 2.748 -6.348 -24.380 1.00 97.44 343 GLN A O 1
ATOM 2624 N N . VAL A 1 344 ? 1.125 -5.436 -23.113 1.00 98.25 344 VAL A N 1
ATOM 2625 C CA . VAL A 1 344 ? 1.848 -5.553 -21.836 1.00 98.25 344 VAL A CA 1
ATOM 2626 C C . VAL A 1 344 ? 1.577 -6.920 -21.220 1.00 98.25 344 VAL A C 1
ATOM 2628 O O . VAL A 1 344 ? 0.582 -7.552 -21.550 1.00 98.25 344 VAL A O 1
ATOM 2631 N N . GLN A 1 345 ? 2.448 -7.387 -20.326 1.00 98.38 345 GLN A N 1
ATOM 2632 C CA . GLN A 1 345 ? 2.177 -8.607 -19.551 1.00 98.38 345 GLN A CA 1
ATOM 2633 C C . GLN A 1 345 ? 1.601 -8.290 -18.174 1.00 98.38 345 GLN A C 1
ATOM 2635 O O . GLN A 1 345 ? 0.993 -9.156 -17.549 1.00 98.38 345 GLN A O 1
ATOM 2640 N N . ALA A 1 346 ? 1.809 -7.066 -17.685 1.00 98.50 346 ALA A N 1
ATOM 2641 C CA . ALA A 1 346 ? 1.371 -6.677 -16.359 1.00 98.50 346 ALA A CA 1
ATOM 2642 C C . ALA A 1 346 ? 0.917 -5.221 -16.282 1.00 98.50 346 ALA A C 1
ATOM 2644 O O . ALA A 1 346 ? 1.392 -4.368 -17.035 1.00 98.50 346 ALA A O 1
ATOM 2645 N N . VAL A 1 347 ? 0.041 -4.940 -15.321 1.00 98.81 347 VAL A N 1
ATOM 2646 C CA . VAL A 1 347 ? -0.438 -3.600 -14.983 1.00 98.81 347 VAL A CA 1
ATOM 2647 C C . VAL A 1 347 ? -0.081 -3.284 -13.535 1.00 98.81 347 VAL A C 1
ATOM 2649 O O . VAL A 1 347 ? -0.344 -4.075 -12.630 1.00 98.81 347 VAL A O 1
ATOM 2652 N N . TRP A 1 348 ? 0.504 -2.111 -13.309 1.00 98.75 348 TRP A N 1
ATOM 2653 C CA . TRP A 1 348 ? 0.779 -1.564 -11.985 1.00 98.75 348 TRP A CA 1
ATOM 2654 C C . TRP A 1 348 ? -0.086 -0.328 -11.745 1.00 98.75 348 TRP A C 1
ATOM 2656 O O . TRP A 1 348 ? 0.000 0.644 -12.495 1.00 98.75 348 TRP A O 1
ATOM 2666 N N . ALA A 1 349 ? -0.905 -0.359 -10.695 1.00 97.69 349 ALA A N 1
ATOM 2667 C CA . ALA A 1 349 ? -1.788 0.753 -10.335 1.00 97.69 349 ALA A CA 1
ATOM 2668 C C . ALA A 1 349 ? -1.270 1.595 -9.159 1.00 97.69 349 ALA A C 1
ATOM 2670 O O . ALA A 1 349 ? -1.764 2.697 -8.951 1.00 97.69 349 ALA A O 1
ATOM 2671 N N . GLY A 1 350 ? -0.272 1.130 -8.399 1.00 96.00 350 GLY A N 1
ATOM 2672 C CA . GLY A 1 350 ? 0.283 1.881 -7.269 1.00 96.00 350 GLY A CA 1
ATOM 2673 C C . GLY A 1 350 ? -0.759 2.197 -6.196 1.00 96.00 350 GLY A C 1
ATOM 2674 O O . GLY A 1 350 ? -1.293 1.279 -5.582 1.00 96.00 350 GLY A O 1
ATOM 2675 N N . TRP A 1 351 ? -1.028 3.486 -5.977 1.00 93.69 351 TRP A N 1
ATOM 2676 C CA . TRP A 1 351 ? -2.034 3.998 -5.039 1.00 93.69 351 TRP A CA 1
ATOM 2677 C C . TRP A 1 351 ? -2.943 5.046 -5.681 1.00 93.69 351 TRP A C 1
ATOM 2679 O O . TRP A 1 351 ? -2.566 5.698 -6.653 1.00 93.69 351 TRP A O 1
ATOM 2689 N N . GLY A 1 352 ? -4.127 5.254 -5.100 1.00 90.50 352 GLY A N 1
ATOM 2690 C CA . GLY A 1 352 ? -5.153 6.116 -5.687 1.00 90.50 352 GLY A CA 1
ATOM 2691 C C . GLY A 1 352 ? -5.735 5.529 -6.977 1.00 90.50 352 GLY A C 1
ATOM 2692 O O . GLY A 1 352 ? -5.444 4.388 -7.345 1.00 90.50 352 GLY A O 1
ATOM 2693 N N . HIS A 1 353 ? -6.572 6.301 -7.667 1.00 94.25 353 HIS A N 1
ATOM 2694 C CA . HIS A 1 353 ? -7.211 5.885 -8.923 1.00 94.25 353 HIS A CA 1
ATOM 2695 C C . HIS A 1 353 ? -7.883 4.500 -8.822 1.00 94.25 353 HIS A C 1
ATOM 2697 O O . HIS A 1 353 ? -8.658 4.272 -7.898 1.00 94.25 353 HIS A O 1
ATOM 2703 N N . ALA A 1 354 ? -7.594 3.570 -9.739 1.00 94.56 354 ALA A N 1
ATOM 2704 C CA . ALA A 1 354 ? -8.139 2.210 -9.728 1.00 94.56 354 ALA A CA 1
ATOM 2705 C C . ALA A 1 354 ? -7.361 1.207 -8.844 1.00 94.56 354 ALA A C 1
ATOM 2707 O O . ALA A 1 354 ? -7.646 0.015 -8.907 1.00 94.56 354 ALA A O 1
ATOM 2708 N N . SER A 1 355 ? -6.385 1.640 -8.032 1.00 93.75 355 SER A N 1
ATOM 2709 C CA . SER A 1 355 ? -5.525 0.720 -7.255 1.00 93.75 355 SER A CA 1
ATOM 2710 C C . SER A 1 355 ? -6.260 -0.143 -6.227 1.00 93.75 355 SER A C 1
ATOM 2712 O O . SER A 1 355 ? -5.812 -1.249 -5.950 1.00 93.75 355 SER A O 1
ATOM 2714 N N . GLU A 1 356 ? -7.381 0.342 -5.695 1.00 90.06 356 GLU A N 1
ATOM 2715 C CA . GLU A 1 356 ? -8.233 -0.380 -4.740 1.00 90.06 356 GLU A CA 1
ATOM 2716 C C . GLU A 1 356 ? -9.520 -0.909 -5.399 1.00 90.06 356 GLU A C 1
ATOM 2718 O O . GLU A 1 356 ? -10.412 -1.403 -4.715 1.00 90.06 356 GLU A O 1
ATOM 2723 N N . ASN A 1 357 ? -9.658 -0.786 -6.726 1.00 91.12 357 ASN A N 1
ATOM 2724 C CA . ASN A 1 357 ? -10.857 -1.226 -7.430 1.00 91.12 357 ASN A CA 1
ATOM 2725 C C . ASN A 1 357 ? -10.735 -2.712 -7.813 1.00 91.12 357 ASN A C 1
ATOM 2727 O O . ASN A 1 357 ? -9.988 -3.025 -8.744 1.00 91.12 357 ASN A O 1
ATOM 2731 N N . PRO A 1 358 ? -11.507 -3.624 -7.194 1.00 93.06 358 PRO A N 1
ATOM 2732 C CA . PRO A 1 358 ? -11.391 -5.062 -7.437 1.00 93.06 358 PRO A CA 1
ATOM 2733 C C . PRO A 1 358 ? -11.755 -5.478 -8.869 1.00 93.06 358 PRO A C 1
ATOM 2735 O O . PRO A 1 358 ? -11.310 -6.528 -9.328 1.00 93.06 358 PRO A O 1
ATOM 2738 N N . LYS A 1 359 ? -12.505 -4.652 -9.614 1.00 95.31 359 LYS A N 1
ATOM 2739 C CA . LYS A 1 359 ? -12.810 -4.924 -11.028 1.00 95.31 359 LYS A CA 1
ATOM 2740 C C . LYS A 1 359 ? -11.563 -4.897 -11.912 1.00 95.31 359 LYS A C 1
ATOM 2742 O O . LYS A 1 359 ? -11.556 -5.532 -12.962 1.00 95.31 359 LYS A O 1
ATOM 2747 N N . LEU A 1 360 ? -10.521 -4.159 -11.517 1.00 97.00 360 LEU A N 1
ATOM 2748 C CA . LEU A 1 360 ? -9.285 -4.064 -12.291 1.00 97.00 360 LEU A CA 1
ATOM 2749 C C . LEU A 1 360 ? -8.543 -5.406 -12.363 1.00 97.00 360 LEU A C 1
ATOM 2751 O O . LEU A 1 360 ? -8.385 -5.901 -13.478 1.00 97.00 360 LEU A O 1
ATOM 2755 N N . PRO A 1 361 ? -8.125 -6.035 -11.245 1.00 97.56 361 PRO A N 1
ATOM 2756 C CA . PRO A 1 361 ? -7.550 -7.374 -11.310 1.00 97.56 361 PRO A CA 1
ATOM 2757 C C . PRO A 1 361 ? -8.518 -8.394 -11.917 1.00 97.56 361 PRO A C 1
ATOM 2759 O O . PRO A 1 361 ? -8.078 -9.213 -12.714 1.00 97.56 361 PRO A O 1
ATOM 2762 N N . GLU A 1 362 ? -9.826 -8.304 -11.642 1.00 97.38 362 GLU A N 1
ATOM 2763 C CA . GLU A 1 362 ? -10.817 -9.230 -12.210 1.00 97.38 362 GLU A CA 1
ATOM 2764 C C . GLU A 1 362 ? -10.792 -9.245 -13.749 1.00 97.38 362 GLU A C 1
ATOM 2766 O O . GLU A 1 362 ? -10.713 -10.310 -14.363 1.00 97.38 362 GLU A O 1
ATOM 2771 N N . LEU A 1 363 ? -10.859 -8.071 -14.386 1.00 98.06 363 LEU A N 1
ATOM 2772 C CA . LEU A 1 363 ? -10.858 -7.974 -15.847 1.00 98.06 363 LEU A CA 1
ATOM 2773 C C . LEU A 1 363 ? -9.481 -8.279 -16.444 1.00 98.06 363 LEU A C 1
ATOM 2775 O O . LEU A 1 363 ? -9.406 -8.937 -17.477 1.00 98.06 363 LEU A O 1
ATOM 2779 N N . LEU A 1 364 ? -8.391 -7.878 -15.783 1.00 98.12 364 LEU A N 1
ATOM 2780 C CA . LEU A 1 364 ? -7.040 -8.223 -16.234 1.00 98.12 364 LEU A CA 1
ATOM 2781 C C . LEU A 1 364 ? -6.805 -9.738 -16.223 1.00 98.12 364 LEU A C 1
ATOM 2783 O O . LEU A 1 364 ? -6.283 -10.279 -17.195 1.00 98.12 364 LEU A O 1
ATOM 2787 N N . HIS A 1 365 ? -7.234 -10.436 -15.168 1.00 96.94 365 HIS A N 1
ATOM 2788 C CA . HIS A 1 365 ? -7.087 -11.886 -15.060 1.00 96.94 365 HIS A CA 1
ATOM 2789 C C . HIS A 1 365 ? -7.891 -12.639 -16.128 1.00 96.94 365 HIS A C 1
ATOM 2791 O O . HIS A 1 365 ? -7.379 -13.617 -16.674 1.00 96.94 365 HIS A O 1
ATOM 2797 N N . LYS A 1 366 ? -9.101 -12.171 -16.481 1.00 97.06 366 LYS A N 1
ATOM 2798 C CA . LYS A 1 366 ? -9.902 -12.745 -17.585 1.00 97.06 366 LYS A CA 1
ATOM 2799 C C . LYS A 1 366 ? -9.172 -12.687 -18.930 1.00 97.06 366 LYS A C 1
ATOM 2801 O O . LYS A 1 366 ? -9.292 -13.614 -19.722 1.00 97.06 366 LYS A O 1
ATOM 2806 N N . GLU A 1 367 ? -8.371 -11.648 -19.140 1.00 97.19 367 GLU A N 1
ATOM 2807 C CA . GLU A 1 367 ? -7.559 -11.445 -20.344 1.00 97.19 367 GLU A CA 1
ATOM 2808 C C . GLU A 1 367 ? -6.138 -12.043 -20.239 1.00 97.19 367 GLU A C 1
ATOM 2810 O O . GLU A 1 367 ? -5.299 -11.844 -21.118 1.00 97.19 367 GLU A O 1
ATOM 2815 N N . GLY A 1 368 ? -5.823 -12.765 -19.156 1.00 96.38 368 GLY A N 1
ATOM 2816 C CA . GLY A 1 368 ? -4.502 -13.365 -18.935 1.00 96.38 368 GLY A CA 1
ATOM 2817 C C . GLY A 1 368 ? -3.386 -12.368 -18.582 1.00 96.38 368 GLY A C 1
ATOM 2818 O O . GLY A 1 368 ? -2.206 -12.721 -18.639 1.00 96.38 368 GLY A O 1
ATOM 2819 N N . LEU A 1 369 ? -3.732 -11.135 -18.202 1.00 97.94 369 LEU A N 1
ATOM 2820 C CA . LEU A 1 369 ? -2.803 -10.085 -17.779 1.00 97.94 369 LEU A CA 1
ATOM 2821 C C . LEU A 1 369 ? -2.557 -10.136 -16.267 1.00 97.94 369 LEU A C 1
ATOM 2823 O O . LEU A 1 369 ? -3.450 -10.425 -15.475 1.00 97.94 369 LEU A O 1
ATOM 2827 N N . VAL A 1 370 ? -1.332 -9.815 -15.846 1.00 98.12 370 VAL A N 1
ATOM 2828 C CA . VAL A 1 370 ? -0.955 -9.807 -14.426 1.00 98.12 370 VAL A CA 1
ATOM 2829 C C . VAL A 1 370 ? -1.287 -8.463 -13.794 1.00 98.12 370 VAL A C 1
ATOM 2831 O O . VAL A 1 370 ? -0.809 -7.424 -14.248 1.00 98.12 370 VAL A O 1
ATOM 2834 N N . PHE A 1 371 ? -2.009 -8.463 -12.682 1.00 98.56 371 PHE A N 1
ATOM 2835 C CA . PHE A 1 371 ? -2.086 -7.285 -11.828 1.00 98.56 371 PHE A CA 1
ATOM 2836 C C . PHE A 1 371 ? -0.954 -7.298 -10.788 1.00 98.56 371 PHE A C 1
ATOM 2838 O O . PHE A 1 371 ? -0.797 -8.259 -10.039 1.00 98.56 371 PHE A O 1
ATOM 2845 N N . LEU A 1 372 ? -0.139 -6.238 -10.727 1.00 98.31 372 LEU A N 1
ATOM 2846 C CA . LEU A 1 372 ? 0.960 -6.108 -9.756 1.00 98.31 372 LEU A CA 1
ATOM 2847 C C . LEU A 1 372 ? 0.456 -5.596 -8.393 1.00 98.31 372 LEU A C 1
ATOM 2849 O O . LEU A 1 372 ? 0.920 -4.579 -7.877 1.00 98.31 372 LEU A O 1
ATOM 2853 N N . GLY A 1 373 ? -0.488 -6.322 -7.801 1.00 97.06 373 GLY A N 1
ATOM 2854 C CA . GLY A 1 373 ? -1.160 -6.025 -6.534 1.00 97.06 373 GLY A CA 1
ATOM 2855 C C . GLY A 1 373 ? -1.934 -7.253 -6.033 1.00 97.06 373 GLY A C 1
ATOM 2856 O O . GLY A 1 373 ? -1.713 -8.346 -6.561 1.00 97.06 373 GLY A O 1
ATOM 2857 N N . PRO A 1 374 ? -2.801 -7.117 -5.018 1.00 96.62 374 PRO A N 1
ATOM 2858 C CA . PRO A 1 374 ? -3.607 -8.241 -4.551 1.00 96.62 374 PRO A CA 1
ATOM 2859 C C . PRO A 1 374 ? -4.698 -8.627 -5.567 1.00 96.62 374 PRO A C 1
ATOM 2861 O O . PRO A 1 374 ? -5.133 -7.782 -6.353 1.00 96.62 374 PRO A O 1
ATOM 2864 N N . PRO A 1 375 ? -5.160 -9.890 -5.559 1.00 95.31 375 PRO A N 1
ATOM 2865 C CA . PRO A 1 375 ? -6.228 -10.348 -6.443 1.00 95.31 375 PRO A CA 1
ATOM 2866 C C . PRO A 1 375 ? -7.589 -9.755 -6.055 1.00 95.31 375 PRO A C 1
ATOM 2868 O O . PRO A 1 375 ? -7.803 -9.332 -4.915 1.00 95.31 375 PRO A O 1
ATOM 2871 N N . GLU A 1 376 ? -8.547 -9.804 -6.982 1.00 93.81 376 GLU A N 1
ATOM 2872 C CA . GLU A 1 376 ? -9.901 -9.267 -6.810 1.00 93.81 376 GLU A CA 1
ATOM 2873 C C . GLU A 1 376 ? -10.607 -9.831 -5.573 1.00 93.81 376 GLU A C 1
ATOM 2875 O O . GLU A 1 376 ? -11.252 -9.090 -4.838 1.00 93.81 376 GLU A O 1
ATOM 2880 N N . ARG A 1 377 ? -10.429 -11.126 -5.280 1.00 89.00 377 ARG A N 1
ATOM 2881 C CA . ARG A 1 377 ? -11.024 -11.780 -4.103 1.00 89.00 377 ARG A CA 1
ATOM 2882 C C . ARG A 1 377 ? -10.517 -11.189 -2.785 1.00 89.00 377 ARG A C 1
ATOM 2884 O O . ARG A 1 377 ? -11.317 -10.945 -1.884 1.00 89.00 377 ARG A O 1
ATOM 2891 N N . ALA A 1 378 ? -9.210 -10.942 -2.680 1.00 91.94 378 ALA A N 1
ATOM 2892 C CA . ALA A 1 378 ? -8.611 -10.339 -1.492 1.00 91.94 378 ALA A CA 1
ATOM 2893 C C . ALA A 1 378 ? -9.041 -8.871 -1.347 1.00 91.94 378 ALA A C 1
ATOM 2895 O O . ALA A 1 378 ? -9.370 -8.435 -0.245 1.00 91.94 378 ALA A O 1
ATOM 2896 N N . MET A 1 379 ? -9.113 -8.132 -2.461 1.00 91.56 379 MET A N 1
ATOM 2897 C CA . MET A 1 379 ? -9.627 -6.759 -2.476 1.00 91.56 379 MET A CA 1
ATOM 2898 C C . MET A 1 379 ? -11.096 -6.681 -2.048 1.00 91.56 379 MET A C 1
ATOM 2900 O O . MET A 1 379 ? -11.439 -5.827 -1.241 1.00 91.56 379 MET A O 1
ATOM 2904 N N . TRP A 1 380 ? -11.961 -7.581 -2.523 1.00 85.44 380 TRP A N 1
ATOM 2905 C CA . TRP A 1 380 ? -13.365 -7.625 -2.099 1.00 85.44 380 TRP A CA 1
ATOM 2906 C C . TRP A 1 380 ? -13.517 -7.935 -0.608 1.00 85.44 380 TRP A C 1
ATOM 2908 O O . TRP A 1 380 ? -14.335 -7.313 0.065 1.00 85.44 380 TRP A O 1
ATOM 2918 N N . ALA A 1 381 ? -12.726 -8.874 -0.082 1.00 84.81 381 ALA A N 1
ATOM 2919 C CA . ALA A 1 381 ? -12.796 -9.268 1.324 1.00 84.81 381 ALA A CA 1
ATOM 2920 C C . ALA A 1 381 ? -12.348 -8.157 2.292 1.00 84.81 381 ALA A C 1
ATOM 2922 O O . ALA A 1 381 ? -12.813 -8.121 3.430 1.00 84.81 381 ALA A O 1
ATOM 2923 N N . LEU A 1 382 ? -11.443 -7.277 1.852 1.00 83.94 382 LEU A N 1
ATOM 2924 C CA . LEU A 1 382 ? -10.767 -6.302 2.715 1.00 83.94 382 LEU A CA 1
ATOM 2925 C C . LEU A 1 382 ? -11.074 -4.836 2.391 1.00 83.94 382 LEU A C 1
ATOM 2927 O O . LEU A 1 382 ? -10.802 -3.981 3.230 1.00 83.94 382 LEU A O 1
ATOM 2931 N N . GLY A 1 383 ? -11.622 -4.542 1.210 1.00 74.50 383 GLY A N 1
ATOM 2932 C CA . GLY A 1 383 ? -11.925 -3.179 0.766 1.00 74.50 383 GLY A CA 1
ATOM 2933 C C . GLY A 1 383 ? -13.175 -2.584 1.415 1.00 74.50 383 GLY A C 1
ATOM 2934 O O . GLY A 1 383 ? -13.257 -1.373 1.595 1.00 74.50 383 GLY A O 1
ATOM 2935 N N . ASP A 1 384 ? -14.138 -3.420 1.813 1.00 83.44 384 ASP A N 1
ATOM 2936 C CA . ASP A 1 384 ? -15.292 -2.978 2.597 1.00 83.44 384 ASP A CA 1
ATOM 2937 C C . ASP A 1 384 ? -14.957 -2.999 4.099 1.00 83.44 384 ASP A C 1
ATOM 2939 O O . ASP A 1 384 ? -14.501 -4.011 4.629 1.00 83.44 384 ASP A O 1
ATOM 2943 N N . LYS A 1 385 ? -15.205 -1.893 4.809 1.00 87.44 385 LYS A N 1
ATOM 2944 C CA . LYS A 1 385 ? -14.811 -1.730 6.222 1.00 87.44 385 LYS A CA 1
ATOM 2945 C C . LYS A 1 385 ? -15.553 -2.678 7.165 1.00 87.44 385 LYS A C 1
ATOM 2947 O O . LYS A 1 385 ? -14.979 -3.117 8.164 1.00 87.44 385 LYS A O 1
ATOM 2952 N N . VAL A 1 386 ? -16.810 -3.004 6.863 1.00 91.06 386 VAL A N 1
ATOM 2953 C CA . VAL A 1 386 ? -17.616 -3.958 7.639 1.00 91.06 386 VAL A CA 1
ATOM 2954 C C . VAL A 1 386 ? -17.097 -5.372 7.401 1.00 91.06 386 VAL A C 1
ATOM 2956 O O . VAL A 1 386 ? -16.800 -6.082 8.363 1.00 91.06 386 VAL A O 1
ATOM 2959 N N . ALA A 1 387 ? -16.926 -5.765 6.136 1.00 91.00 387 ALA A N 1
ATOM 2960 C CA . ALA A 1 387 ? -16.381 -7.071 5.770 1.00 91.00 387 ALA A CA 1
ATOM 2961 C C . ALA A 1 387 ? -14.980 -7.275 6.364 1.00 91.00 387 ALA A C 1
ATOM 2963 O O . ALA A 1 387 ? -14.743 -8.263 7.056 1.00 91.00 387 ALA A O 1
ATOM 2964 N N . SER A 1 388 ? -14.095 -6.296 6.187 1.00 92.06 388 SER A N 1
ATOM 2965 C CA . SER A 1 388 ? -12.721 -6.300 6.690 1.00 92.06 388 SER A CA 1
ATOM 2966 C C . SER A 1 388 ? -12.669 -6.446 8.215 1.00 92.06 388 SER A C 1
ATOM 2968 O O . SER A 1 388 ? -11.906 -7.260 8.732 1.00 92.06 388 SER A O 1
ATOM 2970 N N . SER A 1 389 ? -13.559 -5.764 8.948 1.00 94.06 389 SER A N 1
ATOM 2971 C CA . SER A 1 389 ? -13.662 -5.903 10.411 1.00 94.06 389 SER A CA 1
ATOM 2972 C C . SER A 1 389 ? -14.122 -7.302 10.841 1.00 94.06 389 SER A C 1
ATOM 2974 O O . SER A 1 389 ? -13.597 -7.856 11.805 1.00 94.06 389 SER A O 1
ATOM 2976 N N . ILE A 1 390 ? -15.064 -7.917 10.116 1.00 94.81 390 ILE A N 1
ATOM 2977 C CA . ILE A 1 390 ? -15.504 -9.301 10.375 1.00 94.81 390 ILE A CA 1
ATOM 2978 C C . ILE A 1 390 ? -14.357 -10.287 10.115 1.00 94.81 390 ILE A C 1
ATOM 2980 O O . ILE A 1 390 ? -14.136 -11.208 10.907 1.00 94.81 390 ILE A O 1
ATOM 2984 N N . VAL A 1 391 ? -13.603 -10.097 9.029 1.00 94.38 391 VAL A N 1
ATOM 2985 C CA . VAL A 1 391 ? -12.419 -10.911 8.719 1.00 94.38 391 VAL A CA 1
ATOM 2986 C C . VAL A 1 391 ? -11.367 -10.757 9.820 1.00 94.38 391 VAL A C 1
ATOM 2988 O O . VAL A 1 391 ? -10.872 -11.764 10.322 1.00 94.38 391 VAL A O 1
ATOM 2991 N N . ALA A 1 392 ? -11.085 -9.532 10.267 1.00 95.62 392 ALA A N 1
ATOM 2992 C CA . ALA A 1 392 ? -10.146 -9.270 11.356 1.00 95.62 392 ALA A CA 1
ATOM 2993 C C . ALA A 1 392 ? -10.565 -9.966 12.666 1.00 95.62 392 ALA A C 1
ATOM 2995 O O . ALA A 1 392 ? -9.746 -10.640 13.290 1.00 95.62 392 ALA A O 1
ATOM 2996 N N . GLN A 1 393 ? -11.850 -9.908 13.041 1.00 95.69 393 GLN A N 1
ATOM 2997 C CA . GLN A 1 393 ? -12.383 -10.637 14.205 1.00 95.69 393 GLN A CA 1
ATOM 2998 C C . GLN A 1 393 ? -12.283 -12.162 14.046 1.00 95.69 393 GLN A C 1
ATOM 3000 O O . GLN A 1 393 ? -12.054 -12.880 15.023 1.00 95.69 393 GLN A O 1
ATOM 3005 N N . THR A 1 394 ? -12.440 -12.668 12.821 1.00 94.94 394 THR A N 1
ATOM 3006 C CA . THR A 1 394 ? -12.279 -14.096 12.495 1.00 94.94 394 THR A CA 1
ATOM 3007 C C . THR A 1 394 ? -10.815 -14.531 12.616 1.00 94.94 394 THR A C 1
ATOM 3009 O O . THR A 1 394 ? -10.549 -15.631 13.089 1.00 94.94 394 THR A O 1
ATOM 3012 N N . ALA A 1 395 ? -9.873 -13.648 12.271 1.00 94.31 395 ALA A N 1
ATOM 3013 C CA . ALA A 1 395 ? -8.428 -13.824 12.446 1.00 94.31 395 ALA A CA 1
ATOM 3014 C C . ALA A 1 395 ? -7.924 -13.546 13.878 1.00 94.31 395 ALA A C 1
ATOM 3016 O O . ALA A 1 395 ? -6.710 -13.527 14.111 1.00 94.31 395 ALA A O 1
ATOM 3017 N N . GLU A 1 396 ? -8.848 -13.335 14.824 1.00 95.62 396 GLU A N 1
ATOM 3018 C CA . GLU A 1 396 ? -8.569 -13.049 16.237 1.00 95.62 396 GLU A CA 1
ATOM 3019 C C . GLU A 1 396 ? -7.718 -11.790 16.437 1.00 95.62 396 GLU A C 1
ATOM 3021 O O . GLU A 1 396 ? -6.876 -11.709 17.328 1.00 95.62 396 GLU A O 1
ATOM 3026 N N . ILE A 1 397 ? -7.934 -10.793 15.581 1.00 96.50 397 ILE A N 1
ATOM 3027 C CA . ILE A 1 397 ? -7.280 -9.492 15.671 1.00 96.50 397 ILE A CA 1
ATOM 3028 C C . ILE A 1 397 ? -8.194 -8.562 16.472 1.00 96.50 397 ILE A C 1
ATOM 3030 O O . ILE A 1 397 ? -9.384 -8.457 16.145 1.00 96.50 397 ILE A O 1
ATOM 3034 N N . PRO A 1 398 ? -7.682 -7.876 17.509 1.00 96.19 398 PRO A N 1
ATOM 3035 C CA . PRO A 1 398 ? -8.476 -6.921 18.270 1.00 96.19 398 PRO A CA 1
ATOM 3036 C C . PRO A 1 398 ? -9.086 -5.852 17.357 1.00 96.19 398 PRO A C 1
ATOM 3038 O O . PRO A 1 398 ? -8.395 -5.275 16.524 1.00 96.19 398 PRO A O 1
ATOM 3041 N N . THR A 1 399 ? -10.371 -5.553 17.528 1.00 96.12 399 THR A N 1
ATOM 3042 C CA . THR A 1 399 ? -11.072 -4.457 16.838 1.00 96.12 399 THR A CA 1
ATOM 3043 C C . THR A 1 399 ? -11.676 -3.517 17.875 1.00 96.12 399 THR A C 1
ATOM 3045 O O . THR A 1 399 ? -11.950 -3.918 19.009 1.00 96.12 399 THR A O 1
ATOM 3048 N N . LEU A 1 400 ? -11.869 -2.245 17.517 1.00 94.38 400 LEU A N 1
ATOM 3049 C CA . LEU A 1 400 ? -12.612 -1.329 18.383 1.00 94.38 400 LEU A CA 1
ATOM 3050 C C . LEU A 1 400 ? -14.063 -1.798 18.519 1.00 94.38 400 LEU A C 1
ATOM 3052 O O . LEU A 1 400 ? -14.618 -2.279 17.535 1.00 94.38 400 LEU A O 1
ATOM 3056 N N . PRO A 1 401 ? -14.721 -1.578 19.672 1.00 95.94 401 PRO A N 1
ATOM 3057 C CA . PRO A 1 401 ? -16.143 -1.861 19.810 1.00 95.94 401 PRO A CA 1
ATOM 3058 C C . PRO A 1 401 ? -16.958 -1.179 18.706 1.00 95.94 401 PRO A C 1
ATOM 3060 O O . PRO A 1 401 ? -16.842 0.031 18.492 1.00 95.94 401 PRO A O 1
ATOM 3063 N N . TRP A 1 402 ? -17.778 -1.948 18.000 1.00 96.50 402 TRP A N 1
ATOM 3064 C CA . TRP A 1 402 ? -18.571 -1.489 16.865 1.00 96.50 402 TRP A CA 1
ATOM 3065 C C . TRP A 1 402 ? -19.877 -2.279 16.748 1.00 96.50 402 TRP A C 1
ATOM 3067 O O . TRP A 1 402 ? -20.106 -3.240 17.478 1.00 96.50 402 TRP A O 1
ATOM 3077 N N . SER A 1 403 ? -20.774 -1.862 15.855 1.00 96.31 403 SER A N 1
ATOM 3078 C CA . SER A 1 403 ? -22.100 -2.474 15.687 1.00 96.31 403 SER A CA 1
ATOM 3079 C C . SER A 1 403 ? -22.044 -3.966 15.345 1.00 96.31 403 SER A C 1
ATOM 3081 O O . SER A 1 403 ? -22.968 -4.695 15.694 1.00 96.31 403 SER A O 1
ATOM 3083 N N . GLY A 1 404 ? -20.954 -4.421 14.722 1.00 95.06 404 GLY A N 1
ATOM 3084 C CA . GLY A 1 404 ? -20.670 -5.823 14.421 1.00 95.06 404 GLY A CA 1
ATOM 3085 C C . GLY A 1 404 ? -19.618 -6.477 15.320 1.00 95.06 404 GLY A C 1
ATOM 3086 O O . GLY A 1 404 ? -18.977 -7.442 14.891 1.00 95.06 404 GLY A O 1
ATOM 3087 N N . SER A 1 405 ? -19.408 -5.973 16.541 1.00 95.25 405 SER A N 1
ATOM 3088 C CA . SER A 1 405 ? -18.566 -6.664 17.522 1.00 95.25 405 SER A CA 1
ATOM 3089 C C . SER A 1 405 ? -19.014 -8.119 17.708 1.00 95.25 405 SER A C 1
ATOM 3091 O O . SER A 1 405 ? -20.206 -8.425 17.673 1.00 95.25 405 SER A O 1
ATOM 3093 N N . ASP A 1 406 ? -18.037 -9.016 17.858 1.00 94.00 406 ASP A N 1
ATOM 3094 C CA . ASP A 1 406 ? -18.207 -10.470 18.029 1.00 94.00 406 ASP A CA 1
ATOM 3095 C C . ASP A 1 406 ? -18.735 -11.239 16.801 1.00 94.00 406 ASP A C 1
ATOM 3097 O O . ASP A 1 406 ? -18.958 -12.451 16.862 1.00 94.00 406 ASP A O 1
ATOM 3101 N N . LEU A 1 407 ? -18.893 -10.579 15.649 1.00 94.50 407 LEU A N 1
ATOM 3102 C CA . LEU A 1 407 ? -19.212 -11.256 14.391 1.00 94.50 407 LEU A CA 1
ATOM 3103 C C . LEU A 1 407 ? -17.986 -11.987 13.829 1.00 94.50 407 LEU A C 1
ATOM 3105 O O . LEU A 1 407 ? -16.982 -11.371 13.472 1.00 94.50 407 LEU A O 1
ATOM 3109 N N . LYS A 1 408 ? -18.091 -13.310 13.693 1.00 93.06 408 LYS A N 1
ATOM 3110 C CA . LYS A 1 408 ? -17.073 -14.152 13.055 1.00 93.06 408 LYS A CA 1
ATOM 3111 C C . LYS A 1 408 ? -17.650 -14.856 11.833 1.00 93.06 408 LYS A C 1
ATOM 3113 O O . LYS A 1 408 ? -18.770 -15.367 11.869 1.00 93.06 408 LYS A O 1
ATOM 3118 N N . ALA A 1 409 ? -16.879 -14.869 10.753 1.00 90.56 409 ALA A N 1
ATOM 3119 C CA . ALA A 1 409 ? -17.194 -15.603 9.539 1.00 90.56 409 ALA A CA 1
ATOM 3120 C C . ALA A 1 409 ? -16.818 -17.083 9.680 1.00 90.56 409 ALA A C 1
ATOM 3122 O O . ALA A 1 409 ? -15.994 -17.463 10.513 1.00 90.56 409 ALA A O 1
ATOM 3123 N N . GLN A 1 410 ? -17.410 -17.928 8.835 1.00 84.56 410 GLN A N 1
ATOM 3124 C CA . GLN A 1 410 ? -16.975 -19.316 8.715 1.00 84.56 410 GLN A CA 1
ATOM 3125 C C . GLN A 1 410 ? -15.670 -19.361 7.915 1.00 84.56 410 GLN A C 1
ATOM 3127 O O . GLN A 1 410 ? -15.601 -18.849 6.792 1.00 84.56 410 GLN A O 1
ATOM 3132 N N . TYR A 1 411 ? -14.647 -19.981 8.499 1.00 83.75 411 TYR A N 1
ATOM 3133 C CA . TYR A 1 411 ? -13.331 -20.143 7.893 1.00 83.75 411 TYR A CA 1
ATOM 3134 C C . TYR A 1 411 ? -12.950 -21.623 7.850 1.00 83.75 411 TYR A C 1
ATOM 3136 O O . TYR A 1 411 ? -12.904 -22.289 8.882 1.00 83.75 411 TYR A O 1
ATOM 3144 N N . SER A 1 412 ? -12.675 -22.140 6.652 1.00 78.00 412 SER A N 1
ATOM 3145 C CA . SER A 1 412 ? -12.322 -23.549 6.424 1.00 78.00 412 SER A CA 1
ATOM 3146 C C . SER A 1 412 ? -10.813 -23.763 6.225 1.00 78.00 412 SER A C 1
ATOM 3148 O O . SER A 1 412 ? -10.403 -24.666 5.497 1.00 78.00 412 SER A O 1
ATOM 3150 N N . GLY A 1 413 ? -9.967 -22.879 6.765 1.00 72.25 413 GLY A N 1
ATOM 3151 C CA . GLY A 1 413 ? -8.501 -22.940 6.629 1.00 72.25 413 GLY A CA 1
ATOM 3152 C C . GLY A 1 413 ? -7.948 -22.462 5.279 1.00 72.25 413 GLY A C 1
ATOM 3153 O O . GLY A 1 413 ? -6.798 -22.046 5.196 1.00 72.25 413 GLY A O 1
ATOM 3154 N N . LYS A 1 414 ? -8.756 -22.479 4.215 1.00 69.38 414 LYS A N 1
ATOM 3155 C CA . LYS A 1 414 ? -8.372 -21.977 2.880 1.00 69.38 414 LYS A CA 1
ATOM 3156 C C . LYS A 1 414 ? -9.342 -20.952 2.304 1.00 69.38 414 LYS A C 1
ATOM 3158 O O . LYS A 1 414 ? -8.963 -20.199 1.415 1.00 69.38 414 LYS A O 1
ATOM 3163 N N . LYS A 1 415 ? -10.591 -20.950 2.781 1.00 72.31 415 LYS A N 1
ATOM 3164 C CA . LYS A 1 415 ? -11.660 -20.093 2.269 1.00 72.31 415 LYS A CA 1
ATOM 3165 C C . LYS A 1 415 ? -12.353 -19.381 3.418 1.00 72.31 415 LYS A C 1
ATOM 3167 O O . LYS A 1 415 ? -12.716 -20.015 4.410 1.00 72.31 415 LYS A O 1
ATOM 3172 N N . ILE A 1 416 ? -12.545 -18.075 3.264 1.00 83.62 416 ILE A N 1
ATOM 3173 C CA . ILE A 1 416 ? -13.406 -17.270 4.128 1.00 83.62 416 ILE A CA 1
ATOM 3174 C C . ILE A 1 416 ? -14.655 -16.873 3.346 1.00 83.62 416 ILE A C 1
ATOM 3176 O O . ILE A 1 416 ? -14.569 -16.433 2.197 1.00 83.62 416 ILE A O 1
ATOM 3180 N N . LYS A 1 417 ? -15.824 -17.072 3.958 1.00 83.44 417 LYS A N 1
ATOM 3181 C CA . LYS A 1 417 ? -17.117 -16.699 3.382 1.00 83.44 417 LYS A CA 1
ATOM 3182 C C . LYS A 1 417 ? -17.874 -15.832 4.376 1.00 83.44 417 LYS A C 1
ATOM 3184 O O . LYS A 1 417 ? -18.171 -16.272 5.485 1.00 83.44 417 LYS A O 1
ATOM 3189 N N . ILE A 1 418 ? -18.226 -14.621 3.956 1.00 85.75 418 ILE A N 1
ATOM 3190 C CA . ILE A 1 418 ? -19.121 -13.742 4.712 1.00 85.75 418 ILE A CA 1
ATOM 3191 C C . ILE A 1 418 ? -20.477 -13.811 4.015 1.00 85.75 418 ILE A C 1
ATOM 3193 O O . ILE A 1 418 ? -20.597 -13.489 2.833 1.00 85.75 418 ILE A O 1
ATOM 3197 N N . SER A 1 419 ? -21.498 -14.307 4.712 1.00 88.75 419 SER A N 1
ATOM 3198 C CA . SER A 1 419 ? -22.857 -14.304 4.171 1.00 88.75 419 SER A CA 1
ATOM 3199 C C . SER A 1 419 ? -23.423 -12.884 4.175 1.00 88.75 419 SER A C 1
ATOM 3201 O O . SER A 1 419 ? -23.075 -12.074 5.036 1.00 88.75 419 SER A O 1
ATOM 3203 N N . SER A 1 420 ? -24.341 -12.591 3.252 1.00 88.62 420 SER A N 1
ATOM 3204 C CA . SER A 1 420 ? -25.048 -11.303 3.216 1.00 88.62 420 SER A CA 1
ATOM 3205 C C . SER A 1 420 ? -25.775 -11.011 4.534 1.00 88.62 420 SER A C 1
ATOM 3207 O O . SER A 1 420 ? -25.822 -9.867 4.971 1.00 88.62 420 SER A O 1
ATOM 3209 N N . GLU A 1 421 ? -26.274 -12.050 5.213 1.00 91.62 421 GLU A N 1
ATOM 3210 C CA . GLU A 1 421 ? -26.870 -11.943 6.548 1.00 91.62 421 GLU A CA 1
ATOM 3211 C C . GLU A 1 421 ? -25.839 -11.542 7.614 1.00 91.62 421 GLU A C 1
ATOM 3213 O O . GLU A 1 421 ? -26.082 -10.627 8.400 1.00 91.62 421 GLU A O 1
ATOM 3218 N N . LEU A 1 422 ? -24.665 -12.187 7.631 1.00 92.31 422 LEU A N 1
ATOM 3219 C CA . LEU A 1 422 ? -23.596 -11.856 8.576 1.00 92.31 422 LEU A CA 1
ATOM 3220 C C . LEU A 1 422 ? -23.096 -10.425 8.362 1.00 92.31 422 LEU A C 1
ATOM 3222 O O . LEU A 1 422 ? -22.891 -9.695 9.327 1.00 92.31 422 LEU A O 1
ATOM 3226 N N . PHE A 1 423 ? -22.951 -10.022 7.101 1.00 91.94 423 PHE A N 1
ATOM 3227 C CA . PHE A 1 423 ? -22.610 -8.658 6.724 1.00 91.94 423 PHE A CA 1
ATOM 3228 C C . PHE A 1 423 ? -23.661 -7.658 7.226 1.00 91.94 423 PHE A C 1
ATOM 3230 O O . PHE A 1 423 ? -23.324 -6.711 7.933 1.00 91.94 423 PHE A O 1
ATOM 3237 N N . ALA A 1 424 ? -24.944 -7.908 6.939 1.00 92.62 424 ALA A N 1
ATOM 3238 C CA . ALA A 1 424 ? -26.047 -7.034 7.334 1.00 92.62 424 ALA A CA 1
ATOM 3239 C C . ALA A 1 424 ? -26.157 -6.861 8.857 1.00 92.62 424 ALA A C 1
ATOM 3241 O O . ALA A 1 424 ? -26.497 -5.777 9.321 1.00 92.62 424 ALA A O 1
ATOM 3242 N N . ARG A 1 425 ? -25.811 -7.890 9.644 1.00 93.56 425 ARG A N 1
ATOM 3243 C CA . ARG A 1 425 ? -25.759 -7.807 11.114 1.00 93.56 425 ARG A CA 1
ATOM 3244 C C . ARG A 1 425 ? -24.704 -6.835 11.643 1.00 93.56 425 ARG A C 1
ATOM 3246 O O . ARG A 1 425 ? -24.859 -6.350 12.760 1.00 93.56 425 ARG A O 1
ATOM 3253 N N . GLY A 1 426 ? -23.636 -6.578 10.888 1.00 92.81 426 GLY A N 1
ATOM 3254 C CA . GLY A 1 426 ? -22.631 -5.571 11.239 1.00 92.81 426 GLY A CA 1
ATOM 3255 C C . GLY A 1 426 ? -23.072 -4.144 10.909 1.00 92.81 426 GLY A C 1
ATOM 3256 O O . GLY A 1 426 ? -22.505 -3.182 11.435 1.00 92.81 426 GLY A O 1
ATOM 3257 N N . CYS A 1 427 ? -24.092 -4.002 10.062 1.00 95.56 427 CYS A N 1
ATOM 3258 C CA . CYS A 1 427 ? -24.617 -2.730 9.598 1.00 95.56 427 CYS A CA 1
ATOM 3259 C C . CYS A 1 427 ? -25.779 -2.222 10.461 1.00 95.56 427 CYS A C 1
ATOM 3261 O O . CYS A 1 427 ? -26.428 -2.948 11.210 1.00 95.56 427 CYS A O 1
ATOM 3263 N N . VAL A 1 428 ? -26.058 -0.935 10.309 1.00 94.94 428 VAL A N 1
ATOM 3264 C CA . VAL A 1 428 ? -27.143 -0.196 10.934 1.00 94.94 428 VAL A CA 1
ATOM 3265 C C . VAL A 1 428 ? -27.980 0.420 9.820 1.00 94.94 428 VAL A C 1
ATOM 3267 O O . VAL A 1 428 ? -27.484 1.231 9.041 1.00 94.94 428 VAL A O 1
ATOM 3270 N N . THR A 1 429 ? -29.253 0.041 9.743 1.00 94.19 429 THR A N 1
ATOM 3271 C CA . THR A 1 429 ? -30.151 0.471 8.652 1.00 94.19 429 THR A CA 1
ATOM 3272 C C . THR A 1 429 ? -31.001 1.689 9.005 1.00 94.19 429 THR A C 1
ATOM 3274 O O . THR A 1 429 ? -31.461 2.402 8.117 1.00 94.19 429 THR A O 1
ATOM 3277 N N . ASN A 1 430 ? -31.206 1.950 10.297 1.00 94.69 430 ASN A N 1
ATOM 3278 C CA . ASN A 1 430 ? -32.026 3.049 10.794 1.00 94.69 430 ASN A CA 1
ATOM 3279 C C . ASN A 1 430 ? -31.481 3.613 12.113 1.00 94.69 430 ASN A C 1
ATOM 3281 O O . ASN A 1 430 ? -30.563 3.066 12.730 1.00 94.69 430 ASN A O 1
ATOM 3285 N N . VAL A 1 431 ? -32.052 4.742 12.531 1.00 95.62 431 VAL A N 1
ATOM 3286 C CA . VAL A 1 431 ? -31.627 5.478 13.726 1.00 95.62 431 VAL A CA 1
ATOM 3287 C C . VAL A 1 431 ? -31.815 4.634 14.988 1.00 95.62 431 VAL A C 1
ATOM 3289 O O . VAL A 1 431 ? -30.949 4.656 15.859 1.00 95.62 431 VAL A O 1
ATOM 3292 N N . GLU A 1 432 ? -32.897 3.860 15.080 1.00 95.75 432 GLU A N 1
ATOM 3293 C CA . GLU A 1 432 ? -33.216 3.027 16.241 1.00 95.75 432 GLU A CA 1
ATOM 3294 C C . GLU A 1 432 ? -32.170 1.923 16.450 1.00 95.75 432 GLU A C 1
ATOM 3296 O O . GLU A 1 432 ? -31.649 1.760 17.555 1.00 95.75 432 GLU A O 1
ATOM 3301 N N . GLN A 1 433 ? -31.801 1.206 15.382 1.00 95.44 433 GLN A N 1
ATOM 3302 C CA . GLN A 1 433 ? -30.716 0.220 15.401 1.00 95.44 433 GLN A CA 1
ATOM 3303 C C . GLN A 1 433 ? -29.379 0.872 15.763 1.00 95.44 433 GLN A C 1
ATOM 3305 O O . GLN A 1 433 ? -28.593 0.297 16.517 1.00 95.44 433 GLN A O 1
ATOM 3310 N N . GLY A 1 434 ? -29.134 2.086 15.263 1.00 94.75 434 GLY A N 1
ATOM 3311 C CA . GLY A 1 434 ? -27.922 2.840 15.556 1.00 94.75 434 GLY A CA 1
ATOM 3312 C C . GLY A 1 434 ? -27.813 3.184 17.032 1.00 94.75 434 GLY A C 1
ATOM 3313 O O . GLY A 1 434 ? -26.807 2.868 17.660 1.00 94.75 434 GLY A O 1
ATOM 3314 N N . LEU A 1 435 ? -28.875 3.736 17.616 1.00 95.75 435 LEU A N 1
ATOM 3315 C CA . LEU A 1 435 ? -28.945 4.034 19.046 1.00 95.75 435 LEU A CA 1
ATOM 3316 C C . LEU A 1 435 ? -28.823 2.768 19.907 1.00 95.75 435 LEU A C 1
ATOM 3318 O O . LEU A 1 435 ? -28.124 2.783 20.919 1.00 95.75 435 LEU A O 1
ATOM 3322 N N . ALA A 1 436 ? -29.422 1.649 19.489 1.00 95.00 436 ALA A N 1
ATOM 3323 C CA . ALA A 1 436 ? -29.264 0.369 20.178 1.00 95.00 436 ALA A CA 1
ATOM 3324 C C . ALA A 1 436 ? -27.808 -0.133 20.165 1.00 95.00 436 ALA A C 1
ATOM 3326 O O . ALA A 1 436 ? -27.328 -0.647 21.178 1.00 95.00 436 ALA A O 1
ATOM 3327 N N . ALA A 1 437 ? -27.086 0.042 19.053 1.00 95.19 437 ALA A N 1
ATOM 3328 C CA . ALA A 1 437 ? -25.656 -0.254 18.980 1.00 95.19 437 ALA A CA 1
ATOM 3329 C C . ALA A 1 437 ? -24.844 0.689 19.883 1.00 95.19 437 ALA A C 1
ATOM 3331 O O . ALA A 1 437 ? -23.979 0.238 20.635 1.00 95.19 437 ALA A O 1
ATOM 3332 N N . VAL A 1 438 ? -25.161 1.987 19.882 1.00 95.56 438 VAL A N 1
ATOM 3333 C CA . VAL A 1 438 ? -24.480 2.973 20.731 1.00 95.56 438 VAL A CA 1
ATOM 3334 C C . VAL A 1 438 ? -24.683 2.699 22.218 1.00 95.56 438 VAL A C 1
ATOM 3336 O O . VAL A 1 438 ? -23.733 2.850 22.977 1.00 95.56 438 VAL A O 1
ATOM 3339 N N . ASN A 1 439 ? -25.850 2.214 22.643 1.00 94.56 439 ASN A N 1
ATOM 3340 C CA . ASN A 1 439 ? -26.075 1.826 24.039 1.00 94.56 439 ASN A CA 1
ATOM 3341 C C . ASN A 1 439 ? -25.117 0.718 24.515 1.00 94.56 439 ASN A C 1
ATOM 3343 O O . ASN A 1 439 ? -24.804 0.655 25.701 1.00 94.56 439 ASN A O 1
ATOM 3347 N N . LYS A 1 440 ? -24.626 -0.135 23.604 1.00 94.56 440 LYS A N 1
ATOM 3348 C CA . LYS A 1 440 ? -23.625 -1.172 23.906 1.00 94.56 440 LYS A CA 1
ATOM 3349 C C . LYS A 1 440 ? -22.188 -0.641 23.839 1.00 94.56 440 LYS A C 1
ATOM 3351 O O . LYS A 1 440 ? -21.357 -1.027 24.651 1.00 94.56 440 LYS A O 1
ATOM 3356 N N . ILE A 1 441 ? -21.895 0.232 22.873 1.00 95.94 441 ILE A N 1
ATOM 3357 C CA . ILE A 1 441 ? -20.545 0.768 22.600 1.00 95.94 441 ILE A CA 1
ATOM 3358 C C . ILE A 1 441 ? -20.169 1.911 23.569 1.00 95.94 441 ILE A C 1
ATOM 3360 O O . ILE A 1 441 ? -19.016 2.060 23.985 1.00 95.94 441 ILE A O 1
ATOM 3364 N N . GLY A 1 442 ? -21.148 2.748 23.905 1.00 95.62 442 GLY A N 1
ATOM 3365 C CA . GLY A 1 442 ? -21.014 3.985 24.667 1.00 95.62 442 GLY A CA 1
ATOM 3366 C C . GLY A 1 442 ? -20.435 5.151 23.857 1.00 95.62 442 GLY A C 1
ATOM 3367 O O . GLY A 1 442 ? -19.514 4.989 23.053 1.00 95.62 442 GLY A O 1
ATOM 3368 N N . PHE A 1 443 ? -20.907 6.366 24.131 1.00 94.56 443 PHE A N 1
ATOM 3369 C CA . PHE A 1 443 ? -20.362 7.596 23.548 1.00 94.56 443 PHE A CA 1
ATOM 3370 C C . PHE A 1 443 ? -18.924 7.904 24.018 1.00 94.56 443 PHE A C 1
ATOM 3372 O O . PHE A 1 443 ? -18.480 7.387 25.051 1.00 94.56 443 PHE A O 1
ATOM 3379 N N . PRO A 1 444 ? -18.166 8.730 23.272 1.00 95.62 444 PRO A N 1
ATOM 3380 C CA . PRO A 1 444 ? -18.446 9.183 21.903 1.00 95.62 444 PRO A CA 1
ATOM 3381 C C . PRO A 1 444 ? -18.255 8.064 20.863 1.00 95.62 444 PRO A C 1
ATOM 3383 O O . PRO A 1 444 ? -17.453 7.145 21.059 1.00 95.62 444 PRO A O 1
ATOM 3386 N N . VAL A 1 445 ? -18.969 8.166 19.741 1.00 96.31 445 VAL A N 1
ATOM 3387 C CA . VAL A 1 445 ? -18.940 7.192 18.635 1.00 96.31 445 VAL A CA 1
ATOM 3388 C C . VAL A 1 445 ? -18.707 7.867 17.284 1.00 96.31 445 VAL A C 1
ATOM 3390 O O . VAL A 1 445 ? -18.813 9.085 17.141 1.00 96.31 445 VAL A O 1
ATOM 3393 N N . MET A 1 446 ? -18.402 7.053 16.280 1.00 94.69 446 MET A N 1
ATOM 3394 C CA . MET A 1 446 ? -18.301 7.429 14.878 1.00 94.69 446 MET A CA 1
ATOM 3395 C C . MET A 1 446 ? -19.355 6.670 14.075 1.00 94.69 446 MET A C 1
ATOM 3397 O O . MET A 1 446 ? -19.392 5.441 14.121 1.00 94.69 446 MET A O 1
ATOM 3401 N N . ILE A 1 447 ? -20.171 7.393 13.312 1.00 95.06 447 ILE A N 1
ATOM 3402 C CA . ILE A 1 447 ? -21.023 6.836 12.258 1.00 95.06 447 ILE A CA 1
ATOM 3403 C C . ILE A 1 447 ? -20.199 6.835 10.974 1.00 95.06 447 ILE A C 1
ATOM 3405 O O . ILE A 1 447 ? -19.636 7.873 10.615 1.00 95.06 447 ILE A O 1
ATOM 3409 N N . LYS A 1 448 ? -20.110 5.689 10.298 1.00 93.44 448 LYS A N 1
ATOM 3410 C CA . LYS A 1 448 ? -19.337 5.534 9.063 1.00 93.44 448 LYS A CA 1
ATOM 3411 C C . LYS A 1 448 ? -20.151 4.804 7.999 1.00 93.44 448 LYS A C 1
ATOM 3413 O O . LYS A 1 448 ? -20.696 3.737 8.267 1.00 93.44 448 LYS A O 1
ATOM 3418 N N . ALA A 1 449 ? -20.191 5.357 6.794 1.00 91.62 449 ALA A N 1
ATOM 3419 C CA . ALA A 1 449 ? -20.571 4.634 5.588 1.00 91.62 449 ALA A CA 1
ATOM 3420 C C . ALA A 1 449 ? -19.398 3.752 5.136 1.00 91.62 449 ALA A C 1
ATOM 3422 O O . ALA A 1 449 ? -18.244 4.197 5.122 1.00 91.62 449 ALA A O 1
ATOM 3423 N N . SER A 1 450 ? -19.683 2.505 4.770 1.00 86.38 450 SER A N 1
ATOM 3424 C CA . SER A 1 450 ? -18.658 1.535 4.385 1.00 86.38 450 SER A CA 1
ATOM 3425 C C . SER A 1 450 ? -17.937 1.956 3.103 1.00 86.38 450 SER A C 1
ATOM 3427 O O . SER A 1 450 ? -16.709 1.989 3.060 1.00 86.38 450 SER A O 1
ATOM 3429 N N . GLU A 1 451 ? -18.699 2.439 2.120 1.00 80.81 451 GLU A N 1
ATOM 3430 C CA . GLU A 1 451 ? -18.213 2.884 0.803 1.00 80.81 451 GLU A CA 1
ATOM 3431 C C . GLU A 1 451 ? -17.818 4.379 0.795 1.00 80.81 451 GLU A C 1
ATOM 3433 O O . GLU A 1 451 ? -17.579 4.981 -0.252 1.00 80.81 451 GLU A O 1
ATOM 3438 N N . GLY A 1 452 ? -17.751 5.013 1.972 1.00 68.38 452 GLY A N 1
ATOM 3439 C CA . GLY A 1 452 ? -17.322 6.402 2.125 1.00 68.38 452 GLY A CA 1
ATOM 3440 C C . GLY A 1 452 ? -15.804 6.561 1.979 1.00 68.38 452 GLY A C 1
ATOM 3441 O O . GLY A 1 452 ? -15.047 6.170 2.874 1.00 68.38 452 GLY A O 1
ATOM 3442 N N . GLY A 1 453 ? -15.355 7.149 0.867 1.00 65.94 453 GLY A N 1
ATOM 3443 C CA . GLY A 1 453 ? -13.948 7.488 0.604 1.00 65.94 453 GLY A CA 1
ATOM 3444 C C . GLY A 1 453 ? -13.587 8.938 0.964 1.00 65.94 453 GLY A C 1
ATOM 3445 O O . GLY A 1 453 ? -14.427 9.836 0.893 1.00 65.94 453 GLY A O 1
ATOM 3446 N N . GLY A 1 454 ? -12.324 9.187 1.337 1.00 63.72 454 GLY A N 1
ATOM 3447 C CA . GLY A 1 454 ? -11.779 10.548 1.498 1.00 63.72 454 GLY A CA 1
ATOM 3448 C C . GLY A 1 454 ? -12.451 11.399 2.586 1.00 63.72 454 GLY A C 1
ATOM 3449 O O . GLY A 1 454 ? -12.599 12.605 2.417 1.00 63.72 454 GLY A O 1
ATOM 3450 N N . GLY A 1 455 ? -12.915 10.774 3.673 1.00 66.44 455 GLY A N 1
ATOM 3451 C CA . GLY A 1 455 ? -13.607 11.456 4.774 1.00 66.44 455 GLY A CA 1
ATOM 3452 C C . GLY A 1 455 ? -15.112 11.667 4.566 1.00 66.44 455 GLY A C 1
ATOM 3453 O O . GLY A 1 455 ? -15.780 12.150 5.481 1.00 66.44 455 GLY A O 1
ATOM 3454 N N . LYS A 1 456 ? -15.664 11.273 3.410 1.00 77.19 456 LYS A N 1
ATOM 3455 C CA . LYS A 1 456 ? -17.109 11.320 3.157 1.00 77.19 456 LYS A CA 1
ATOM 3456 C C . LYS A 1 456 ? -17.851 10.220 3.904 1.00 77.19 456 LYS A C 1
ATOM 3458 O O . LYS A 1 456 ? -17.359 9.099 4.019 1.00 77.19 456 LYS A O 1
ATOM 3463 N N . GLY A 1 457 ? -19.049 10.535 4.391 1.00 85.50 457 GLY A N 1
ATOM 3464 C CA . GLY A 1 457 ? -19.896 9.573 5.098 1.00 85.50 457 GLY A CA 1
ATOM 3465 C C . GLY A 1 457 ? -19.368 9.204 6.484 1.00 85.50 457 GLY A C 1
ATOM 3466 O O . GLY A 1 457 ? -19.619 8.103 6.963 1.00 85.50 457 GLY A O 1
ATOM 3467 N N . ILE A 1 458 ? -18.615 10.100 7.128 1.00 90.50 458 ILE A N 1
ATOM 3468 C CA . ILE A 1 458 ? -18.079 9.908 8.477 1.00 90.50 458 ILE A CA 1
ATOM 3469 C C . ILE A 1 458 ? -18.557 11.052 9.375 1.00 90.50 458 ILE A C 1
ATOM 3471 O O . ILE A 1 458 ? -18.385 12.224 9.035 1.00 90.50 458 ILE A O 1
ATOM 3475 N N . ARG A 1 459 ? -19.150 10.738 10.532 1.00 92.81 459 ARG A N 1
ATOM 3476 C CA . ARG A 1 459 ? -19.560 11.734 11.539 1.00 92.81 459 ARG A CA 1
ATOM 3477 C C . ARG A 1 459 ? -19.206 11.275 12.944 1.00 92.81 459 ARG A C 1
ATOM 3479 O O . ARG A 1 459 ? -19.511 10.149 13.327 1.00 92.81 459 ARG A O 1
ATOM 3486 N N . ARG A 1 460 ? -18.595 12.172 13.716 1.00 93.94 460 ARG A N 1
ATOM 3487 C CA . ARG A 1 460 ? -18.443 12.024 15.165 1.00 93.94 460 ARG A CA 1
ATOM 3488 C C . ARG A 1 460 ? -19.756 12.387 15.839 1.00 93.94 460 ARG A C 1
ATOM 3490 O O . ARG A 1 460 ? -20.341 13.401 15.481 1.00 93.94 460 ARG A O 1
ATOM 3497 N N . VAL A 1 461 ? -20.166 11.589 16.815 1.00 96.06 461 VAL A N 1
ATOM 3498 C CA . VAL A 1 461 ? -21.342 11.843 17.648 1.00 96.06 461 VAL A CA 1
ATOM 3499 C C . VAL A 1 461 ? -20.927 11.769 19.110 1.00 96.06 461 VAL A C 1
ATOM 3501 O O . VAL A 1 461 ? -20.345 10.767 19.540 1.00 96.06 461 VAL A O 1
ATOM 3504 N N . ASP A 1 462 ? -21.213 12.824 19.869 1.00 95.62 462 ASP A N 1
ATOM 3505 C CA . ASP A 1 462 ? -20.868 12.905 21.290 1.00 95.62 462 ASP A CA 1
ATOM 3506 C C . ASP A 1 462 ? -22.063 12.602 22.210 1.00 95.62 462 ASP A C 1
ATOM 3508 O O . ASP A 1 462 ? -21.844 12.135 23.329 1.00 95.62 462 ASP A O 1
ATOM 3512 N N . THR A 1 463 ? -23.303 12.800 21.747 1.00 95.94 463 THR A N 1
ATOM 3513 C CA . THR A 1 463 ? -24.524 12.629 22.555 1.00 95.94 463 THR A CA 1
ATOM 3514 C C . THR A 1 463 ? -25.650 11.900 21.812 1.00 95.94 463 THR A C 1
ATOM 3516 O O . THR A 1 463 ? -25.659 11.783 20.583 1.00 95.94 463 THR A O 1
ATOM 3519 N N . THR A 1 464 ? -26.632 11.402 22.568 1.00 96.06 464 THR A N 1
ATOM 3520 C CA . THR A 1 464 ? -27.804 10.684 22.039 1.00 96.06 464 THR A CA 1
ATOM 3521 C C . THR A 1 464 ? -28.667 11.576 21.151 1.00 96.06 464 THR A C 1
ATOM 3523 O O . THR A 1 464 ? -29.182 11.123 20.130 1.00 96.06 464 THR A O 1
ATOM 3526 N N . GLU A 1 465 ? -28.811 12.848 21.516 1.00 95.94 465 GLU A N 1
ATOM 3527 C CA . GLU A 1 465 ? -29.705 13.811 20.870 1.00 95.94 465 GLU A CA 1
ATOM 3528 C C . GLU A 1 465 ? -29.224 14.187 19.461 1.00 95.94 465 GLU A C 1
ATOM 3530 O O . GLU A 1 465 ? -30.032 14.425 18.563 1.00 95.94 465 GLU A O 1
ATOM 3535 N N . GLU A 1 466 ? -27.906 14.199 19.245 1.00 96.19 466 GLU A N 1
ATOM 3536 C CA . GLU A 1 466 ? -27.282 14.531 17.959 1.00 96.19 466 GLU A CA 1
ATOM 3537 C C . GLU A 1 466 ? -27.316 13.365 16.958 1.00 96.19 466 GLU A C 1
ATOM 3539 O O . GLU A 1 466 ? -27.312 13.581 15.739 1.00 96.19 466 GLU A O 1
ATOM 3544 N N . PHE A 1 467 ? -27.373 12.124 17.456 1.00 97.00 467 PHE A N 1
ATOM 3545 C CA . PHE A 1 467 ? -27.237 10.913 16.645 1.00 97.00 467 PHE A CA 1
ATOM 3546 C C . PHE A 1 467 ? -28.218 10.849 15.457 1.00 97.00 467 PHE A C 1
ATOM 3548 O O . PHE A 1 467 ? -27.756 10.619 14.335 1.00 97.00 467 PHE A O 1
ATOM 3555 N N . PRO A 1 468 ? -29.539 11.098 15.613 1.00 97.19 468 PRO A N 1
ATOM 3556 C CA . PRO A 1 468 ? -30.486 11.003 14.499 1.00 97.19 468 PRO A CA 1
ATOM 3557 C C . PRO A 1 468 ? -30.191 11.988 13.365 1.00 97.19 468 PRO A C 1
ATOM 3559 O O . PRO A 1 468 ? -30.400 11.672 12.193 1.00 97.19 468 PRO A O 1
ATOM 3562 N N . GLY A 1 469 ? -29.731 13.197 13.700 1.00 96.75 469 GLY A N 1
ATOM 3563 C CA . GLY A 1 469 ? -29.381 14.216 12.712 1.00 96.75 469 GLY A CA 1
ATOM 3564 C C . GLY A 1 469 ? -28.147 13.810 11.913 1.00 96.75 469 GLY A C 1
ATOM 3565 O O . GLY A 1 469 ? -28.171 13.814 10.682 1.00 96.75 469 GLY A O 1
ATOM 3566 N N . LEU A 1 470 ? -27.093 13.392 12.614 1.00 96.75 470 LEU A N 1
ATOM 3567 C CA . LEU A 1 470 ? -25.817 13.013 12.007 1.00 96.75 470 LEU A CA 1
ATOM 3568 C C . LEU A 1 470 ? -25.900 11.697 11.220 1.00 96.75 470 LEU A C 1
ATOM 3570 O O . LEU A 1 470 ? -25.272 11.581 10.170 1.00 96.75 470 LEU A O 1
ATOM 3574 N N . PHE A 1 471 ? -26.726 10.741 11.655 1.00 96.69 471 PHE A N 1
ATOM 3575 C CA . PHE A 1 471 ? -26.986 9.508 10.908 1.00 96.69 471 PHE A CA 1
ATOM 3576 C C . PHE A 1 471 ? -27.611 9.796 9.537 1.00 96.69 471 PHE A C 1
ATOM 3578 O O . PHE A 1 471 ? -27.114 9.329 8.513 1.00 96.69 471 PHE A O 1
ATOM 3585 N N . ARG A 1 472 ? -28.657 10.635 9.495 1.00 95.75 472 ARG A N 1
ATOM 3586 C CA . ARG A 1 472 ? -29.306 11.029 8.233 1.00 95.75 472 ARG A CA 1
ATOM 3587 C C . ARG A 1 472 ? -28.362 11.802 7.315 1.00 95.75 472 ARG A C 1
ATOM 3589 O O . ARG A 1 472 ? -28.442 11.639 6.102 1.00 95.75 472 ARG A O 1
ATOM 3596 N N . GLN A 1 473 ? -27.452 12.606 7.871 1.00 94.50 473 GLN A N 1
ATOM 3597 C CA . GLN A 1 473 ? -26.415 13.266 7.073 1.00 94.50 473 GLN A CA 1
ATOM 3598 C C . GLN A 1 473 ? -25.486 12.257 6.394 1.00 94.50 473 GLN A C 1
ATOM 3600 O O . GLN A 1 473 ? -25.229 12.404 5.205 1.00 94.50 473 GLN A O 1
ATOM 3605 N N . VAL A 1 474 ? -25.014 11.231 7.113 1.00 94.25 474 VAL A N 1
ATOM 3606 C CA . VAL A 1 474 ? -24.179 10.170 6.519 1.00 94.25 474 VAL A CA 1
ATOM 3607 C C . VAL A 1 474 ? -24.940 9.437 5.414 1.00 94.25 474 VAL A C 1
ATOM 3609 O O . VAL A 1 474 ? -24.398 9.238 4.330 1.00 94.25 474 VAL A O 1
ATOM 3612 N N . GLN A 1 475 ? -26.208 9.103 5.659 1.00 93.50 475 GLN A N 1
ATOM 3613 C CA . GLN A 1 475 ? -27.065 8.429 4.684 1.00 93.50 475 GLN A CA 1
ATOM 3614 C C . GLN A 1 475 ? -27.301 9.267 3.418 1.00 93.50 475 GLN A C 1
ATOM 3616 O O . GLN A 1 475 ? -27.321 8.725 2.317 1.00 93.50 475 GLN A O 1
ATOM 3621 N N . ALA A 1 476 ? -27.471 10.584 3.563 1.00 93.19 476 ALA A N 1
ATOM 3622 C CA . ALA A 1 476 ? -27.641 11.497 2.435 1.00 93.19 476 ALA A CA 1
ATOM 3623 C C . ALA A 1 476 ? -26.330 11.750 1.674 1.00 93.19 476 ALA A C 1
ATOM 3625 O O . ALA A 1 476 ? -26.350 11.952 0.464 1.00 93.19 476 ALA A O 1
ATOM 3626 N N . GLU A 1 477 ? -25.193 11.751 2.374 1.00 91.44 477 GLU A N 1
ATOM 3627 C CA . GLU A 1 477 ? -23.876 11.980 1.778 1.00 91.44 477 GLU A CA 1
ATOM 3628 C C . GLU A 1 477 ? -23.394 10.779 0.955 1.00 91.44 477 GLU A C 1
ATOM 3630 O O . GLU A 1 477 ? -22.759 10.970 -0.083 1.00 91.44 477 GLU A O 1
ATOM 3635 N N . VAL A 1 478 ? -23.717 9.556 1.393 1.00 88.81 478 VAL A N 1
ATOM 3636 C CA . VAL A 1 478 ? -23.378 8.316 0.678 1.00 88.81 478 VAL A CA 1
ATOM 3637 C C . VAL A 1 478 ? -24.626 7.427 0.522 1.00 88.81 478 VAL A C 1
ATOM 3639 O O . VAL A 1 478 ? -24.780 6.430 1.236 1.00 88.81 478 VAL A O 1
ATOM 3642 N N . PRO A 1 479 ? -25.546 7.776 -0.400 1.00 88.25 479 PRO A N 1
ATOM 3643 C CA . PRO A 1 479 ? -26.791 7.037 -0.596 1.00 88.25 479 PRO A CA 1
ATOM 3644 C C . PRO A 1 479 ? -26.552 5.570 -0.965 1.00 88.25 479 PRO A C 1
ATOM 3646 O O . PRO A 1 479 ? -25.745 5.264 -1.837 1.00 88.25 479 PRO A O 1
ATOM 3649 N N . GLY A 1 480 ? -27.283 4.659 -0.317 1.00 86.94 480 GLY A N 1
ATOM 3650 C CA . GLY A 1 480 ? -27.217 3.216 -0.584 1.00 86.94 480 GLY A CA 1
ATOM 3651 C C . GLY A 1 480 ? -26.021 2.489 0.040 1.00 86.94 480 GLY A C 1
ATOM 3652 O O . GLY A 1 480 ? -25.990 1.258 0.007 1.00 86.94 480 GLY A O 1
ATOM 3653 N N . SER A 1 481 ? -25.077 3.214 0.648 1.00 90.50 481 SER A N 1
ATOM 3654 C CA . SER A 1 481 ? -23.936 2.596 1.319 1.00 90.50 481 SER A CA 1
ATOM 3655 C C . SER A 1 481 ? -24.337 2.006 2.676 1.00 90.50 481 SER A C 1
ATOM 3657 O O . SER A 1 481 ? -25.054 2.663 3.439 1.00 90.50 481 SER A O 1
ATOM 3659 N N . PRO A 1 482 ? -23.862 0.797 3.026 1.00 93.06 482 PRO A N 1
ATOM 3660 C CA . PRO A 1 482 ? -24.040 0.248 4.363 1.00 93.06 482 PRO A CA 1
ATOM 3661 C C . PRO A 1 482 ? -23.416 1.165 5.419 1.00 93.06 482 PRO A C 1
ATOM 3663 O O . PRO A 1 482 ? -22.278 1.608 5.272 1.00 93.06 482 PRO A O 1
ATOM 3666 N N . ILE A 1 483 ? -24.144 1.438 6.499 1.00 95.25 483 ILE A N 1
ATOM 3667 C CA . ILE A 1 483 ? -23.663 2.268 7.608 1.00 95.25 483 ILE A CA 1
ATOM 3668 C C . ILE A 1 483 ? -23.334 1.364 8.790 1.00 95.25 483 ILE A C 1
ATOM 3670 O O . ILE A 1 483 ? -24.052 0.408 9.056 1.00 95.25 483 ILE A O 1
ATOM 3674 N N . PHE A 1 484 ? -22.272 1.666 9.525 1.00 95.81 484 PHE A N 1
ATOM 3675 C CA . PHE A 1 484 ? -21.949 1.026 10.796 1.00 95.81 484 PHE A CA 1
ATOM 3676 C C . PHE A 1 484 ? -21.542 2.081 11.828 1.00 95.81 484 PHE A C 1
ATOM 3678 O O . PHE A 1 484 ? -21.223 3.227 11.492 1.00 95.81 484 PHE A O 1
ATOM 3685 N N . VAL A 1 485 ? -21.578 1.701 13.104 1.00 96.19 485 VAL A N 1
ATOM 3686 C CA . VAL A 1 485 ? -21.223 2.587 14.219 1.00 96.19 485 VAL A CA 1
ATOM 3687 C C . VAL A 1 485 ? -20.066 1.974 14.985 1.00 96.19 485 VAL A C 1
ATOM 3689 O O . VAL A 1 485 ? -20.097 0.788 15.287 1.00 96.19 485 VAL A O 1
ATOM 3692 N N . MET A 1 486 ? -19.050 2.766 15.315 1.00 95.19 486 MET A N 1
ATOM 3693 C CA . MET A 1 486 ? -17.884 2.299 16.068 1.00 95.19 486 MET A CA 1
ATOM 3694 C C . MET A 1 486 ? -17.454 3.284 17.146 1.00 95.19 486 MET A C 1
ATOM 3696 O O . MET A 1 486 ? -17.738 4.479 17.060 1.00 95.19 486 MET A O 1
ATOM 3700 N N . LYS A 1 487 ? -16.747 2.793 18.162 1.00 95.56 487 LYS A N 1
ATOM 3701 C CA . LYS A 1 487 ? -16.175 3.620 19.221 1.00 95.56 487 LYS A CA 1
ATOM 3702 C C . LYS A 1 487 ? -15.199 4.638 18.631 1.00 95.56 487 LYS A C 1
ATOM 3704 O O . LYS A 1 487 ? -14.395 4.311 17.761 1.00 95.56 487 LYS A O 1
ATOM 3709 N N . LEU A 1 488 ? -15.238 5.871 19.132 1.00 92.31 488 LEU A N 1
ATOM 3710 C CA . LEU A 1 488 ? -14.195 6.849 18.835 1.00 92.31 488 LEU A CA 1
ATOM 3711 C C . LEU A 1 488 ? -12.980 6.594 19.739 1.00 92.31 488 LEU A C 1
ATOM 3713 O O . LEU A 1 488 ? -13.058 6.803 20.951 1.00 92.31 488 LEU A O 1
ATOM 3717 N N . ALA A 1 489 ? -11.850 6.205 19.149 1.00 89.12 489 ALA A N 1
ATOM 3718 C CA . ALA A 1 489 ? -10.567 6.191 19.847 1.00 89.12 489 ALA A CA 1
ATOM 3719 C C . ALA A 1 489 ? -10.056 7.626 20.053 1.00 89.12 489 ALA A C 1
ATOM 3721 O O . ALA A 1 489 ? -10.044 8.433 19.121 1.00 89.12 489 ALA A O 1
ATOM 3722 N N . ARG A 1 490 ? -9.635 7.956 21.279 1.00 87.62 490 ARG A N 1
ATOM 3723 C CA . ARG A 1 490 ? -9.087 9.272 21.641 1.00 87.62 490 ARG A CA 1
ATOM 3724 C C . ARG A 1 490 ? -7.607 9.143 21.969 1.00 87.62 490 ARG A C 1
ATOM 3726 O O . ARG A 1 490 ? -7.221 8.207 22.653 1.00 87.62 490 ARG A O 1
ATOM 3733 N N . GLY A 1 491 ? -6.796 10.086 21.487 1.00 86.69 491 GLY A N 1
ATOM 3734 C CA . GLY A 1 491 ? -5.353 10.112 21.765 1.00 86.69 491 GLY A CA 1
ATOM 3735 C C . GLY A 1 491 ? -4.577 8.900 21.238 1.00 86.69 491 GLY A C 1
ATOM 3736 O O . GLY A 1 491 ? -3.436 8.702 21.639 1.00 86.69 491 GLY A O 1
ATOM 3737 N N . ALA A 1 492 ? -5.186 8.091 20.365 1.00 93.38 492 ALA A N 1
ATOM 3738 C CA . ALA A 1 492 ? -4.547 6.918 19.795 1.00 93.38 492 ALA A CA 1
ATOM 3739 C C . ALA A 1 492 ? -3.516 7.314 18.732 1.00 93.38 492 ALA A C 1
ATOM 3741 O O . ALA A 1 492 ? -3.707 8.264 17.968 1.00 93.38 492 ALA A O 1
ATOM 3742 N N . ARG A 1 493 ? -2.434 6.547 18.680 1.00 95.94 493 ARG A N 1
ATOM 3743 C CA . ARG A 1 493 ? -1.446 6.549 17.609 1.00 95.94 493 ARG A CA 1
ATOM 3744 C C . ARG A 1 493 ? -1.982 5.769 16.417 1.00 95.94 493 ARG A C 1
ATOM 3746 O O . ARG A 1 493 ? -2.735 4.811 16.582 1.00 95.94 493 ARG A O 1
ATOM 3753 N N . HIS A 1 494 ? -1.578 6.180 15.225 1.00 96.81 494 HIS A N 1
ATOM 3754 C CA . HIS A 1 494 ? -1.887 5.484 13.985 1.00 96.81 494 HIS A CA 1
ATOM 3755 C C . HIS A 1 494 ? -0.640 4.719 13.555 1.00 96.81 494 HIS A C 1
ATOM 3757 O O . HIS A 1 494 ? 0.318 5.317 13.061 1.00 96.81 494 HIS A O 1
ATOM 3763 N N . LEU A 1 495 ? -0.646 3.412 13.796 1.00 98.12 495 LEU A N 1
ATOM 3764 C CA . LEU A 1 495 ? 0.475 2.530 13.502 1.00 98.12 495 LEU A CA 1
ATOM 3765 C C . LEU A 1 495 ? 0.131 1.616 12.341 1.00 98.12 495 LEU A C 1
ATOM 3767 O O . LEU A 1 495 ? -1.018 1.236 12.152 1.00 98.12 495 LEU A O 1
ATOM 3771 N N . GLU A 1 496 ? 1.140 1.223 11.587 1.00 98.06 496 GLU A N 1
ATOM 3772 C CA . GLU A 1 496 ? 0.958 0.408 10.396 1.00 98.06 496 GLU A CA 1
ATOM 3773 C C . GLU A 1 496 ? 1.955 -0.731 10.360 1.00 98.06 496 GLU A C 1
ATOM 3775 O O . GLU A 1 496 ? 3.093 -0.545 10.775 1.00 98.06 496 GLU A O 1
ATOM 3780 N N . VAL A 1 497 ? 1.573 -1.865 9.782 1.00 98.62 497 VAL A N 1
ATOM 3781 C CA . VAL A 1 497 ? 2.488 -2.959 9.442 1.00 98.62 497 VAL A CA 1
ATOM 3782 C C . VAL A 1 497 ? 2.546 -3.104 7.928 1.00 98.62 497 VAL A C 1
ATOM 3784 O O . VAL A 1 497 ? 1.516 -3.283 7.271 1.00 98.62 497 VAL A O 1
ATOM 3787 N N . GLN A 1 498 ? 3.757 -3.054 7.368 1.00 98.75 498 GLN A N 1
ATOM 3788 C CA . GLN A 1 498 ? 3.966 -3.330 5.949 1.00 98.75 498 GLN A CA 1
ATOM 3789 C C . GLN A 1 498 ? 3.908 -4.837 5.717 1.00 98.75 498 GLN A C 1
ATOM 3791 O O . GLN A 1 498 ? 4.732 -5.575 6.250 1.00 98.75 498 GLN A O 1
ATOM 3796 N N . LEU A 1 499 ? 2.994 -5.281 4.862 1.00 98.44 499 LEU A N 1
ATOM 3797 C CA . LEU A 1 499 ? 2.905 -6.661 4.405 1.00 98.44 499 LEU A CA 1
ATOM 3798 C C . LEU A 1 499 ? 3.551 -6.841 3.035 1.00 98.44 499 LEU A C 1
ATOM 3800 O O . LEU A 1 499 ? 3.498 -5.950 2.179 1.00 98.44 499 LEU A O 1
ATOM 3804 N N . LEU A 1 500 ? 4.098 -8.034 2.824 1.00 98.69 500 LEU A N 1
ATOM 3805 C CA . LEU A 1 500 ? 4.477 -8.553 1.518 1.00 98.69 500 LEU A CA 1
ATOM 3806 C C . LEU A 1 500 ? 4.098 -10.036 1.445 1.00 98.69 500 LEU A C 1
ATOM 3808 O O . LEU A 1 500 ? 4.485 -10.806 2.322 1.00 98.69 500 LEU A O 1
ATOM 3812 N N . ALA A 1 501 ? 3.358 -10.434 0.412 1.00 98.50 501 ALA A N 1
ATOM 3813 C CA . ALA A 1 501 ? 2.906 -11.812 0.230 1.00 98.50 501 ALA A CA 1
ATOM 3814 C C . ALA A 1 501 ? 3.155 -12.325 -1.195 1.00 98.50 501 ALA A C 1
ATOM 3816 O O . ALA A 1 501 ? 3.015 -11.568 -2.157 1.00 98.50 501 ALA A O 1
ATOM 3817 N N . ASP A 1 502 ? 3.525 -13.599 -1.341 1.00 98.12 502 ASP A N 1
ATOM 3818 C CA . ASP A 1 502 ? 3.633 -14.258 -2.649 1.00 98.12 502 ASP A CA 1
ATOM 3819 C C . ASP A 1 502 ? 2.348 -14.998 -3.049 1.00 98.12 502 ASP A C 1
ATOM 3821 O O . ASP A 1 502 ? 1.360 -15.033 -2.322 1.00 98.12 502 ASP A O 1
ATOM 3825 N N . GLN A 1 503 ? 2.365 -15.596 -4.242 1.00 96.62 503 GLN A N 1
ATOM 3826 C CA . GLN A 1 503 ? 1.247 -16.370 -4.793 1.00 96.62 503 GLN A CA 1
ATOM 3827 C C . GLN A 1 503 ? 1.087 -17.758 -4.142 1.00 96.62 503 GLN A C 1
ATOM 3829 O O . GLN A 1 503 ? 0.176 -18.496 -4.500 1.00 96.62 503 GLN A O 1
ATOM 3834 N N . TYR A 1 504 ? 1.971 -18.137 -3.214 1.00 96.62 504 TYR A N 1
ATOM 3835 C CA . TYR A 1 504 ? 2.057 -19.485 -2.643 1.00 96.62 504 TYR A CA 1
ATOM 3836 C C . TYR A 1 504 ? 1.564 -19.543 -1.191 1.00 96.62 504 TYR A C 1
ATOM 3838 O O . TYR A 1 504 ? 1.744 -20.552 -0.512 1.00 96.62 504 TYR A O 1
ATOM 3846 N N . GLY A 1 505 ? 0.945 -18.461 -0.708 1.00 94.62 505 GLY A N 1
ATOM 3847 C CA . GLY A 1 505 ? 0.424 -18.347 0.654 1.00 94.62 505 GLY A CA 1
ATOM 3848 C C . GLY A 1 505 ? 1.463 -17.918 1.692 1.00 94.62 505 GLY A C 1
ATOM 3849 O O . GLY A 1 505 ? 1.138 -17.850 2.880 1.00 94.62 505 GLY A O 1
ATOM 3850 N N . ASN A 1 506 ? 2.697 -17.593 1.284 1.00 97.06 506 ASN A N 1
ATOM 3851 C CA . ASN A 1 506 ? 3.652 -16.978 2.199 1.00 97.06 506 ASN A CA 1
ATOM 3852 C C . ASN A 1 506 ? 3.345 -15.487 2.316 1.00 97.06 506 ASN A C 1
ATOM 3854 O O . ASN A 1 506 ? 3.203 -14.790 1.315 1.00 97.06 506 ASN A O 1
ATOM 3858 N N . ALA A 1 507 ? 3.316 -14.990 3.547 1.00 97.88 507 ALA A N 1
ATOM 3859 C CA . ALA A 1 507 ? 3.207 -13.573 3.849 1.00 97.88 507 ALA A CA 1
ATOM 3860 C C . ALA A 1 507 ? 4.163 -13.237 4.991 1.00 97.88 507 ALA A C 1
ATOM 3862 O O . ALA A 1 507 ? 4.323 -14.038 5.913 1.00 97.88 507 ALA A O 1
ATOM 3863 N N . ILE A 1 508 ? 4.787 -12.065 4.913 1.00 98.31 508 ILE A N 1
ATOM 3864 C CA . ILE A 1 508 ? 5.725 -11.550 5.912 1.00 98.31 508 ILE A CA 1
ATOM 3865 C C . ILE A 1 508 ? 5.394 -10.100 6.260 1.00 98.31 508 ILE A C 1
ATOM 3867 O O . ILE A 1 508 ? 4.829 -9.367 5.442 1.00 98.31 508 ILE A O 1
ATOM 3871 N N . SER A 1 509 ? 5.793 -9.681 7.459 1.00 98.12 509 SER A N 1
ATOM 3872 C CA . SER A 1 509 ? 5.880 -8.274 7.838 1.00 98.12 509 SER A CA 1
ATOM 3873 C C . SER A 1 509 ? 7.254 -7.705 7.464 1.00 98.12 509 SER A C 1
ATOM 3875 O O . SER A 1 509 ? 8.280 -8.385 7.537 1.00 98.12 509 SER A O 1
ATOM 3877 N N . LEU A 1 510 ? 7.285 -6.438 7.059 1.00 97.62 510 LEU A N 1
ATOM 3878 C CA . LEU A 1 510 ? 8.502 -5.665 6.799 1.00 97.62 510 LEU A CA 1
ATOM 3879 C C . LEU A 1 510 ? 8.563 -4.489 7.775 1.00 97.62 510 LEU A C 1
ATOM 3881 O O . LEU A 1 510 ? 8.599 -3.325 7.372 1.00 97.62 510 LEU A O 1
ATOM 3885 N N . PHE A 1 511 ? 8.541 -4.814 9.070 1.00 97.75 511 PHE A N 1
ATOM 3886 C CA . PHE A 1 511 ? 8.395 -3.844 10.153 1.00 97.75 511 PHE A CA 1
ATOM 3887 C C . PHE A 1 511 ? 7.115 -3.016 9.981 1.00 97.75 511 PHE A C 1
ATOM 3889 O O . PHE A 1 511 ? 6.150 -3.428 9.325 1.00 97.75 511 PHE A O 1
ATOM 3896 N N . GLY A 1 512 ? 7.109 -1.808 10.533 1.00 96.38 512 GLY A N 1
ATOM 3897 C CA . GLY A 1 512 ? 6.015 -0.897 10.287 1.00 96.38 512 GLY A CA 1
ATOM 3898 C C . GLY A 1 512 ? 6.323 0.555 10.561 1.00 96.38 512 GLY A C 1
ATOM 3899 O O . GLY A 1 512 ? 7.484 0.934 10.724 1.00 96.38 512 GLY A O 1
ATOM 3900 N N . ARG A 1 513 ? 5.272 1.367 10.530 1.00 98.50 513 ARG A N 1
ATOM 3901 C CA . ARG A 1 513 ? 5.355 2.827 10.488 1.00 98.50 513 ARG A CA 1
ATOM 3902 C C . ARG A 1 513 ? 4.492 3.461 11.568 1.00 98.50 513 ARG A C 1
ATOM 3904 O O . ARG A 1 513 ? 3.468 2.898 11.951 1.00 98.50 513 ARG A O 1
ATOM 3911 N N . ASP A 1 514 ? 4.905 4.632 12.037 1.00 97.81 514 ASP A N 1
ATOM 3912 C CA . ASP A 1 514 ? 4.056 5.543 12.804 1.00 97.81 514 ASP A CA 1
ATOM 3913 C C . ASP A 1 514 ? 3.649 6.707 11.890 1.00 97.81 514 ASP A C 1
ATOM 3915 O O . ASP A 1 514 ? 4.481 7.492 11.430 1.00 97.81 514 ASP A O 1
ATOM 3919 N N . CYS A 1 515 ? 2.349 6.791 11.611 1.00 96.50 515 CYS A N 1
ATOM 3920 C CA . CYS A 1 515 ? 1.732 7.820 10.779 1.00 96.50 515 CYS A CA 1
ATOM 3921 C C . CYS A 1 515 ? 0.751 8.670 11.598 1.00 96.50 515 CYS A C 1
ATOM 3923 O O . CYS A 1 515 ? -0.246 9.162 11.068 1.00 96.50 515 CYS A O 1
ATOM 3925 N N . SER A 1 516 ? 0.990 8.820 12.905 1.00 95.69 516 SER A N 1
ATOM 3926 C CA . SER A 1 516 ? 0.091 9.525 13.831 1.00 95.69 516 SER A CA 1
ATOM 3927 C C . SER A 1 516 ? -0.050 11.015 13.530 1.00 95.69 516 SER A C 1
ATOM 3929 O O . SER A 1 516 ? -1.070 11.616 13.865 1.00 95.69 516 SER A O 1
ATOM 3931 N N . ILE A 1 517 ? 0.961 11.636 12.915 1.00 94.56 517 ILE A N 1
ATOM 3932 C CA . ILE A 1 517 ? 0.935 13.064 12.589 1.00 94.56 517 ILE A CA 1
ATOM 3933 C C . ILE A 1 517 ? 0.123 13.262 11.309 1.00 94.56 517 ILE A C 1
ATOM 3935 O O . ILE A 1 517 ? 0.626 13.188 10.183 1.00 94.56 517 ILE A O 1
ATOM 3939 N N . GLN A 1 518 ? -1.163 13.531 11.515 1.00 91.31 518 GLN A N 1
ATOM 3940 C CA . GLN A 1 518 ? -2.139 13.738 10.456 1.00 91.31 518 GLN A CA 1
ATOM 3941 C C . GLN A 1 518 ? -2.834 15.086 10.617 1.00 91.31 518 GLN A C 1
ATOM 3943 O O . GLN A 1 518 ? -3.130 15.526 11.729 1.00 91.31 518 GLN A O 1
ATOM 3948 N N . ARG A 1 519 ? -3.171 15.723 9.495 1.00 87.25 519 ARG A N 1
ATOM 3949 C CA . ARG A 1 519 ? -4.020 16.917 9.458 1.00 87.25 519 ARG A CA 1
ATOM 3950 C C . ARG A 1 519 ? -5.279 16.604 8.668 1.00 87.25 519 ARG A C 1
ATOM 3952 O O . ARG A 1 519 ? -5.188 16.273 7.495 1.00 87.25 519 ARG A O 1
ATOM 3959 N N . ARG A 1 520 ? -6.456 16.737 9.293 1.00 81.44 520 ARG A N 1
ATOM 3960 C CA . ARG A 1 520 ? -7.757 16.427 8.658 1.00 81.44 520 ARG A CA 1
ATOM 3961 C C . ARG A 1 520 ? -7.757 15.043 7.978 1.00 81.44 520 ARG A C 1
ATOM 3963 O O . ARG A 1 520 ? -8.238 14.907 6.861 1.00 81.44 520 ARG A O 1
ATOM 3970 N N . HIS A 1 521 ? -7.191 14.041 8.657 1.00 80.12 521 HIS A N 1
ATOM 3971 C CA . HIS A 1 521 ? -7.031 12.661 8.167 1.00 80.12 521 HIS A CA 1
ATOM 3972 C C . HIS A 1 521 ? -6.066 12.474 6.982 1.00 80.12 521 HIS A C 1
ATOM 3974 O O . HIS A 1 521 ? -5.962 11.375 6.450 1.00 80.12 521 HIS A O 1
ATOM 3980 N N . GLN A 1 522 ? -5.316 13.509 6.598 1.00 83.00 522 GLN A N 1
ATOM 3981 C CA . GLN A 1 522 ? -4.198 13.398 5.667 1.00 83.00 522 GLN A CA 1
ATOM 3982 C C . GLN A 1 522 ? -2.902 13.160 6.449 1.00 83.00 522 GLN A C 1
ATOM 3984 O O . GLN A 1 522 ? -2.566 13.951 7.334 1.00 83.00 522 GLN A O 1
ATOM 3989 N N . LYS A 1 523 ? -2.161 12.098 6.121 1.00 92.44 523 LYS A N 1
ATOM 3990 C CA . LYS A 1 523 ? -0.817 11.836 6.670 1.00 92.44 523 LYS A CA 1
ATOM 3991 C C . LYS A 1 523 ? 0.147 12.920 6.192 1.00 92.44 523 LYS A C 1
ATOM 3993 O O . LYS A 1 523 ? 0.079 13.298 5.027 1.00 92.44 523 LYS A O 1
ATOM 3998 N N . ILE A 1 524 ? 0.988 13.450 7.082 1.00 93.69 524 ILE A N 1
ATOM 3999 C CA . ILE A 1 524 ? 1.933 14.541 6.763 1.00 93.69 524 ILE A CA 1
ATOM 4000 C C . ILE A 1 524 ? 3.372 14.139 7.072 1.00 93.69 524 ILE A C 1
ATOM 4002 O O . ILE A 1 524 ? 4.249 14.351 6.235 1.00 93.69 524 ILE A O 1
ATOM 4006 N N . ILE A 1 525 ? 3.593 13.608 8.278 1.00 96.94 525 ILE A N 1
ATOM 4007 C CA . ILE A 1 525 ? 4.879 13.078 8.725 1.00 96.94 525 ILE A CA 1
ATOM 4008 C C . ILE A 1 525 ? 4.687 11.598 9.026 1.00 96.94 525 ILE A C 1
ATOM 4010 O O . ILE A 1 525 ? 3.780 11.224 9.776 1.00 96.94 525 ILE A O 1
ATOM 4014 N N . GLU A 1 526 ? 5.558 10.781 8.456 1.00 97.62 526 GLU A N 1
ATOM 4015 C CA . GLU A 1 526 ? 5.579 9.337 8.636 1.00 97.62 526 GLU A CA 1
ATOM 4016 C C . GLU A 1 526 ? 6.969 8.905 9.095 1.00 97.62 526 GLU A C 1
ATOM 4018 O O . GLU A 1 526 ? 7.972 9.379 8.564 1.00 97.62 526 GLU A O 1
ATOM 4023 N N . GLU A 1 527 ? 7.054 7.985 10.052 1.00 97.81 527 GLU A N 1
ATOM 4024 C CA . GLU A 1 527 ? 8.340 7.462 10.519 1.00 97.81 527 GLU A CA 1
ATOM 4025 C C . GLU A 1 527 ? 8.393 5.930 10.530 1.00 97.81 527 GLU A C 1
ATOM 4027 O O . GLU A 1 527 ? 7.370 5.261 10.672 1.00 97.81 527 GLU A O 1
ATOM 4032 N N . ALA A 1 528 ? 9.588 5.364 10.344 1.00 98.12 528 ALA A N 1
ATOM 4033 C CA . ALA A 1 528 ? 9.844 3.924 10.386 1.00 98.12 528 ALA A CA 1
ATOM 4034 C C . ALA A 1 528 ? 11.182 3.621 11.087 1.00 98.12 528 ALA A C 1
ATOM 4036 O O . ALA A 1 528 ? 12.163 4.312 10.818 1.00 98.12 528 ALA A O 1
ATOM 4037 N N . PRO A 1 529 ? 11.291 2.563 11.910 1.00 97.12 529 PRO A N 1
ATOM 4038 C CA . PRO A 1 529 ? 10.196 1.720 12.391 1.00 97.12 529 PRO A CA 1
ATOM 4039 C C . PRO A 1 529 ? 9.276 2.468 13.375 1.00 97.12 529 PRO A C 1
ATOM 4041 O O . PRO A 1 529 ? 9.653 3.514 13.901 1.00 97.12 529 PRO A O 1
ATOM 4044 N N . ALA A 1 530 ? 8.102 1.908 13.673 1.00 94.75 530 ALA A N 1
ATOM 4045 C CA . ALA A 1 530 ? 7.259 2.380 14.772 1.00 94.75 530 ALA A CA 1
ATOM 4046 C C . ALA A 1 530 ? 7.956 2.143 16.126 1.00 94.75 530 ALA A C 1
ATOM 4048 O O . ALA A 1 530 ? 8.185 1.001 16.517 1.00 94.75 530 ALA A O 1
ATOM 4049 N N . ILE A 1 531 ? 8.300 3.220 16.841 1.00 94.25 531 ILE A N 1
ATOM 4050 C CA . ILE A 1 531 ? 9.043 3.140 18.116 1.00 94.25 531 ILE A CA 1
ATOM 4051 C C . ILE A 1 531 ? 8.174 3.320 19.368 1.00 94.25 531 ILE A C 1
ATOM 4053 O O . ILE A 1 531 ? 8.650 3.114 20.480 1.00 94.25 531 ILE A O 1
ATOM 4057 N N . VAL A 1 532 ? 6.929 3.776 19.205 1.00 95.25 532 VAL A N 1
ATOM 4058 C CA . VAL A 1 532 ? 6.049 4.148 20.327 1.00 95.25 532 VAL A CA 1
ATOM 4059 C C . VAL A 1 532 ? 5.414 2.934 21.013 1.00 95.25 532 VAL A C 1
ATOM 4061 O O . VAL A 1 532 ? 5.091 2.995 22.199 1.00 95.25 532 VAL A O 1
ATOM 4064 N N . ALA A 1 533 ? 5.234 1.837 20.275 1.00 95.62 533 ALA A N 1
ATOM 4065 C CA . ALA A 1 533 ? 4.712 0.587 20.807 1.00 95.62 533 ALA A CA 1
ATOM 4066 C C . ALA A 1 533 ? 5.819 -0.215 21.501 1.00 95.62 533 ALA A C 1
ATOM 4068 O O . ALA A 1 533 ? 6.974 -0.199 21.071 1.00 95.62 533 ALA A O 1
ATOM 4069 N N . GLN A 1 534 ? 5.457 -0.948 22.557 1.00 95.88 534 GLN A N 1
ATOM 4070 C CA . GLN A 1 534 ? 6.380 -1.908 23.165 1.00 95.88 534 GLN A CA 1
ATOM 4071 C C . GLN A 1 534 ? 6.741 -3.010 22.150 1.00 95.88 534 GLN A C 1
ATOM 4073 O O . GLN A 1 534 ? 5.863 -3.417 21.380 1.00 95.88 534 GLN A O 1
ATOM 4078 N N . PRO A 1 535 ? 7.989 -3.516 22.134 1.00 94.69 535 PRO A N 1
ATOM 4079 C CA . PRO A 1 535 ? 8.435 -4.492 21.138 1.00 94.69 535 PRO A CA 1
ATOM 4080 C C . PRO A 1 535 ? 7.556 -5.744 21.050 1.00 94.69 535 PRO A C 1
ATOM 4082 O O . PRO A 1 535 ? 7.269 -6.212 19.952 1.00 94.69 535 PRO A O 1
ATOM 4085 N N . GLU A 1 536 ? 7.094 -6.262 22.189 1.00 95.75 536 GLU A N 1
ATOM 4086 C CA . GLU A 1 536 ? 6.253 -7.460 22.260 1.00 95.75 536 GLU A CA 1
ATOM 4087 C C . GLU A 1 536 ? 4.861 -7.208 21.673 1.00 95.75 536 GLU A C 1
ATOM 4089 O O . GLU A 1 536 ? 4.315 -8.059 20.973 1.00 95.75 536 GLU A O 1
ATOM 4094 N N . VAL A 1 537 ? 4.304 -6.017 21.920 1.00 97.06 537 VAL A N 1
ATOM 4095 C CA . VAL A 1 537 ? 3.010 -5.607 21.360 1.00 97.06 537 VAL A CA 1
ATOM 4096 C C . VAL A 1 537 ? 3.125 -5.446 19.850 1.00 97.06 537 VAL A C 1
ATOM 4098 O O . VAL A 1 537 ? 2.272 -5.927 19.110 1.00 97.06 537 VAL A O 1
ATOM 4101 N N . PHE A 1 538 ? 4.198 -4.812 19.376 1.00 96.88 538 PHE A N 1
ATOM 4102 C CA . PHE A 1 538 ? 4.403 -4.622 17.946 1.00 96.88 538 PHE A CA 1
ATOM 4103 C C . PHE A 1 538 ? 4.658 -5.948 17.215 1.00 96.88 538 PHE A C 1
ATOM 4105 O O . PHE A 1 538 ? 4.154 -6.156 16.115 1.00 96.88 538 PHE A O 1
ATOM 4112 N N . GLU A 1 539 ? 5.371 -6.885 17.839 1.00 95.62 539 GLU A N 1
ATOM 4113 C CA . GLU A 1 539 ? 5.518 -8.244 17.314 1.00 95.62 539 GLU A CA 1
ATOM 4114 C C . GLU A 1 539 ? 4.169 -8.969 17.185 1.00 95.62 539 GLU A C 1
ATOM 4116 O O . GLU A 1 539 ? 3.941 -9.681 16.204 1.00 95.62 539 GLU A O 1
ATOM 4121 N N . ASP A 1 540 ? 3.261 -8.785 18.144 1.00 97.44 540 ASP A N 1
ATOM 4122 C CA . ASP A 1 540 ? 1.908 -9.328 18.038 1.00 97.44 540 ASP A CA 1
ATOM 4123 C C . ASP A 1 540 ? 1.109 -8.660 16.905 1.00 97.44 540 ASP A C 1
ATOM 4125 O O . ASP A 1 540 ? 0.459 -9.356 16.125 1.00 97.44 540 ASP A O 1
ATOM 4129 N N . MET A 1 541 ? 1.244 -7.340 16.719 1.00 98.12 541 MET A N 1
ATOM 4130 C CA . MET A 1 541 ? 0.652 -6.615 15.581 1.00 98.12 541 MET A CA 1
ATOM 4131 C C . MET A 1 541 ? 1.160 -7.134 14.227 1.00 98.12 541 MET A C 1
ATOM 4133 O O . MET A 1 541 ? 0.379 -7.271 13.278 1.00 98.12 541 MET A O 1
ATOM 4137 N N . GLU A 1 542 ? 2.457 -7.436 14.123 1.00 97.81 542 GLU A N 1
ATOM 4138 C CA . GLU A 1 542 ? 3.062 -8.031 12.927 1.00 97.81 542 GLU A CA 1
ATOM 4139 C C . GLU A 1 542 ? 2.483 -9.420 12.645 1.00 97.81 542 GLU A C 1
ATOM 4141 O O . GLU A 1 542 ? 2.030 -9.692 11.530 1.00 97.81 542 GLU A O 1
ATOM 4146 N N . LYS A 1 543 ? 2.425 -10.281 13.667 1.00 97.12 543 LYS A N 1
ATOM 4147 C CA . LYS A 1 543 ? 1.838 -11.624 13.566 1.00 97.12 543 LYS A CA 1
ATOM 4148 C C . LYS A 1 543 ? 0.359 -11.563 13.191 1.00 97.12 543 LYS A C 1
ATOM 4150 O O . LYS A 1 543 ? -0.081 -12.321 12.329 1.00 97.12 543 LYS A O 1
ATOM 4155 N N . ALA A 1 544 ? -0.403 -10.651 13.790 1.00 98.00 544 ALA A N 1
ATOM 4156 C CA . ALA A 1 544 ? -1.805 -10.415 13.462 1.00 98.00 544 ALA A CA 1
ATOM 4157 C C . ALA A 1 544 ? -1.984 -10.010 11.990 1.00 98.00 544 ALA A C 1
ATOM 4159 O O . ALA A 1 544 ? -2.809 -10.595 11.286 1.00 98.00 544 ALA A O 1
ATOM 4160 N N . ALA A 1 545 ? -1.154 -9.090 11.490 1.00 97.94 545 ALA A N 1
ATOM 4161 C CA . ALA A 1 545 ? -1.205 -8.656 10.097 1.00 97.94 545 ALA A CA 1
ATOM 4162 C C . ALA A 1 545 ? -0.879 -9.804 9.124 1.00 97.94 545 ALA A C 1
ATOM 4164 O O . ALA A 1 545 ? -1.558 -9.973 8.109 1.00 97.94 545 ALA A O 1
ATOM 4165 N N . VAL A 1 546 ? 0.124 -10.630 9.442 1.00 97.56 546 VAL A N 1
ATOM 4166 C CA . VAL A 1 546 ? 0.491 -11.803 8.631 1.00 97.56 546 VAL A CA 1
ATOM 4167 C C . VAL A 1 546 ? -0.630 -12.846 8.623 1.00 97.56 546 VAL A C 1
ATOM 4169 O O . VAL A 1 546 ? -0.973 -13.354 7.553 1.00 97.56 546 VAL A O 1
ATOM 4172 N N . ARG A 1 547 ? -1.256 -13.134 9.776 1.00 95.94 547 ARG A N 1
ATOM 4173 C CA . ARG A 1 547 ? -2.422 -14.036 9.849 1.00 95.94 547 ARG A CA 1
ATOM 4174 C C . ARG A 1 547 ? -3.570 -13.543 8.969 1.00 95.94 547 ARG A C 1
ATOM 4176 O O . ARG A 1 547 ? -4.137 -14.342 8.226 1.00 95.94 547 ARG A O 1
ATOM 4183 N N . LEU A 1 548 ? -3.873 -12.242 9.008 1.00 96.12 548 LEU A N 1
ATOM 4184 C CA . LEU A 1 548 ? -4.906 -11.630 8.166 1.00 96.12 548 LEU A CA 1
ATOM 4185 C C . LEU A 1 548 ? -4.611 -11.827 6.676 1.00 96.12 548 LEU A C 1
ATOM 4187 O O . LEU A 1 548 ? -5.471 -12.290 5.929 1.00 96.12 548 LEU A O 1
ATOM 4191 N N . ALA A 1 549 ? -3.380 -11.519 6.260 1.00 95.56 549 ALA A N 1
ATOM 4192 C CA . ALA A 1 549 ? -2.939 -11.642 4.875 1.00 95.56 549 ALA A CA 1
ATOM 4193 C C . ALA A 1 549 ? -3.060 -13.083 4.358 1.00 95.56 549 ALA A C 1
ATOM 4195 O O . ALA A 1 549 ? -3.581 -13.315 3.267 1.00 95.56 549 ALA A O 1
ATOM 4196 N N . LYS A 1 550 ? -2.629 -14.063 5.161 1.00 94.69 550 LYS A N 1
ATOM 4197 C CA . LYS A 1 550 ? -2.738 -15.488 4.821 1.00 94.69 550 LYS A CA 1
ATOM 4198 C C . LYS A 1 550 ? -4.192 -15.948 4.741 1.00 94.69 550 LYS A C 1
ATOM 4200 O O . LYS A 1 550 ? -4.550 -16.661 3.808 1.00 94.69 550 LYS A O 1
ATOM 4205 N N . MET A 1 551 ? -5.039 -15.513 5.678 1.00 93.56 551 MET A N 1
ATOM 4206 C CA . MET A 1 551 ? -6.454 -15.898 5.736 1.00 93.56 551 MET A CA 1
ATOM 4207 C C . MET A 1 551 ? -7.228 -15.511 4.469 1.00 93.56 551 MET A C 1
ATOM 4209 O O . MET A 1 551 ? -8.072 -16.282 4.014 1.00 93.56 551 MET A O 1
ATOM 4213 N N . VAL A 1 552 ? -6.943 -14.338 3.897 1.00 93.00 552 VAL A N 1
ATOM 4214 C CA . VAL A 1 552 ? -7.635 -13.836 2.696 1.00 93.00 552 VAL A CA 1
ATOM 4215 C C . VAL A 1 552 ? -6.942 -14.197 1.377 1.00 93.00 552 VAL A C 1
ATOM 4217 O O . VAL A 1 552 ? -7.413 -13.786 0.319 1.00 93.00 552 VAL A O 1
ATOM 4220 N N . GLY A 1 553 ? -5.821 -14.927 1.419 1.00 94.12 553 GLY A N 1
ATOM 4221 C CA . GLY A 1 553 ? -5.018 -15.213 0.226 1.00 94.12 553 GLY A CA 1
ATOM 4222 C C . GLY A 1 553 ? -4.448 -13.944 -0.416 1.00 94.12 553 GLY A C 1
ATOM 4223 O O . GLY A 1 553 ? -4.528 -13.765 -1.631 1.00 94.12 553 GLY A O 1
ATOM 4224 N N . TYR A 1 554 ? -3.938 -13.024 0.405 1.00 96.38 554 TYR A N 1
ATOM 4225 C CA . TYR A 1 554 ? -3.361 -11.766 -0.059 1.00 96.38 554 TYR A CA 1
ATOM 4226 C C . TYR A 1 554 ? -2.085 -12.009 -0.883 1.00 96.38 554 TYR A C 1
ATOM 4228 O O . TYR A 1 554 ? -1.329 -12.935 -0.603 1.00 96.38 554 TYR A O 1
ATOM 4236 N N . VAL A 1 555 ? -1.821 -11.153 -1.874 1.00 98.00 555 VAL A N 1
ATOM 4237 C CA . VAL A 1 555 ? -0.629 -11.209 -2.741 1.00 98.00 555 VAL A CA 1
ATOM 4238 C C . VAL A 1 555 ? -0.087 -9.794 -2.925 1.00 98.00 555 VAL A C 1
ATOM 4240 O O . VAL A 1 555 ? -0.851 -8.831 -2.908 1.00 98.00 555 VAL A O 1
ATOM 4243 N N . SER A 1 556 ? 1.220 -9.664 -3.171 1.00 98.19 556 SER A N 1
ATOM 4244 C CA . SER A 1 556 ? 1.917 -8.392 -3.380 1.00 98.19 556 SER A CA 1
ATOM 4245 C C . SER A 1 556 ? 2.054 -7.588 -2.077 1.00 98.19 556 SER A C 1
ATOM 4247 O O . SER A 1 556 ? 2.073 -8.153 -0.983 1.00 98.19 556 SER A O 1
ATOM 4249 N N . ALA A 1 557 ? 2.252 -6.276 -2.186 1.00 98.19 557 ALA A N 1
ATOM 4250 C CA . ALA A 1 557 ? 2.377 -5.374 -1.046 1.00 98.19 557 ALA A CA 1
ATOM 4251 C C . ALA A 1 557 ? 1.003 -4.932 -0.515 1.00 98.19 557 ALA A C 1
ATOM 4253 O O . ALA A 1 557 ? 0.063 -4.716 -1.282 1.00 98.19 557 ALA A O 1
ATOM 4254 N N . GLY A 1 558 ? 0.897 -4.763 0.800 1.00 97.31 558 GLY A N 1
ATOM 4255 C CA . GLY A 1 558 ? -0.283 -4.214 1.471 1.00 97.31 558 GLY A CA 1
ATOM 4256 C C . GLY A 1 558 ? 0.089 -3.601 2.810 1.00 97.31 558 GLY A C 1
ATOM 4257 O O . GLY A 1 558 ? 1.204 -3.802 3.290 1.00 97.31 558 GLY A O 1
ATOM 4258 N N . THR A 1 559 ? -0.833 -2.874 3.425 1.00 97.81 559 THR A N 1
ATOM 4259 C CA . THR A 1 559 ? -0.609 -2.310 4.759 1.00 97.81 559 THR A CA 1
ATOM 4260 C C . THR A 1 559 ? -1.791 -2.614 5.654 1.00 97.81 559 THR A C 1
ATOM 4262 O O . THR A 1 559 ? -2.914 -2.270 5.298 1.00 97.81 559 THR A O 1
ATOM 4265 N N . VAL A 1 560 ? -1.536 -3.193 6.826 1.00 97.81 560 VAL A N 1
ATOM 4266 C CA . VAL A 1 560 ? -2.530 -3.222 7.906 1.00 97.81 560 VAL A CA 1
ATOM 4267 C C . VAL A 1 560 ? -2.340 -1.989 8.768 1.00 97.81 560 VAL A C 1
ATOM 4269 O O . VAL A 1 560 ? -1.236 -1.746 9.254 1.00 97.81 560 VAL A O 1
ATOM 4272 N N . GLU A 1 561 ? -3.408 -1.223 8.947 1.00 97.00 561 GLU A N 1
ATOM 4273 C CA . GLU A 1 561 ? -3.445 -0.054 9.815 1.00 97.00 561 GLU A CA 1
ATOM 4274 C C . GLU A 1 561 ? -4.092 -0.413 11.159 1.00 97.00 561 GLU A C 1
ATOM 4276 O O . GLU A 1 561 ? -5.081 -1.151 11.238 1.00 97.00 561 GLU A O 1
ATOM 4281 N N . TYR A 1 562 ? -3.533 0.142 12.227 1.00 97.69 562 TYR A N 1
ATOM 4282 C CA . TYR A 1 562 ? -3.942 -0.061 13.605 1.00 97.69 562 TYR A CA 1
ATOM 4283 C C . TYR A 1 562 ? -4.072 1.276 14.336 1.00 97.69 562 TYR A C 1
ATOM 4285 O O . TYR A 1 562 ? -3.334 2.234 14.099 1.00 97.69 562 TYR A O 1
ATOM 4293 N N . LEU A 1 563 ? -4.980 1.305 15.305 1.00 96.62 563 LEU A N 1
ATOM 4294 C CA . LEU A 1 563 ? -5.055 2.333 16.331 1.00 96.62 563 LEU A CA 1
ATOM 4295 C C . LEU A 1 563 ? -4.405 1.796 17.601 1.00 96.62 563 LEU A C 1
ATOM 4297 O O . LEU A 1 563 ? -4.857 0.785 18.126 1.00 96.62 563 LEU A O 1
ATOM 4301 N N . TYR A 1 564 ? -3.367 2.466 18.089 1.00 96.88 564 TYR A N 1
ATOM 4302 C CA . TYR A 1 564 ? -2.647 2.105 19.309 1.00 96.88 564 TYR A CA 1
ATOM 4303 C C . TYR A 1 564 ? -2.941 3.127 20.408 1.00 96.88 564 TYR A C 1
ATOM 4305 O O . TYR A 1 564 ? -2.621 4.307 20.264 1.00 96.88 564 TYR A O 1
ATOM 4313 N N . ASP A 1 565 ? -3.619 2.703 21.469 1.00 94.31 565 ASP A N 1
ATOM 4314 C CA . ASP A 1 565 ? -4.096 3.589 22.527 1.00 94.31 565 ASP A CA 1
ATOM 4315 C C . ASP A 1 565 ? -3.025 3.876 23.603 1.00 94.31 565 ASP A C 1
ATOM 4317 O O . ASP A 1 565 ? -1.991 3.202 23.667 1.00 94.31 565 ASP A O 1
ATOM 4321 N N . PRO A 1 566 ? -3.236 4.898 24.455 1.00 91.38 566 PRO A N 1
ATOM 4322 C CA . PRO A 1 566 ? -2.320 5.208 25.553 1.00 91.38 566 PRO A CA 1
ATOM 4323 C C . PRO A 1 566 ? -2.173 4.089 26.594 1.00 91.38 566 PRO A C 1
ATOM 4325 O O . PRO A 1 566 ? -1.177 4.067 27.315 1.00 91.38 566 PRO A O 1
ATOM 4328 N N . GLU A 1 567 ? -3.134 3.165 26.679 1.00 92.81 567 GLU A N 1
ATOM 4329 C CA . GLU A 1 567 ? -3.081 1.998 27.566 1.00 92.81 567 GLU A CA 1
ATOM 4330 C C . GLU A 1 567 ? -2.217 0.853 27.005 1.00 92.81 567 GLU A C 1
ATOM 4332 O O . GLU A 1 567 ? -2.039 -0.168 27.670 1.00 92.81 567 GLU A O 1
ATOM 4337 N N . GLY A 1 568 ? -1.657 1.014 25.802 1.00 93.50 568 GLY A N 1
ATOM 4338 C CA . GLY A 1 568 ? -0.785 0.033 25.163 1.00 93.50 568 GLY A CA 1
ATOM 4339 C C . GLY A 1 568 ? -1.528 -1.073 24.415 1.00 93.50 568 GLY A C 1
ATOM 4340 O O . GLY A 1 568 ? -0.923 -2.086 24.061 1.00 93.50 568 GLY A O 1
ATOM 4341 N N . ARG A 1 569 ? -2.831 -0.905 24.166 1.00 95.44 569 ARG A N 1
ATOM 4342 C CA . ARG A 1 569 ? -3.640 -1.828 23.363 1.00 95.44 569 ARG A CA 1
ATOM 4343 C C . ARG A 1 569 ? -3.687 -1.337 21.926 1.00 95.44 569 ARG A C 1
ATOM 4345 O O . ARG A 1 569 ? -3.730 -0.137 21.664 1.00 95.44 569 ARG A O 1
ATOM 4352 N N . TYR A 1 570 ? -3.730 -2.272 20.987 1.00 97.31 570 TYR A N 1
ATOM 4353 C CA . TYR A 1 570 ? -3.924 -1.958 19.579 1.00 97.31 570 TYR A CA 1
ATOM 4354 C C . TYR A 1 570 ? -5.256 -2.511 19.079 1.00 97.31 570 TYR A C 1
ATOM 4356 O O . TYR A 1 570 ? -5.766 -3.500 19.601 1.00 97.31 570 TYR A O 1
ATOM 4364 N N . PHE A 1 571 ? -5.807 -1.870 18.054 1.00 97.31 571 PHE A N 1
ATOM 4365 C CA . PHE A 1 571 ? -7.055 -2.261 17.413 1.00 97.31 571 PHE A CA 1
ATOM 4366 C C . PHE A 1 571 ? -6.922 -2.111 15.903 1.00 97.31 571 PHE A C 1
ATOM 4368 O O . PHE A 1 571 ? -6.448 -1.084 15.423 1.00 97.31 571 PHE A O 1
ATOM 4375 N N . PHE A 1 572 ? -7.344 -3.120 15.154 1.00 96.88 572 PHE A N 1
ATOM 4376 C CA . PHE A 1 572 ? -7.411 -3.095 13.700 1.00 96.88 572 PHE A CA 1
ATOM 4377 C C . PHE A 1 572 ? -8.285 -1.937 13.217 1.00 96.88 572 PHE A C 1
ATOM 4379 O O . PHE A 1 572 ? -9.382 -1.714 13.739 1.00 96.88 572 PHE A O 1
ATOM 4386 N N . LEU A 1 573 ? -7.781 -1.206 12.224 1.00 92.38 573 LEU A N 1
ATOM 4387 C CA . LEU A 1 573 ? -8.502 -0.138 11.547 1.00 92.38 573 LEU A CA 1
ATOM 4388 C C . LEU A 1 573 ? -8.970 -0.604 10.169 1.00 92.38 573 LEU A C 1
ATOM 4390 O O . LEU A 1 573 ? -10.172 -0.625 9.913 1.00 92.38 573 LEU A O 1
ATOM 4394 N N . GLU A 1 574 ? -8.025 -0.973 9.307 1.00 91.62 574 GLU A N 1
ATOM 4395 C CA . GLU A 1 574 ? -8.276 -1.487 7.961 1.00 91.62 574 GLU A CA 1
ATOM 4396 C C . GLU A 1 574 ? -7.020 -2.156 7.383 1.00 91.62 574 GLU A C 1
ATOM 4398 O O . GLU A 1 574 ? -5.925 -2.061 7.943 1.00 91.62 574 GLU A O 1
ATOM 4403 N N . LEU A 1 575 ? -7.173 -2.837 6.246 1.00 93.94 575 LEU A N 1
ATOM 4404 C CA . LEU A 1 575 ? -6.059 -3.290 5.420 1.00 93.94 575 LEU A CA 1
ATOM 4405 C C . LEU A 1 575 ? -6.169 -2.593 4.067 1.00 93.94 575 LEU A C 1
ATOM 4407 O O . LEU A 1 575 ? -7.096 -2.858 3.311 1.00 93.94 575 LEU A O 1
ATOM 4411 N N . ASN A 1 576 ? -5.205 -1.731 3.758 1.00 93.56 576 ASN A N 1
ATOM 4412 C CA . ASN A 1 576 ? -5.114 -1.040 2.478 1.00 93.56 576 ASN A CA 1
ATOM 4413 C C . ASN A 1 576 ? -4.546 -1.985 1.411 1.00 93.56 576 ASN A C 1
ATOM 4415 O O . ASN A 1 576 ? -3.354 -2.322 1.495 1.00 93.56 576 ASN A O 1
ATOM 4419 N N . PRO A 1 577 ? -5.340 -2.409 0.402 1.00 94.88 577 PRO A N 1
ATOM 4420 C CA . PRO A 1 577 ? -4.959 -3.470 -0.521 1.00 94.88 577 PRO A CA 1
ATOM 4421 C C . PRO A 1 577 ? -4.044 -2.964 -1.656 1.00 94.88 577 PRO A C 1
ATOM 4423 O O . PRO A 1 577 ? -4.276 -3.211 -2.839 1.00 94.88 577 PRO A O 1
ATOM 4426 N N . ARG A 1 578 ? -3.018 -2.185 -1.304 1.00 95.19 578 ARG A N 1
ATOM 4427 C CA . ARG A 1 578 ? -2.112 -1.507 -2.237 1.00 95.19 578 ARG A CA 1
ATOM 4428 C C . ARG A 1 578 ? -0.792 -1.116 -1.577 1.00 95.19 578 ARG A C 1
ATOM 4430 O O . ARG A 1 578 ? -0.670 -1.069 -0.355 1.00 95.19 578 ARG A O 1
ATOM 4437 N N . LEU A 1 579 ? 0.183 -0.737 -2.401 1.00 96.69 579 LEU A N 1
ATOM 4438 C CA . LEU A 1 579 ? 1.390 -0.060 -1.927 1.00 96.69 579 LEU A CA 1
ATOM 4439 C C . LEU A 1 579 ? 1.036 1.368 -1.476 1.00 96.69 579 LEU A C 1
ATOM 4441 O O . LEU A 1 579 ? 0.340 2.082 -2.190 1.00 96.69 579 LEU A O 1
ATOM 4445 N N . GLN A 1 580 ? 1.515 1.808 -0.314 1.00 95.44 580 GLN A N 1
ATOM 4446 C CA . GLN A 1 580 ? 1.306 3.179 0.175 1.00 95.44 580 GLN A CA 1
ATOM 4447 C C . GLN A 1 580 ? 2.388 4.155 -0.315 1.00 95.44 580 GLN A C 1
ATOM 4449 O O . GLN A 1 580 ? 3.470 3.749 -0.738 1.00 95.44 580 GLN A O 1
ATOM 4454 N N . VAL A 1 581 ? 2.112 5.461 -0.252 1.00 95.25 581 VAL A N 1
ATOM 4455 C CA . VAL A 1 581 ? 3.015 6.524 -0.745 1.00 95.25 581 VAL A CA 1
ATOM 4456 C C . VAL A 1 581 ? 4.321 6.561 0.056 1.00 95.25 581 VAL A C 1
ATOM 4458 O O . VAL A 1 581 ? 5.407 6.742 -0.491 1.00 95.25 581 VAL A O 1
ATOM 4461 N N . GLU A 1 582 ? 4.200 6.340 1.358 1.00 96.56 582 GLU A N 1
ATOM 4462 C CA . GLU A 1 582 ? 5.230 6.329 2.394 1.00 96.56 582 GLU A CA 1
ATOM 4463 C C . GLU A 1 582 ? 6.024 5.013 2.477 1.00 96.56 582 GLU A C 1
ATOM 4465 O O . GLU A 1 582 ? 6.892 4.861 3.336 1.00 96.56 582 GLU A O 1
ATOM 4470 N N . HIS A 1 583 ? 5.813 4.074 1.544 1.00 97.81 583 HIS A N 1
ATOM 4471 C CA . HIS A 1 583 ? 6.585 2.829 1.477 1.00 97.81 583 HIS A CA 1
ATOM 4472 C C . HIS A 1 583 ? 8.119 3.002 1.496 1.00 97.81 583 HIS A C 1
ATOM 4474 O O . HIS A 1 583 ? 8.773 2.112 2.046 1.00 97.81 583 HIS A O 1
ATOM 4480 N N . PRO A 1 584 ? 8.739 4.096 0.986 1.00 97.44 584 PRO A N 1
ATOM 4481 C CA . PRO A 1 584 ? 10.191 4.233 1.052 1.00 97.44 584 PRO A CA 1
ATOM 4482 C C . PRO A 1 584 ? 10.729 4.356 2.481 1.00 97.44 584 PRO A C 1
ATOM 4484 O O . PRO A 1 584 ? 11.894 4.031 2.699 1.00 97.44 584 PRO A O 1
ATOM 4487 N N . CYS A 1 585 ? 9.898 4.733 3.464 1.00 97.56 585 CYS A N 1
ATOM 4488 C CA . CYS A 1 585 ? 10.265 4.630 4.878 1.00 97.56 585 CYS A CA 1
ATOM 4489 C C . CYS A 1 585 ? 10.626 3.185 5.234 1.00 97.56 585 CYS A C 1
ATOM 4491 O O . CYS A 1 585 ? 11.689 2.925 5.794 1.00 97.56 585 CYS A O 1
ATOM 4493 N N . THR A 1 586 ? 9.769 2.241 4.837 1.00 98.19 586 THR A N 1
ATOM 4494 C CA . THR A 1 586 ? 9.999 0.809 5.032 1.00 98.19 586 THR A CA 1
ATOM 4495 C C . THR A 1 586 ? 11.152 0.295 4.175 1.00 98.19 586 THR A C 1
ATOM 4497 O O . THR A 1 586 ? 11.994 -0.433 4.692 1.00 98.19 586 THR A O 1
ATOM 4500 N N . GLU A 1 587 ? 11.242 0.692 2.899 1.00 97.88 587 GLU A N 1
ATOM 4501 C CA . GLU A 1 587 ? 12.338 0.248 2.020 1.00 97.88 587 GLU A CA 1
ATOM 4502 C C . GLU A 1 587 ? 13.712 0.562 2.620 1.00 97.88 587 GLU A C 1
ATOM 4504 O O . GLU A 1 587 ? 14.619 -0.258 2.542 1.00 97.88 587 GLU A O 1
ATOM 4509 N N . MET A 1 588 ? 13.868 1.731 3.244 1.00 96.00 588 MET A N 1
ATOM 4510 C CA . MET A 1 588 ? 15.140 2.174 3.815 1.00 96.00 588 MET A CA 1
ATOM 4511 C C . MET A 1 588 ? 15.515 1.455 5.117 1.00 96.00 588 MET A C 1
ATOM 4513 O O . MET A 1 588 ? 16.699 1.212 5.343 1.00 96.00 588 MET A O 1
ATOM 4517 N N . VAL A 1 589 ? 14.543 1.107 5.970 1.00 97.31 589 VAL A N 1
ATOM 4518 C CA . VAL A 1 589 ? 14.827 0.359 7.211 1.00 97.31 589 VAL A CA 1
ATOM 4519 C C . VAL A 1 589 ? 14.907 -1.151 6.988 1.00 97.31 589 VAL A C 1
ATOM 4521 O O . VAL A 1 589 ? 15.567 -1.834 7.769 1.00 97.31 589 VAL A O 1
ATOM 4524 N N . ALA A 1 590 ? 14.269 -1.671 5.935 1.00 97.31 590 ALA A N 1
ATOM 4525 C CA . ALA A 1 590 ? 14.297 -3.088 5.572 1.00 97.31 590 ALA A CA 1
ATOM 4526 C C . ALA A 1 590 ? 15.341 -3.441 4.502 1.00 97.31 590 ALA A C 1
ATOM 4528 O O . ALA A 1 590 ? 15.676 -4.613 4.368 1.00 97.31 590 ALA A O 1
ATOM 4529 N N . ASP A 1 591 ? 15.859 -2.456 3.765 1.00 96.44 591 ASP A N 1
ATOM 4530 C CA . ASP A 1 591 ? 16.686 -2.647 2.562 1.00 96.44 591 ASP A CA 1
ATOM 4531 C C . ASP A 1 591 ? 15.997 -3.546 1.515 1.00 96.44 591 ASP A C 1
ATOM 4533 O O . ASP A 1 591 ? 16.593 -4.452 0.937 1.00 96.44 591 ASP A O 1
ATOM 4537 N N . VAL A 1 592 ? 14.698 -3.302 1.297 1.00 98.06 592 VAL A N 1
ATOM 4538 C CA . VAL A 1 592 ? 13.854 -4.044 0.346 1.00 98.06 592 VAL A CA 1
ATOM 4539 C C . VAL A 1 592 ? 13.281 -3.086 -0.685 1.00 98.06 592 VAL A C 1
ATOM 4541 O O . VAL A 1 592 ? 12.591 -2.137 -0.327 1.00 98.06 592 VAL A O 1
ATOM 4544 N N . ASN A 1 593 ? 13.511 -3.349 -1.971 1.00 98.31 593 ASN A N 1
ATOM 4545 C CA . ASN A 1 593 ? 12.903 -2.592 -3.062 1.00 98.31 593 ASN A CA 1
ATOM 4546 C C . ASN A 1 593 ? 11.475 -3.097 -3.327 1.00 98.31 593 ASN A C 1
ATOM 4548 O O . ASN A 1 593 ? 11.273 -4.100 -4.017 1.00 98.31 593 ASN A O 1
ATOM 4552 N N . LEU A 1 594 ? 10.475 -2.401 -2.784 1.00 98.50 594 LEU A N 1
ATOM 4553 C CA . LEU A 1 594 ? 9.089 -2.875 -2.773 1.00 98.50 594 LEU A CA 1
ATOM 4554 C C . LEU A 1 594 ? 8.470 -2.965 -4.178 1.00 98.50 594 LEU A C 1
ATOM 4556 O O . LEU A 1 594 ? 7.935 -4.027 -4.494 1.00 98.50 594 LEU A O 1
ATOM 4560 N N . PRO A 1 595 ? 8.576 -1.961 -5.075 1.00 98.56 595 PRO A N 1
ATOM 4561 C CA . PRO A 1 595 ? 8.069 -2.106 -6.442 1.00 98.56 595 PRO A CA 1
ATOM 4562 C C . PRO A 1 595 ? 8.732 -3.252 -7.224 1.00 98.56 595 PRO A C 1
ATOM 4564 O O . PRO A 1 595 ? 8.063 -3.944 -7.992 1.00 98.56 595 PRO A O 1
ATOM 4567 N N . ALA A 1 596 ? 10.032 -3.498 -7.019 1.00 98.56 596 ALA A N 1
ATOM 4568 C CA . ALA A 1 596 ? 10.707 -4.643 -7.632 1.00 98.56 596 ALA A CA 1
ATOM 4569 C C . ALA A 1 596 ? 10.269 -5.979 -7.013 1.00 98.56 596 ALA A C 1
ATOM 4571 O O . ALA A 1 596 ? 10.180 -6.981 -7.723 1.00 98.56 596 ALA A O 1
ATOM 4572 N N . ALA A 1 597 ? 9.972 -6.017 -5.712 1.00 98.75 597 ALA A N 1
ATOM 4573 C CA . ALA A 1 597 ? 9.384 -7.186 -5.064 1.00 98.75 597 ALA A CA 1
ATOM 4574 C C . ALA A 1 597 ? 7.988 -7.489 -5.633 1.00 98.75 597 ALA A C 1
ATOM 4576 O O . ALA A 1 597 ? 7.728 -8.634 -5.995 1.00 98.75 597 ALA A O 1
ATOM 4577 N N . GLN A 1 598 ? 7.131 -6.473 -5.816 1.00 98.69 598 GLN A N 1
ATOM 4578 C CA . GLN A 1 598 ? 5.820 -6.635 -6.463 1.00 98.69 598 GLN A CA 1
ATOM 4579 C C . GLN A 1 598 ? 5.950 -7.210 -7.879 1.00 98.69 598 GLN A C 1
ATOM 4581 O O . GLN A 1 598 ? 5.201 -8.113 -8.243 1.00 98.69 598 GLN A O 1
ATOM 4586 N N . LEU A 1 599 ? 6.917 -6.726 -8.670 1.00 98.69 599 LEU A N 1
ATOM 4587 C CA . LEU A 1 599 ? 7.186 -7.255 -10.009 1.00 98.69 599 LEU A CA 1
ATOM 4588 C C . LEU A 1 599 ? 7.609 -8.731 -9.968 1.00 98.69 599 LEU A C 1
ATOM 4590 O O . LEU A 1 599 ? 7.064 -9.539 -10.714 1.00 98.69 599 LEU A O 1
ATOM 4594 N N . GLN A 1 600 ? 8.556 -9.090 -9.097 1.00 98.69 600 GLN A N 1
ATOM 4595 C CA . GLN A 1 600 ? 9.043 -10.468 -8.954 1.00 98.69 600 GLN A CA 1
ATOM 4596 C C . GLN A 1 600 ? 7.936 -11.418 -8.476 1.00 98.69 600 GLN A C 1
ATOM 4598 O O . GLN A 1 600 ? 7.783 -12.511 -9.020 1.00 98.69 600 GLN A O 1
ATOM 4603 N N . ILE A 1 601 ? 7.110 -10.982 -7.524 1.00 98.69 601 ILE A N 1
ATOM 4604 C CA . ILE A 1 601 ? 5.916 -11.718 -7.092 1.00 98.69 601 ILE A CA 1
ATOM 4605 C C . ILE A 1 601 ? 4.925 -11.851 -8.252 1.00 98.69 601 ILE A C 1
ATOM 4607 O O . ILE A 1 601 ? 4.375 -12.928 -8.455 1.00 98.69 601 ILE A O 1
ATOM 4611 N N . GLY A 1 602 ? 4.737 -10.807 -9.065 1.00 98.12 602 GLY A N 1
ATOM 4612 C CA . GLY A 1 602 ? 3.931 -10.856 -10.288 1.00 98.12 602 GLY A CA 1
ATOM 4613 C C . GLY A 1 602 ? 4.461 -11.854 -11.324 1.00 98.12 602 GLY A C 1
ATOM 4614 O O . GLY A 1 602 ? 3.674 -12.521 -11.990 1.00 98.12 602 GLY A O 1
ATOM 4615 N N . MET A 1 603 ? 5.783 -12.037 -11.408 1.00 98.56 603 MET A N 1
ATOM 4616 C CA . MET A 1 603 ? 6.431 -13.095 -12.202 1.00 98.56 603 MET A CA 1
ATOM 4617 C C . MET A 1 603 ? 6.240 -14.504 -11.606 1.00 98.56 603 MET A C 1
ATOM 4619 O O . MET A 1 603 ? 6.671 -15.493 -12.200 1.00 98.56 603 MET A O 1
ATOM 4623 N N . GLY A 1 604 ? 5.600 -14.621 -10.439 1.00 98.25 604 GLY A N 1
ATOM 4624 C CA . GLY A 1 604 ? 5.391 -15.873 -9.718 1.00 98.25 604 GLY A CA 1
ATOM 4625 C C . GLY A 1 604 ? 6.609 -16.329 -8.919 1.00 98.25 604 GLY A C 1
ATOM 4626 O O . GLY A 1 604 ? 6.723 -17.510 -8.622 1.00 98.25 604 GLY A O 1
ATOM 4627 N N . ILE A 1 605 ? 7.555 -15.447 -8.601 1.00 98.44 605 ILE A N 1
ATOM 4628 C CA . ILE A 1 605 ? 8.729 -15.824 -7.806 1.00 98.44 605 ILE A CA 1
ATOM 4629 C C . ILE A 1 605 ? 8.328 -15.876 -6.320 1.00 98.44 605 ILE A C 1
ATOM 4631 O O . ILE A 1 605 ? 7.767 -14.899 -5.819 1.00 98.44 605 ILE A O 1
ATOM 4635 N N . PRO A 1 606 ? 8.604 -16.980 -5.599 1.00 98.25 606 PRO A N 1
ATOM 4636 C CA . PRO A 1 606 ? 8.258 -17.100 -4.182 1.00 98.25 606 PRO A CA 1
ATOM 4637 C C . PRO A 1 606 ? 9.134 -16.202 -3.297 1.00 98.25 606 PRO A C 1
ATOM 4639 O O . PRO A 1 606 ? 10.301 -15.956 -3.617 1.00 98.25 606 PRO A O 1
ATOM 4642 N N . LEU A 1 607 ? 8.611 -15.762 -2.144 1.00 98.06 607 LEU A N 1
ATOM 4643 C CA . LEU A 1 607 ? 9.276 -14.788 -1.259 1.00 98.06 607 LEU A CA 1
ATOM 4644 C C . LEU A 1 607 ? 10.701 -15.199 -0.878 1.00 98.06 607 LEU A C 1
ATOM 4646 O O . LEU A 1 607 ? 11.614 -14.375 -0.907 1.00 98.06 607 LEU A O 1
ATOM 4650 N N . TYR A 1 608 ? 10.923 -16.480 -0.573 1.00 97.31 608 TYR A N 1
ATOM 4651 C CA . TYR A 1 608 ? 12.234 -16.984 -0.157 1.00 97.31 608 TYR A CA 1
ATOM 4652 C C . TYR A 1 608 ? 13.286 -16.955 -1.278 1.00 97.31 608 TYR A C 1
ATOM 4654 O O . TYR A 1 608 ? 14.457 -17.224 -1.019 1.00 97.31 608 TYR A O 1
ATOM 4662 N N . ARG A 1 609 ? 12.906 -16.643 -2.524 1.00 97.62 609 ARG A N 1
ATOM 4663 C CA . ARG A 1 609 ? 13.812 -16.502 -3.675 1.00 97.62 609 ARG A CA 1
ATOM 4664 C C . ARG A 1 609 ? 14.099 -15.044 -4.038 1.00 97.62 609 ARG A C 1
ATOM 4666 O O . ARG A 1 609 ? 14.989 -14.808 -4.851 1.00 97.62 609 ARG A O 1
ATOM 4673 N N . LEU A 1 610 ? 13.413 -14.073 -3.430 1.00 97.62 610 LEU A N 1
ATOM 4674 C CA . LEU A 1 610 ? 13.703 -12.649 -3.625 1.00 97.62 610 LEU A CA 1
ATOM 4675 C C . LEU A 1 610 ? 15.008 -12.284 -2.910 1.00 97.62 610 LEU A C 1
ATOM 4677 O O . LEU A 1 610 ? 15.102 -12.416 -1.690 1.00 97.62 610 LEU A O 1
ATOM 4681 N N . LYS A 1 611 ? 15.990 -11.763 -3.658 1.00 96.50 611 LYS A N 1
ATOM 4682 C CA . LYS A 1 611 ? 17.311 -11.346 -3.144 1.00 96.50 611 LYS A CA 1
ATOM 4683 C C . LYS A 1 611 ? 17.206 -10.524 -1.854 1.00 96.50 611 LYS A C 1
ATOM 4685 O O . LYS A 1 611 ? 17.832 -10.872 -0.856 1.00 96.50 611 LYS A O 1
ATOM 4690 N N . ASP A 1 612 ? 16.407 -9.462 -1.881 1.00 97.31 612 ASP A N 1
ATOM 4691 C CA . ASP A 1 612 ? 16.287 -8.514 -0.770 1.00 97.31 612 ASP A CA 1
ATOM 4692 C C . ASP A 1 612 ? 15.691 -9.182 0.482 1.00 97.31 612 ASP A C 1
ATOM 4694 O O . ASP A 1 612 ? 16.169 -8.969 1.594 1.00 97.31 612 ASP A O 1
ATOM 4698 N N . ILE A 1 613 ? 14.713 -10.079 0.304 1.00 97.88 613 ILE A N 1
ATOM 4699 C CA . ILE A 1 613 ? 14.115 -10.843 1.408 1.00 97.88 613 ILE A CA 1
ATOM 4700 C C . ILE A 1 613 ? 15.129 -11.825 1.993 1.00 97.88 613 ILE A C 1
ATOM 4702 O O . ILE A 1 613 ? 15.271 -11.911 3.208 1.00 97.88 613 ILE A O 1
ATOM 4706 N N . ARG A 1 614 ? 15.904 -12.526 1.163 1.00 96.56 614 ARG A N 1
ATOM 4707 C CA . ARG A 1 614 ? 16.953 -13.426 1.668 1.00 96.56 614 ARG A CA 1
ATOM 4708 C C . ARG A 1 614 ? 17.973 -12.673 2.523 1.00 96.56 614 ARG A C 1
ATOM 4710 O O . ARG A 1 614 ? 18.276 -13.101 3.633 1.00 96.56 614 ARG A O 1
ATOM 4717 N N . LEU A 1 615 ? 18.434 -11.514 2.052 1.00 96.12 615 LEU A N 1
ATOM 4718 C CA . LEU A 1 615 ? 19.371 -10.667 2.797 1.00 96.12 615 LEU A CA 1
ATOM 4719 C C . LEU A 1 615 ? 18.778 -10.144 4.113 1.00 96.12 615 LEU A C 1
ATOM 4721 O O . LEU A 1 615 ? 19.476 -10.118 5.131 1.00 96.12 615 LEU A O 1
ATOM 4725 N N . LEU A 1 616 ? 17.495 -9.770 4.119 1.00 96.12 616 LEU A N 1
ATOM 4726 C CA . LEU A 1 616 ? 16.782 -9.347 5.325 1.00 96.12 616 LEU A CA 1
ATOM 4727 C C . LEU A 1 616 ? 16.810 -10.435 6.413 1.00 96.12 616 LEU A C 1
ATOM 4729 O O . LEU A 1 616 ? 17.075 -10.130 7.578 1.00 96.12 616 LEU A O 1
ATOM 4733 N N . TYR A 1 617 ? 16.627 -11.696 6.014 1.00 95.88 617 TYR A N 1
ATOM 4734 C CA . TYR A 1 617 ? 16.645 -12.871 6.894 1.00 95.88 617 TYR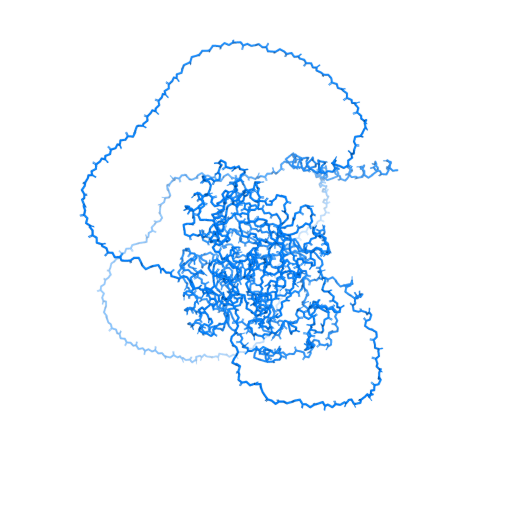 A CA 1
ATOM 4735 C C . TYR A 1 617 ? 18.054 -13.453 7.136 1.00 95.88 617 TYR A C 1
ATOM 4737 O O . TYR A 1 617 ? 18.205 -14.455 7.832 1.00 95.88 617 TYR A O 1
ATOM 4745 N N . GLY A 1 618 ? 19.111 -12.810 6.623 1.00 94.25 618 GLY A N 1
ATOM 4746 C CA . GLY A 1 618 ? 20.502 -13.232 6.837 1.00 94.25 618 GLY A CA 1
ATOM 4747 C C . GLY A 1 618 ? 20.936 -14.446 6.009 1.00 94.25 618 GLY A C 1
ATOM 4748 O O . GLY A 1 618 ? 21.942 -15.076 6.327 1.00 94.25 618 GLY A O 1
ATOM 4749 N N . GLU A 1 619 ? 20.195 -14.761 4.952 1.00 94.56 619 GLU A N 1
ATOM 4750 C CA . GLU A 1 619 ? 20.463 -15.856 4.026 1.00 94.56 619 GLU A CA 1
ATOM 4751 C C . GLU A 1 619 ? 21.297 -15.395 2.820 1.00 94.56 619 GLU A C 1
ATOM 4753 O O . GLU A 1 619 ? 21.328 -14.215 2.462 1.00 94.56 619 GLU A O 1
ATOM 4758 N N . SER A 1 620 ? 21.954 -16.342 2.138 1.00 93.88 620 SER A N 1
ATOM 4759 C CA . SER A 1 620 ? 22.705 -16.037 0.909 1.00 93.88 620 SER A CA 1
ATOM 4760 C C . SER A 1 620 ? 21.775 -15.454 -0.167 1.00 93.88 620 SER A C 1
ATOM 4762 O O . SER A 1 620 ? 20.774 -16.101 -0.475 1.00 93.88 620 SER A O 1
ATOM 4764 N N . PRO A 1 621 ? 22.096 -14.312 -0.807 1.00 93.00 621 PRO A N 1
ATOM 4765 C CA . PRO A 1 621 ? 21.209 -13.632 -1.764 1.00 93.00 621 PRO A CA 1
ATOM 4766 C C . PRO A 1 621 ? 20.824 -14.484 -2.982 1.00 93.00 621 PRO A C 1
ATOM 4768 O O . PRO A 1 621 ? 19.770 -14.272 -3.577 1.00 93.00 621 PRO A O 1
ATOM 4771 N N . TRP A 1 622 ? 21.666 -15.454 -3.341 1.00 92.50 622 TRP A N 1
ATOM 4772 C CA . TRP A 1 622 ? 21.516 -16.299 -4.530 1.00 92.50 622 TRP A CA 1
ATOM 4773 C C . TRP A 1 622 ? 21.119 -17.745 -4.201 1.00 92.50 622 TRP A C 1
ATOM 4775 O O . TRP A 1 622 ? 21.039 -18.586 -5.097 1.00 92.50 622 TRP A O 1
ATOM 4785 N N . GLY A 1 623 ? 20.896 -18.042 -2.917 1.00 92.00 623 GLY A N 1
ATOM 4786 C CA . GLY A 1 623 ? 20.496 -19.365 -2.452 1.00 92.00 623 GLY A CA 1
ATOM 4787 C C . GLY A 1 623 ? 19.072 -19.747 -2.866 1.00 92.00 623 GLY A C 1
ATOM 4788 O O . GLY A 1 623 ? 18.244 -18.911 -3.232 1.00 92.00 623 GLY A O 1
ATOM 4789 N N . SER A 1 624 ? 18.781 -21.043 -2.782 1.00 94.44 624 SER A N 1
ATOM 4790 C CA . SER A 1 624 ? 17.455 -21.614 -3.049 1.00 94.44 624 SER A CA 1
ATOM 4791 C C . SER A 1 624 ? 16.845 -22.323 -1.840 1.00 94.44 624 SER A C 1
ATOM 4793 O O . SER A 1 624 ? 15.770 -22.902 -1.978 1.00 94.44 624 SER A O 1
ATOM 4795 N N . SER A 1 625 ? 17.510 -22.292 -0.677 1.00 94.62 625 SER A N 1
ATOM 4796 C CA . SER A 1 625 ? 16.968 -22.837 0.571 1.00 94.62 625 SER A CA 1
ATOM 4797 C C . SER A 1 625 ? 15.651 -22.148 0.915 1.00 94.62 625 SER A C 1
ATOM 4799 O O . SER A 1 625 ? 15.548 -20.921 0.828 1.00 94.62 625 SER A O 1
ATO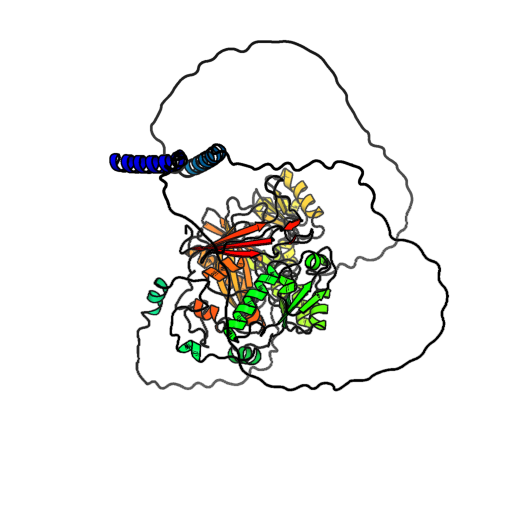M 4801 N N . VAL A 1 626 ? 14.642 -22.935 1.283 1.00 95.44 626 VAL A N 1
ATOM 4802 C CA . VAL A 1 626 ? 13.378 -22.398 1.795 1.00 95.44 626 VAL A CA 1
ATOM 4803 C C . VAL A 1 626 ? 13.654 -21.718 3.136 1.00 95.44 626 VAL A C 1
ATOM 4805 O O . VAL A 1 626 ? 14.433 -22.231 3.938 1.00 95.44 626 VAL A O 1
ATOM 4808 N N . ILE A 1 627 ? 13.049 -20.552 3.350 1.00 95.44 627 ILE A N 1
ATOM 4809 C CA . ILE A 1 627 ? 13.164 -19.788 4.594 1.00 95.44 627 ILE A CA 1
ATOM 4810 C C . ILE A 1 627 ? 11.904 -20.048 5.413 1.00 95.44 627 ILE A C 1
ATOM 4812 O O . ILE A 1 627 ? 10.800 -19.853 4.906 1.00 95.44 627 ILE A O 1
ATOM 4816 N N . ASP A 1 628 ? 12.070 -20.467 6.666 1.00 94.88 628 ASP A N 1
ATOM 4817 C CA . ASP A 1 628 ? 10.978 -20.448 7.636 1.00 94.88 628 ASP A CA 1
ATOM 4818 C C . ASP A 1 628 ? 10.765 -19.003 8.104 1.00 94.88 628 ASP A C 1
ATOM 4820 O O . ASP A 1 628 ? 11.575 -18.445 8.846 1.00 94.88 628 ASP A O 1
ATOM 4824 N N . PHE A 1 629 ? 9.696 -18.380 7.612 1.00 95.50 629 PHE A N 1
ATOM 4825 C CA . PHE A 1 629 ? 9.332 -17.013 7.974 1.00 95.50 629 PHE A CA 1
ATOM 4826 C C . PHE A 1 629 ? 8.630 -16.910 9.333 1.00 95.50 629 PHE A C 1
ATOM 4828 O O . PHE A 1 629 ? 8.599 -15.822 9.903 1.00 95.50 629 PHE A O 1
ATOM 4835 N N . GLU A 1 630 ? 8.077 -18.008 9.855 1.00 90.50 630 GLU A N 1
ATOM 4836 C CA . GLU A 1 630 ? 7.379 -18.019 11.146 1.00 90.50 630 GLU A CA 1
ATOM 4837 C C . GLU A 1 630 ? 8.378 -18.080 12.300 1.00 90.50 630 GLU A C 1
ATOM 4839 O O . GLU A 1 630 ? 8.254 -17.336 13.274 1.00 90.50 630 GLU A O 1
ATOM 4844 N N . ASN A 1 631 ? 9.398 -18.935 12.173 1.00 90.94 631 ASN A N 1
ATOM 4845 C CA . ASN A 1 631 ? 10.426 -19.126 13.197 1.00 90.94 631 ASN A CA 1
ATOM 4846 C C . ASN A 1 631 ? 11.847 -19.017 12.615 1.00 90.94 631 ASN A C 1
ATOM 4848 O O . ASN A 1 631 ? 12.622 -19.978 12.671 1.00 90.94 631 ASN A O 1
ATOM 4852 N N . PRO A 1 632 ? 12.232 -17.852 12.061 1.00 90.50 632 PRO A N 1
ATOM 4853 C CA . PRO A 1 632 ? 13.548 -17.690 11.465 1.00 90.50 632 PRO A CA 1
ATOM 4854 C C . PRO A 1 632 ? 14.652 -17.775 12.534 1.00 90.50 632 PRO A C 1
ATOM 4856 O O . PRO A 1 632 ? 14.518 -17.181 13.607 1.00 90.50 632 PRO A O 1
ATOM 4859 N N . PRO A 1 633 ? 15.801 -18.416 12.239 1.00 85.88 633 PRO A N 1
ATOM 4860 C CA . PRO A 1 633 ? 16.924 -18.484 13.178 1.00 85.88 633 PRO A CA 1
ATOM 4861 C C . PRO A 1 633 ? 17.489 -17.094 13.501 1.00 85.88 633 PRO A C 1
ATOM 4863 O O . PRO A 1 633 ? 17.949 -16.841 14.613 1.00 85.88 633 PRO A O 1
ATOM 4866 N N . ASN A 1 634 ? 17.425 -16.177 12.531 1.00 86.50 634 ASN A N 1
ATOM 4867 C CA . ASN A 1 634 ? 17.794 -14.778 12.683 1.00 86.50 634 ASN A CA 1
ATOM 4868 C 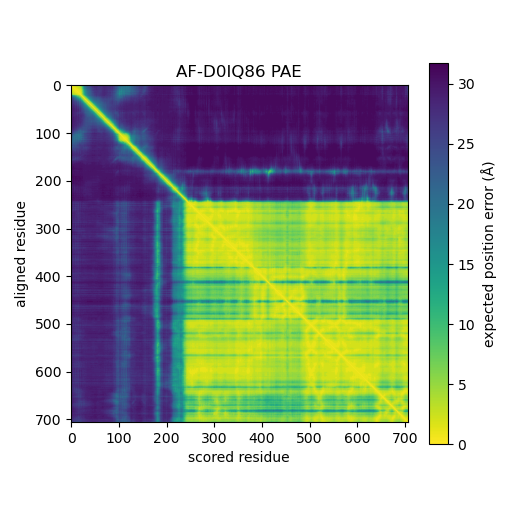C . ASN A 1 634 ? 16.575 -13.902 12.392 1.00 86.50 634 ASN A C 1
ATOM 4870 O O . ASN A 1 634 ? 16.266 -13.626 11.233 1.00 86.50 634 ASN A O 1
ATOM 4874 N N . LYS A 1 635 ? 15.893 -13.436 13.442 1.00 88.81 635 LYS A N 1
ATOM 4875 C CA . LYS A 1 635 ? 14.769 -12.507 13.284 1.00 88.81 635 LYS A CA 1
ATOM 4876 C C . LYS A 1 635 ? 15.244 -11.194 12.631 1.00 88.81 635 LYS A C 1
ATOM 4878 O O . LYS A 1 635 ? 16.220 -10.608 13.124 1.00 88.81 635 LYS A O 1
ATOM 4883 N N . PRO A 1 636 ? 14.575 -10.711 11.565 1.00 94.50 636 PRO A N 1
ATOM 4884 C CA . PRO A 1 636 ? 14.883 -9.424 10.951 1.00 94.50 636 PRO A CA 1
ATOM 4885 C C . PRO A 1 636 ? 14.881 -8.274 11.963 1.00 94.50 636 PRO A C 1
ATOM 4887 O O . PRO A 1 636 ? 14.083 -8.250 12.899 1.00 94.50 636 PRO A O 1
ATOM 4890 N N . ARG A 1 637 ? 15.777 -7.301 11.771 1.00 93.62 637 ARG A N 1
ATOM 4891 C CA . ARG A 1 637 ? 15.840 -6.075 12.581 1.00 93.62 637 ARG A CA 1
ATOM 4892 C C . ARG A 1 637 ? 15.903 -4.851 11.671 1.00 93.62 637 ARG A C 1
ATOM 4894 O O . ARG A 1 637 ? 16.628 -4.913 10.676 1.00 93.62 637 ARG A O 1
ATOM 4901 N N . PRO A 1 638 ? 15.203 -3.757 12.012 1.00 95.12 638 PRO A N 1
ATOM 4902 C CA . PRO A 1 638 ? 15.248 -2.539 11.220 1.00 95.12 638 PRO A CA 1
ATOM 4903 C C . PRO A 1 638 ? 16.649 -1.917 11.271 1.00 95.12 638 PRO A C 1
ATOM 4905 O O . PRO A 1 638 ? 17.319 -1.925 12.307 1.00 95.12 638 PRO A O 1
ATOM 4908 N N . SER A 1 639 ? 17.096 -1.380 10.139 1.00 95.00 639 SER A N 1
ATOM 4909 C CA . SER A 1 639 ? 18.380 -0.698 10.001 1.00 95.00 639 SER A CA 1
ATOM 4910 C C . SER A 1 639 ? 18.201 0.818 10.089 1.00 95.00 639 SER A C 1
ATOM 4912 O O . SER A 1 639 ? 17.903 1.479 9.093 1.00 95.00 639 SER A O 1
ATOM 4914 N N . GLY A 1 640 ? 18.447 1.374 11.275 1.00 96.50 640 GLY A N 1
ATOM 4915 C CA . GLY A 1 640 ? 18.310 2.806 11.544 1.00 96.50 640 GLY A CA 1
ATOM 4916 C C . GLY A 1 640 ? 16.853 3.247 11.688 1.00 96.50 640 GLY A C 1
ATOM 4917 O O . GLY A 1 640 ? 15.982 2.451 12.041 1.00 96.50 640 GLY A O 1
ATOM 4918 N N . HIS A 1 641 ? 16.606 4.527 11.434 1.00 98.31 641 HIS A N 1
ATOM 4919 C CA . HIS A 1 641 ? 15.293 5.155 11.512 1.00 98.31 641 HIS A CA 1
ATOM 4920 C C . HIS A 1 641 ? 15.101 6.109 10.334 1.00 98.31 641 HIS A C 1
ATOM 4922 O O . HIS A 1 641 ? 16.065 6.692 9.841 1.00 98.31 641 HIS A O 1
ATOM 4928 N N . VAL A 1 642 ? 13.866 6.264 9.874 1.00 98.31 642 VAL A N 1
ATOM 4929 C CA . VAL A 1 642 ? 13.502 7.142 8.766 1.00 98.31 642 VAL A CA 1
ATOM 4930 C C . VAL A 1 642 ? 12.371 8.042 9.200 1.00 98.31 642 VAL A C 1
ATOM 4932 O O . VAL A 1 642 ? 11.373 7.553 9.713 1.00 98.31 642 VAL A O 1
ATOM 4935 N N . ILE A 1 643 ? 12.513 9.334 8.928 1.00 98.00 643 ILE A N 1
ATOM 4936 C CA . ILE A 1 643 ? 11.434 10.314 9.008 1.00 98.00 643 ILE A CA 1
ATOM 4937 C C . ILE A 1 643 ? 11.173 10.815 7.596 1.00 98.00 643 ILE A C 1
ATOM 4939 O O . ILE A 1 643 ? 12.093 11.248 6.894 1.00 98.00 643 ILE A O 1
ATOM 4943 N N . ALA A 1 644 ? 9.919 10.763 7.184 1.00 97.75 644 ALA A N 1
ATOM 4944 C CA . ALA A 1 644 ? 9.456 11.278 5.919 1.00 97.75 644 ALA A CA 1
ATOM 4945 C C . ALA A 1 644 ? 8.491 12.441 6.114 1.00 97.75 644 ALA A C 1
ATOM 4947 O O . ALA A 1 644 ? 7.809 12.552 7.132 1.00 97.75 644 ALA A O 1
ATOM 4948 N N . ALA A 1 645 ? 8.489 13.337 5.134 1.00 97.25 645 ALA A N 1
ATOM 4949 C CA . ALA A 1 645 ? 7.631 14.505 5.115 1.00 97.25 645 ALA A CA 1
ATOM 4950 C C . ALA A 1 645 ? 7.035 14.696 3.724 1.00 97.25 645 ALA A C 1
ATOM 4952 O O . ALA A 1 645 ? 7.759 14.808 2.721 1.00 97.25 645 ALA A O 1
ATOM 4953 N N . ARG A 1 646 ? 5.707 14.781 3.670 1.00 95.56 646 ARG A N 1
ATOM 4954 C CA . ARG A 1 646 ? 4.982 15.119 2.446 1.00 95.56 646 ARG A CA 1
ATOM 4955 C C . ARG A 1 646 ? 5.120 16.600 2.133 1.00 95.56 646 ARG A C 1
ATOM 4957 O O . ARG A 1 646 ? 4.949 17.452 3.002 1.00 95.56 646 ARG A O 1
ATOM 4964 N N . ILE A 1 647 ? 5.387 16.902 0.866 1.00 94.12 647 ILE A N 1
ATOM 4965 C CA . ILE A 1 647 ? 5.452 18.271 0.358 1.00 94.12 647 ILE A CA 1
ATOM 4966 C C . ILE A 1 647 ? 4.219 18.507 -0.514 1.00 94.12 647 ILE A C 1
ATOM 4968 O O . ILE A 1 647 ? 4.090 17.908 -1.587 1.00 94.12 647 ILE A O 1
A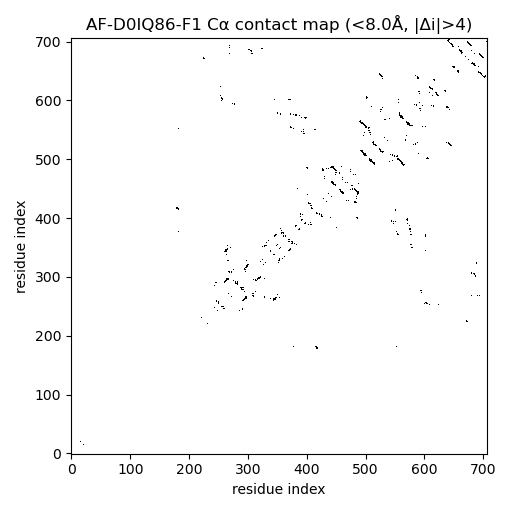TOM 4972 N N . THR A 1 648 ? 3.313 19.360 -0.031 1.00 93.19 648 THR A N 1
ATOM 4973 C CA . THR A 1 648 ? 2.037 19.675 -0.686 1.00 93.19 648 THR A CA 1
ATOM 4974 C C . THR A 1 648 ? 1.977 21.128 -1.159 1.00 93.19 648 THR A C 1
ATOM 4976 O O . THR A 1 648 ? 2.658 21.999 -0.618 1.00 93.19 648 THR A O 1
ATOM 4979 N N . SER A 1 649 ? 1.160 21.412 -2.175 1.00 92.56 649 SER A N 1
ATOM 4980 C CA . SER A 1 649 ? 0.870 22.769 -2.663 1.00 92.56 649 SER A CA 1
ATOM 4981 C C . SER A 1 649 ? -0.290 23.433 -1.906 1.00 92.56 649 SER A C 1
ATOM 4983 O O . SER A 1 649 ? -1.128 24.123 -2.487 1.00 92.56 649 SER A O 1
ATOM 4985 N N . GLU A 1 650 ? -0.365 23.206 -0.596 1.00 91.81 650 GLU A N 1
ATOM 4986 C CA . GLU A 1 650 ? -1.420 23.730 0.274 1.00 91.81 650 GLU A CA 1
ATOM 4987 C C . GLU A 1 650 ? -0.935 24.971 1.018 1.00 91.81 650 GLU A C 1
ATOM 4989 O O . GLU A 1 650 ? 0.152 24.959 1.593 1.00 91.81 650 GLU A O 1
ATOM 4994 N N . ASN A 1 651 ? -1.746 26.031 1.043 1.00 89.94 651 ASN A N 1
ATOM 4995 C CA . ASN A 1 651 ? -1.386 27.278 1.718 1.00 89.94 651 ASN A CA 1
ATOM 4996 C C . ASN A 1 651 ? -1.877 27.285 3.184 1.00 89.94 651 ASN A C 1
ATOM 4998 O O . ASN A 1 651 ? -3.093 27.358 3.392 1.00 89.94 651 ASN A O 1
ATOM 5002 N N . PRO A 1 652 ? -0.988 27.248 4.200 1.00 91.50 652 PRO A N 1
ATOM 5003 C CA . PRO A 1 652 ? -1.379 27.298 5.611 1.00 91.50 652 PRO A CA 1
ATOM 5004 C C . PRO A 1 652 ? -2.169 28.559 5.981 1.00 91.50 652 PRO A C 1
ATOM 5006 O O . PRO A 1 652 ? -3.143 28.462 6.728 1.00 91.50 652 PRO A O 1
ATOM 5009 N N . ASP A 1 653 ? -1.810 29.709 5.400 1.00 92.75 653 ASP A N 1
ATOM 5010 C CA . ASP A 1 653 ? -2.434 31.010 5.681 1.00 92.75 653 ASP A CA 1
ATOM 5011 C C . ASP A 1 653 ? -3.877 31.082 5.155 1.00 92.75 653 ASP A C 1
ATOM 5013 O O . ASP A 1 653 ? -4.705 31.835 5.665 1.00 92.75 653 ASP A O 1
ATOM 5017 N N . GLU A 1 654 ? -4.209 30.249 4.165 1.00 91.56 654 GLU A N 1
ATOM 5018 C CA . GLU A 1 654 ? -5.556 30.101 3.602 1.00 91.56 654 GLU A CA 1
ATOM 5019 C C . GLU A 1 654 ? -6.258 28.827 4.105 1.00 91.56 654 GLU A C 1
ATOM 5021 O O . GLU A 1 654 ? -7.105 28.243 3.425 1.00 91.56 654 GLU A O 1
ATOM 5026 N N . GLY A 1 655 ? -5.894 28.349 5.298 1.00 88.88 655 GLY A N 1
ATOM 5027 C CA . GLY A 1 655 ? -6.540 27.188 5.914 1.00 88.88 655 GLY A CA 1
ATOM 5028 C C . GLY A 1 655 ? -6.245 25.864 5.201 1.00 88.88 655 GLY A C 1
ATOM 5029 O O . GLY A 1 655 ? -7.078 24.947 5.241 1.00 88.88 655 GLY A O 1
ATOM 5030 N N . PHE A 1 656 ? -5.061 25.767 4.587 1.00 89.31 656 PHE A N 1
ATOM 5031 C CA . PHE A 1 656 ? -4.545 24.631 3.816 1.00 89.31 656 PHE A CA 1
ATOM 5032 C C . PHE A 1 656 ? -5.315 24.339 2.529 1.00 89.31 656 PHE A C 1
ATOM 5034 O O . PHE A 1 656 ? -5.498 23.185 2.149 1.00 89.31 656 PHE A O 1
ATOM 5041 N N . LYS A 1 657 ? -5.774 25.386 1.842 1.00 88.19 657 LYS A N 1
ATOM 5042 C CA . LYS A 1 657 ? -6.391 25.245 0.523 1.00 88.19 657 LYS A CA 1
ATOM 5043 C C . LYS A 1 657 ? -5.345 24.785 -0.514 1.00 88.19 657 LYS A C 1
ATOM 5045 O O . LYS A 1 657 ? -4.301 25.439 -0.627 1.00 88.19 657 LYS A O 1
ATOM 5050 N N . PRO A 1 658 ? -5.600 23.707 -1.282 1.00 89.06 658 PRO A N 1
ATOM 5051 C CA . PRO A 1 658 ? -4.734 23.307 -2.388 1.00 89.06 658 PRO A CA 1
ATOM 5052 C C . PRO A 1 658 ? -4.680 24.378 -3.476 1.00 89.06 658 PRO A C 1
ATOM 5054 O O . PRO A 1 658 ? -5.697 24.994 -3.805 1.00 89.06 658 PRO A O 1
ATOM 5057 N N . SER A 1 659 ? -3.496 24.575 -4.050 1.00 88.56 659 SER A N 1
ATOM 5058 C CA . SER A 1 659 ? -3.258 25.541 -5.120 1.00 88.56 659 SER A CA 1
ATOM 5059 C C . SER A 1 659 ? -2.637 24.872 -6.344 1.00 88.56 659 SER A C 1
ATOM 5061 O O . SER A 1 659 ? -1.671 24.112 -6.240 1.00 88.56 659 SER A O 1
ATOM 5063 N N . SER A 1 660 ? -3.186 25.192 -7.515 1.00 89.81 660 SER A N 1
ATOM 5064 C CA . SER A 1 660 ? -2.620 24.864 -8.826 1.00 89.81 660 SER A CA 1
ATOM 5065 C C . SER A 1 660 ? -1.715 25.994 -9.315 1.00 89.81 660 SER A C 1
ATOM 5067 O O . SER A 1 660 ? -1.965 27.165 -9.022 1.00 89.81 660 SER A O 1
ATOM 5069 N N . GLY A 1 661 ? -0.703 25.679 -10.118 1.00 89.50 661 GLY A N 1
ATOM 5070 C CA . GLY A 1 661 ? 0.207 26.691 -10.651 1.00 89.50 661 GLY A CA 1
ATOM 5071 C C . GLY A 1 661 ? 1.479 26.107 -11.249 1.00 89.50 661 GLY A C 1
ATOM 5072 O O . GLY A 1 661 ? 1.650 24.895 -11.329 1.00 89.50 661 GLY A O 1
ATOM 5073 N N . THR A 1 662 ? 2.383 26.977 -11.687 1.00 88.81 662 THR A N 1
ATOM 5074 C CA . THR A 1 662 ? 3.681 26.584 -12.254 1.00 88.81 662 THR A CA 1
ATOM 5075 C C . THR A 1 662 ? 4.774 26.582 -11.195 1.00 88.81 662 THR A C 1
ATOM 5077 O O . THR A 1 662 ? 4.875 27.528 -10.412 1.00 88.81 662 THR A O 1
ATOM 5080 N N . VAL A 1 663 ? 5.654 25.584 -11.228 1.00 89.00 663 VAL A N 1
ATOM 5081 C CA . VAL A 1 663 ? 6.845 25.530 -10.375 1.00 89.00 663 VAL A CA 1
ATOM 5082 C C . VAL A 1 663 ? 7.967 26.328 -11.036 1.00 89.00 663 VAL A C 1
ATOM 5084 O O . VAL A 1 663 ? 8.539 25.897 -12.036 1.00 89.00 663 VAL A O 1
ATOM 5087 N N . GLN A 1 664 ? 8.281 27.505 -10.489 1.00 89.31 664 GLN A N 1
ATOM 5088 C CA . GLN A 1 664 ? 9.333 28.375 -11.036 1.00 89.31 664 GLN A CA 1
ATOM 5089 C C . GLN A 1 664 ? 10.735 27.819 -10.769 1.00 89.31 664 GLN A C 1
ATOM 5091 O O . GLN A 1 664 ? 11.566 27.760 -11.672 1.00 89.31 664 GLN A O 1
ATOM 5096 N N . GLU A 1 665 ? 10.982 27.373 -9.540 1.00 89.44 665 GLU A N 1
ATOM 5097 C CA . GLU A 1 665 ? 12.259 26.816 -9.110 1.00 89.44 665 GLU A CA 1
ATOM 5098 C C . GLU A 1 665 ? 12.006 25.596 -8.225 1.00 89.44 665 GLU A C 1
ATOM 5100 O O . GLU A 1 665 ? 11.190 25.638 -7.306 1.00 89.44 665 GLU A O 1
ATOM 5105 N N . LEU A 1 666 ? 12.726 24.509 -8.499 1.00 89.25 666 LEU A N 1
ATOM 5106 C CA . LEU A 1 666 ? 12.779 23.335 -7.639 1.00 89.25 666 LEU A CA 1
ATOM 5107 C C . LEU A 1 666 ? 14.241 22.931 -7.474 1.00 89.25 666 LEU A C 1
ATOM 5109 O O . LEU A 1 666 ? 14.830 22.314 -8.360 1.00 89.25 666 LEU A O 1
ATOM 5113 N N . ASN A 1 667 ? 14.825 23.298 -6.337 1.00 89.88 667 ASN A N 1
ATOM 5114 C CA . ASN A 1 667 ? 16.202 22.964 -5.998 1.00 89.88 667 ASN A CA 1
ATOM 5115 C C . ASN A 1 667 ? 16.247 22.219 -4.662 1.00 89.88 667 ASN A C 1
ATOM 5117 O O . ASN A 1 667 ? 16.346 22.821 -3.592 1.00 89.88 667 ASN A O 1
ATOM 5121 N N . PHE A 1 668 ? 16.159 20.893 -4.733 1.00 91.50 668 PHE A N 1
ATOM 5122 C CA . PHE A 1 668 ? 16.274 20.037 -3.562 1.00 91.50 668 PHE A CA 1
ATOM 5123 C C . PHE A 1 668 ? 17.733 19.632 -3.331 1.00 91.50 668 PHE A C 1
ATOM 5125 O O . PHE A 1 668 ? 18.352 18.962 -4.159 1.00 91.50 668 PHE A O 1
ATOM 5132 N N . ARG A 1 669 ? 18.288 20.016 -2.178 1.00 91.38 669 ARG A N 1
ATOM 5133 C CA . ARG A 1 669 ? 19.667 19.685 -1.799 1.00 91.38 669 ARG A CA 1
ATOM 5134 C C . ARG A 1 669 ? 19.714 18.334 -1.099 1.00 91.38 669 ARG A C 1
ATOM 5136 O O . ARG A 1 669 ? 19.563 18.254 0.116 1.00 91.38 669 ARG A O 1
ATOM 5143 N N . SER A 1 670 ? 19.954 17.280 -1.870 1.00 91.50 670 SER A N 1
ATOM 5144 C CA . SER A 1 670 ? 20.165 15.943 -1.316 1.00 91.50 670 SER A CA 1
ATOM 5145 C C . SER A 1 670 ? 21.440 15.874 -0.475 1.00 91.50 670 SER A C 1
ATOM 5147 O O . SER A 1 670 ? 22.468 16.452 -0.836 1.00 91.50 670 SER A O 1
ATOM 5149 N N . SER A 1 671 ? 21.397 15.089 0.595 1.00 91.56 671 SER A N 1
ATOM 5150 C CA . SER A 1 671 ? 22.569 14.670 1.359 1.00 91.56 671 SER A CA 1
ATOM 5151 C C . SER A 1 671 ? 22.730 13.150 1.262 1.00 91.56 671 SER A C 1
ATOM 5153 O O . SER A 1 671 ? 21.952 12.467 0.600 1.00 91.56 671 SER A O 1
ATOM 5155 N N . LYS A 1 672 ? 23.747 12.587 1.923 1.00 88.31 672 LYS A N 1
ATOM 5156 C CA . LYS A 1 672 ? 23.944 11.129 1.960 1.00 88.31 672 LYS A CA 1
ATOM 5157 C C . LYS A 1 672 ? 22.728 10.388 2.541 1.00 88.31 672 LYS A C 1
ATOM 5159 O O . LYS A 1 672 ? 22.425 9.282 2.105 1.00 88.31 672 LYS A O 1
ATOM 5164 N N . ASN A 1 673 ? 22.078 11.007 3.520 1.00 92.44 673 ASN A N 1
ATOM 5165 C CA . ASN A 1 673 ? 21.016 10.408 4.317 1.00 92.44 673 ASN A CA 1
ATOM 5166 C C . ASN A 1 673 ? 19.639 11.023 4.033 1.00 92.44 673 ASN A C 1
ATOM 5168 O O . ASN A 1 673 ? 18.627 10.460 4.436 1.00 92.44 673 ASN A O 1
ATOM 5172 N N . VAL A 1 674 ? 19.601 12.165 3.341 1.00 94.25 674 VAL A N 1
ATOM 5173 C CA . VAL A 1 674 ? 18.375 12.898 3.024 1.00 94.25 674 VAL A CA 1
ATOM 5174 C C . VAL A 1 674 ? 18.192 12.938 1.518 1.00 94.25 674 VAL A C 1
ATOM 5176 O O . VAL A 1 674 ? 19.036 13.465 0.789 1.00 94.25 674 VAL A O 1
ATOM 5179 N N . TRP A 1 675 ? 17.073 12.411 1.048 1.00 92.88 675 TRP A N 1
ATOM 5180 C CA . TRP A 1 675 ? 16.713 12.408 -0.361 1.00 92.88 675 TRP A CA 1
ATOM 5181 C C . TRP A 1 675 ? 15.221 12.690 -0.524 1.00 92.88 675 TRP A C 1
ATOM 5183 O O . TRP A 1 675 ? 14.451 12.658 0.429 1.00 92.88 675 TRP A O 1
ATOM 5193 N N . GLY A 1 676 ? 14.808 12.999 -1.742 1.00 91.50 676 GLY A N 1
ATOM 5194 C CA . GLY A 1 676 ? 13.412 13.234 -2.055 1.00 91.50 676 GLY A CA 1
ATOM 5195 C C . GLY A 1 676 ? 13.171 13.065 -3.540 1.00 91.50 676 GLY A C 1
ATOM 5196 O O . GLY A 1 676 ? 14.108 13.018 -4.345 1.00 91.50 676 GLY A O 1
ATOM 5197 N N . TYR A 1 677 ? 11.907 12.951 -3.903 1.00 89.31 677 TYR A N 1
ATOM 5198 C CA . TYR A 1 677 ? 11.477 12.957 -5.291 1.00 89.31 677 TYR A CA 1
ATOM 5199 C C . TYR A 1 677 ? 10.224 13.806 -5.434 1.00 89.31 677 TYR A C 1
ATOM 5201 O O . TYR A 1 677 ? 9.468 14.006 -4.482 1.00 89.31 677 TYR A O 1
ATOM 5209 N N . PHE A 1 678 ? 10.021 14.291 -6.652 1.00 90.75 678 PHE A N 1
ATOM 5210 C CA . PHE A 1 678 ? 8.949 15.204 -7.004 1.00 90.75 678 PHE A CA 1
ATOM 5211 C C . PHE A 1 678 ? 8.306 14.733 -8.311 1.00 90.75 678 PHE A C 1
ATOM 5213 O O . PHE A 1 678 ? 8.994 14.179 -9.170 1.00 90.75 678 PHE A O 1
ATOM 5220 N N . SER A 1 679 ? 6.994 14.920 -8.455 1.00 87.25 679 SER A N 1
ATOM 5221 C CA . SER A 1 679 ? 6.250 14.601 -9.688 1.00 87.25 679 SER A CA 1
ATOM 5222 C C . SER A 1 679 ? 6.457 15.629 -10.802 1.00 87.25 679 SER A C 1
ATOM 5224 O O . SER A 1 679 ? 6.190 15.345 -11.971 1.00 87.25 679 SER A O 1
ATOM 5226 N N . VAL A 1 680 ? 6.932 16.817 -10.432 1.00 86.38 680 VAL A N 1
ATOM 5227 C CA . VAL A 1 680 ? 7.102 17.984 -11.298 1.00 86.38 680 VAL A CA 1
ATOM 5228 C C . VAL A 1 680 ? 8.560 18.434 -11.309 1.00 86.38 680 VAL A C 1
ATOM 5230 O O . VAL A 1 680 ? 9.252 18.372 -10.293 1.00 86.38 680 VAL A O 1
ATOM 5233 N N . ALA A 1 681 ? 9.025 18.896 -12.468 1.00 83.25 681 ALA A N 1
ATOM 5234 C CA . ALA A 1 681 ? 10.347 19.494 -12.641 1.00 83.25 681 ALA A CA 1
ATOM 5235 C C . ALA A 1 681 ? 10.277 21.032 -12.582 1.00 83.25 681 ALA A C 1
ATOM 5237 O O . ALA A 1 681 ? 9.194 21.622 -12.568 1.00 83.25 681 ALA A O 1
ATOM 5238 N N . ALA A 1 682 ? 11.438 21.697 -12.600 1.00 82.06 682 ALA A N 1
ATOM 5239 C CA . ALA A 1 682 ? 11.496 23.145 -12.796 1.00 82.06 682 ALA A CA 1
ATOM 5240 C C . ALA A 1 682 ? 10.812 23.529 -14.122 1.00 82.06 682 ALA A C 1
ATOM 5242 O O . ALA A 1 682 ? 11.019 22.875 -15.144 1.00 82.06 682 ALA A O 1
ATOM 5243 N N . SER A 1 683 ? 10.002 24.590 -14.104 1.00 80.62 683 SER A N 1
ATOM 5244 C CA . SER A 1 683 ? 9.114 25.001 -15.209 1.00 80.62 683 SER A CA 1
ATOM 5245 C C . SER A 1 683 ? 7.977 24.021 -15.549 1.00 80.62 683 SER A C 1
ATOM 5247 O O . SER A 1 683 ? 7.305 24.204 -16.562 1.00 80.62 683 SER A O 1
ATOM 5249 N N . GLY A 1 684 ? 7.743 22.991 -14.728 1.00 85.94 684 GLY A N 1
ATOM 5250 C CA . GLY A 1 684 ? 6.524 22.180 -14.775 1.00 85.94 684 GLY A CA 1
ATOM 5251 C C . GLY A 1 684 ? 5.345 22.869 -14.080 1.00 85.94 684 GLY A C 1
ATOM 5252 O O . GLY A 1 684 ? 5.447 24.014 -13.624 1.00 85.94 684 GLY A O 1
ATOM 5253 N N . GLY A 1 685 ? 4.218 22.171 -13.958 1.00 86.50 685 GLY A N 1
ATOM 5254 C CA . GLY A 1 685 ? 3.048 22.700 -13.259 1.00 86.50 685 GLY A CA 1
ATOM 5255 C C . GLY A 1 685 ? 2.216 21.651 -12.535 1.00 86.50 685 GLY A C 1
ATOM 5256 O O . GLY A 1 685 ? 2.322 20.459 -12.794 1.00 86.50 685 GLY A O 1
ATOM 5257 N N . LEU A 1 686 ? 1.376 22.128 -11.625 1.00 88.38 686 LEU A N 1
ATOM 5258 C CA . LEU A 1 686 ? 0.323 21.373 -10.958 1.00 88.38 686 LEU A CA 1
ATOM 5259 C C . LEU A 1 686 ? -1.011 21.862 -11.510 1.00 88.38 686 LEU A C 1
ATOM 5261 O O . LEU A 1 686 ? -1.346 23.041 -11.368 1.00 88.38 686 LEU A O 1
ATOM 5265 N N . HIS A 1 687 ? -1.737 20.973 -12.181 1.00 89.88 687 HIS A N 1
ATOM 5266 C CA . HIS A 1 687 ? -3.076 21.250 -12.695 1.00 89.88 687 HIS A CA 1
ATOM 5267 C C . HIS A 1 687 ? -4.146 20.908 -11.648 1.00 89.88 687 HIS A C 1
ATOM 5269 O O . HIS A 1 687 ? -3.862 20.282 -10.634 1.00 89.88 687 HIS A O 1
ATOM 5275 N N . GLU A 1 688 ? -5.390 21.312 -11.895 1.00 88.88 688 GLU A N 1
ATOM 5276 C CA . GLU A 1 688 ? -6.507 21.179 -10.941 1.00 88.88 688 GLU A CA 1
ATOM 5277 C C . GLU A 1 688 ? -6.889 19.731 -10.586 1.00 88.88 688 GLU A C 1
ATOM 5279 O O . GLU A 1 688 ? -7.451 19.482 -9.526 1.00 88.88 688 GLU A O 1
ATOM 5284 N N . PHE A 1 689 ? -6.561 18.779 -11.463 1.00 87.62 689 PHE A N 1
ATOM 5285 C CA . PHE A 1 689 ? -6.786 17.343 -11.251 1.00 87.62 689 PHE A CA 1
ATOM 5286 C C . PHE A 1 689 ? -5.551 16.604 -10.710 1.00 87.62 689 PHE A C 1
ATOM 5288 O O . PHE A 1 689 ? -5.600 15.385 -10.552 1.00 87.62 689 PHE A O 1
ATOM 5295 N N . ALA A 1 690 ? -4.436 17.305 -10.480 1.00 84.88 690 ALA A N 1
ATOM 5296 C CA . ALA A 1 690 ? -3.250 16.714 -9.876 1.00 84.88 690 ALA A CA 1
ATOM 5297 C C . ALA A 1 690 ? -3.412 16.638 -8.354 1.00 84.88 690 ALA A C 1
ATOM 5299 O O . ALA A 1 690 ? -4.103 17.455 -7.745 1.00 84.88 690 ALA A O 1
ATOM 5300 N N . ASP A 1 691 ? -2.736 15.670 -7.738 1.00 85.62 691 ASP A N 1
ATOM 5301 C CA . ASP A 1 691 ? -2.617 15.607 -6.283 1.00 85.62 691 ASP A CA 1
ATOM 5302 C C . ASP A 1 691 ? -1.920 16.877 -5.753 1.00 85.62 691 ASP A C 1
ATOM 5304 O O . ASP A 1 691 ? -0.973 17.379 -6.372 1.00 85.62 691 ASP A O 1
ATOM 5308 N N . SER A 1 692 ? -2.375 17.393 -4.605 1.00 88.56 692 SER A N 1
ATOM 5309 C CA . SER A 1 692 ? -1.701 18.503 -3.926 1.00 88.56 692 SER A CA 1
ATOM 5310 C C . SER A 1 692 ? -0.303 18.085 -3.471 1.00 88.56 692 SER A C 1
ATOM 5312 O O . SER A 1 692 ? 0.603 18.920 -3.428 1.00 88.56 692 SER A O 1
ATOM 5314 N N . GLN A 1 693 ? -0.092 16.798 -3.173 1.00 90.62 693 GLN A N 1
ATOM 5315 C CA . GLN A 1 693 ? 1.220 16.238 -2.897 1.00 90.62 693 GLN A CA 1
ATOM 5316 C C . GLN A 1 693 ? 2.035 16.097 -4.186 1.00 90.62 693 GLN A C 1
ATOM 5318 O O . GLN A 1 693 ? 1.887 15.151 -4.960 1.00 90.62 693 GLN A O 1
ATOM 5323 N N . PHE A 1 694 ? 2.994 17.001 -4.367 1.00 89.81 694 PHE A N 1
ATOM 5324 C CA . PHE A 1 694 ? 3.907 16.975 -5.509 1.00 89.81 694 PHE A CA 1
ATOM 5325 C C . PHE A 1 694 ? 5.329 16.545 -5.144 1.00 89.81 694 PHE A C 1
ATOM 5327 O O . PHE A 1 694 ? 6.145 16.316 -6.039 1.00 89.81 694 PHE A O 1
ATOM 5334 N N . GLY A 1 695 ? 5.637 16.405 -3.849 1.00 91.56 695 GLY A N 1
ATOM 5335 C CA . GLY A 1 695 ? 6.923 15.909 -3.372 1.00 91.56 695 GLY A CA 1
ATOM 5336 C C . GLY A 1 695 ? 6.833 15.026 -2.132 1.00 91.56 695 GLY A C 1
ATOM 5337 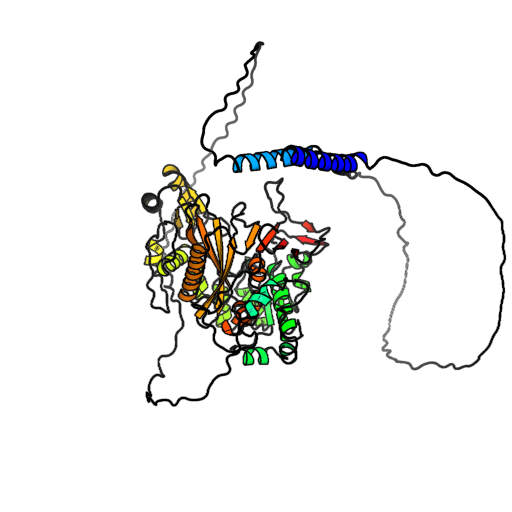O O . GLY A 1 695 ? 5.859 15.047 -1.374 1.00 91.56 695 GLY A O 1
ATOM 5338 N N . HIS A 1 696 ? 7.889 14.248 -1.920 1.00 95.19 696 HIS A N 1
ATOM 5339 C CA . HIS A 1 696 ? 8.084 13.466 -0.706 1.00 95.19 696 HIS A CA 1
ATOM 5340 C C . HIS A 1 696 ? 9.575 13.439 -0.360 1.00 95.19 696 HIS A C 1
ATOM 5342 O O . HIS A 1 696 ? 10.408 13.081 -1.199 1.00 95.19 696 HIS A O 1
ATOM 5348 N N . CYS A 1 697 ? 9.901 13.847 0.862 1.00 96.19 697 CYS A N 1
ATOM 5349 C CA . CYS A 1 697 ? 11.257 13.870 1.397 1.00 96.19 697 CYS A CA 1
ATOM 5350 C C . CYS A 1 697 ? 11.429 12.765 2.438 1.00 96.19 697 CYS A C 1
ATOM 5352 O O . CYS A 1 697 ? 10.523 12.531 3.227 1.00 96.19 697 CYS A O 1
ATOM 5354 N N . PHE A 1 698 ? 12.603 12.142 2.466 1.00 96.75 698 PHE A N 1
ATOM 5355 C CA . PHE A 1 698 ? 12.965 11.055 3.371 1.00 96.75 698 PHE A CA 1
ATOM 5356 C C . PHE A 1 698 ? 14.333 11.348 3.984 1.00 96.75 698 PHE A C 1
ATOM 5358 O O . PHE A 1 698 ? 15.293 11.642 3.264 1.00 96.75 698 PHE A O 1
ATOM 5365 N N . SER A 1 699 ? 14.424 11.250 5.304 1.00 97.38 699 SER A N 1
ATOM 5366 C CA . SER A 1 699 ? 15.648 11.428 6.082 1.00 97.38 699 SER A CA 1
ATOM 5367 C C . SER A 1 699 ? 15.928 10.170 6.883 1.00 97.38 699 SER A C 1
ATOM 5369 O O . SER A 1 699 ? 15.069 9.743 7.645 1.00 97.38 699 SER A O 1
ATOM 5371 N N . TRP A 1 700 ? 17.116 9.591 6.724 1.00 97.69 700 TRP A N 1
ATOM 5372 C CA . TRP A 1 700 ? 17.560 8.419 7.477 1.00 97.69 700 TRP A CA 1
ATOM 5373 C C . TRP A 1 700 ? 18.609 8.770 8.539 1.00 97.69 700 TRP A C 1
ATOM 5375 O O . TRP A 1 700 ? 19.553 9.514 8.270 1.00 97.69 700 TRP A O 1
ATOM 5385 N N . GLY A 1 701 ? 18.492 8.172 9.718 1.00 96.94 701 GLY A N 1
ATOM 5386 C CA . GLY A 1 701 ? 19.428 8.301 10.836 1.00 96.94 701 GLY A CA 1
ATOM 5387 C C . GLY A 1 701 ? 19.739 6.946 11.472 1.00 96.94 701 GLY A C 1
ATOM 5388 O O . GLY A 1 701 ? 19.039 5.960 11.239 1.00 96.94 701 GLY A O 1
ATOM 5389 N N . GLU A 1 702 ? 20.790 6.860 12.296 1.00 95.62 702 GLU A N 1
ATOM 5390 C CA . GLU A 1 702 ? 21.075 5.620 13.048 1.00 95.62 702 GLU A CA 1
ATOM 5391 C C . GLU A 1 702 ? 20.023 5.368 14.144 1.00 95.62 702 GLU A C 1
ATOM 5393 O O . GLU A 1 702 ? 19.819 4.237 14.578 1.00 95.62 702 GLU A O 1
ATOM 5398 N N . ASN A 1 703 ? 19.354 6.431 14.586 1.00 95.69 703 ASN A N 1
ATOM 5399 C CA . ASN A 1 703 ? 18.245 6.447 15.532 1.00 95.69 703 ASN A CA 1
ATOM 5400 C C . ASN A 1 703 ? 17.308 7.611 15.172 1.00 95.69 703 ASN A C 1
ATOM 5402 O O . ASN A 1 703 ? 17.605 8.371 14.261 1.00 95.69 703 ASN A O 1
ATOM 5406 N N . ARG A 1 704 ? 16.189 7.754 15.887 1.00 95.69 704 ARG A N 1
ATOM 5407 C CA . ARG A 1 704 ? 15.159 8.760 15.585 1.00 95.69 704 ARG A CA 1
ATOM 5408 C C . ARG A 1 704 ? 15.609 10.214 15.758 1.00 95.69 704 ARG A C 1
ATOM 5410 O O . ARG A 1 704 ? 15.057 11.093 15.109 1.00 95.69 704 ARG A O 1
ATOM 5417 N N . GLN A 1 705 ? 16.533 10.488 16.681 1.00 95.44 705 GLN A N 1
ATOM 5418 C CA . GLN A 1 705 ? 16.991 11.852 16.969 1.00 95.44 705 GLN A CA 1
ATOM 5419 C C . GLN A 1 705 ? 17.992 12.378 15.933 1.00 95.44 705 GLN A C 1
ATOM 5421 O O . GLN A 1 705 ? 18.102 13.594 15.777 1.00 95.44 705 GLN A O 1
ATOM 5426 N N . GLN A 1 706 ? 18.748 11.483 15.294 1.00 91.88 706 GLN A N 1
ATOM 5427 C CA . GLN A 1 706 ? 19.665 11.798 14.195 1.00 91.88 706 GLN A CA 1
ATOM 5428 C C . GLN A 1 706 ? 18.916 11.898 12.870 1.00 91.88 706 GLN A C 1
ATOM 5430 O O . GLN A 1 706 ? 19.318 12.764 12.060 1.00 91.88 706 GLN A O 1
#

Organism: Drosophila melanogaster (NCBI:txid7227)

Sequence (706 aa):
MLITILGTLAAFLAFLLTLIFGRGQKRSKPVQSSAATSATTATTGDSDNGNTNHNSSVIAATATATTTSSKPPIAPAAPPSAVKASDKRFPKACIKKVQFSSESLRSDVDELCDQLKDSALSNLSNDNIRIACHQNNNNSSINKNQNNNSIDISISISKMSETNESNDTAAQSAEGERPSFLVGDEIDERAAEAGEACDEFPLKMQNDVRQNGDISERRKRLRPSMSRGTGLGQDRHQDRDFHIATTEEFVKRFGGTRVINKVLIANNGIAAVKCMRSIRRWAYEMFKNERAIRFVVMVTPEDLKANAEYIKMADHYVPVPGGSNNNNYANVELIVDIALRTQVQAVWAGWGHASENPKLPELLHKEGLVFLGPPERAMWALGDKVASSIVAQTAEIPTLPWSGSDLKAQYSGKKIKISSELFARGCVTNVEQGLAAVNKIGFPVMIKASEGGGGKGIRRVDTTEEFPGLFRQVQAEVPGSPIFVMKLARGARHLEVQLLADQYGNAISLFGRDCSIQRRHQKIIEEAPAIVAQPEVFEDMEKAAVRLAKMVGYVSAGTVEYLYDPEGRYFFLELNPRLQVEHPCTEMVADVNLPAAQLQIGMGIPLYRLKDIRLLYGESPWGSSVIDFENPPNKPRPSGHVIAARITSENPDEGFKPSSGTVQELNFRSSKNVWGYFSVAASGGLHEFADSQFGHCFSWGENRQQ

Mean predicted aligned error: 17.26 Å

Nearest PDB structures (foldseek):
  3jrx-assembly1_A  TM=9.680E-01  e=2.134E-74  Homo sapiens
  2yl2-assembly2_B  TM=9.583E-01  e=3.982E-74  Homo sapiens
  2hjw-assembly1_A  TM=9.695E-01  e=7.429E-74  Homo sapiens
  8xl0-assembly1_A  TM=9.572E-01  e=1.021E-74  Homo sapiens
  8xl0-assembly1_E  TM=9.572E-01  e=1.211E-74  Homo sapiens

Radius of gyration: 36.01 Å; Cα contacts (8 Å, |Δi|>4): 1062; chains: 1; bounding box: 114×107×117 Å

pLDDT: mean 72.27, std 30.62, range [18.5, 98.81]

Solvent-accessible surface area (backbone atoms only — not comparable to full-atom values): 42944 Å² total; per-residue (Å²): 109,73,67,61,52,52,52,51,52,51,52,51,51,53,52,50,49,48,69,72,63,65,83,76,77,92,77,81,86,83,86,81,88,86,88,86,84,86,82,85,84,85,82,90,85,85,86,87,86,84,88,85,89,82,89,88,82,91,86,88,86,89,88,87,87,87,88,85,89,89,85,87,89,89,87,88,86,84,82,89,76,88,83,82,90,79,91,77,88,73,88,78,82,84,82,76,80,85,72,87,59,81,62,61,68,46,54,58,49,52,53,52,49,50,59,52,50,65,70,68,61,81,84,69,80,90,79,89,87,89,86,86,88,81,88,81,89,84,83,88,88,85,89,86,85,90,82,90,84,88,83,88,86,88,87,83,91,81,89,84,87,86,84,89,80,89,80,92,77,92,76,85,86,79,81,78,82,77,80,74,56,79,37,70,88,90,76,85,92,80,84,86,83,89,80,93,77,88,84,84,88,83,91,86,85,82,85,84,88,75,84,88,71,62,68,70,62,54,57,80,76,59,76,89,46,82,91,53,70,101,64,76,94,65,66,83,71,69,67,73,76,70,79,42,85,46,63,60,60,45,26,62,74,48,58,25,78,45,70,67,47,33,36,31,33,44,40,56,51,53,56,37,39,52,42,52,53,45,34,26,51,50,27,27,72,56,44,74,31,46,68,62,51,37,36,37,33,58,38,31,62,62,48,59,74,18,50,35,46,41,69,75,69,38,77,39,75,43,84,43,56,52,78,62,49,71,60,32,48,35,21,52,70,59,50,50,52,50,37,62,78,67,66,39,43,29,39,38,30,50,58,62,71,37,32,75,42,35,64,42,36,48,56,31,49,76,73,74,32,39,50,52,36,38,47,29,57,30,31,59,50,32,63,36,53,62,52,26,50,28,51,36,44,53,58,72,35,52,61,64,52,34,46,36,61,93,42,62,52,61,66,74,91,61,34,47,39,60,46,68,67,63,52,54,58,27,41,38,92,47,60,68,55,41,52,57,38,41,73,74,54,40,75,43,28,30,43,34,30,41,78,40,61,96,73,42,20,57,41,83,35,74,52,80,84,54,39,58,61,52,50,52,49,30,45,69,67,37,70,92,44,57,27,33,42,32,48,56,81,71,85,45,37,37,34,35,34,34,36,43,18,15,88,81,61,51,52,40,62,56,60,27,29,33,44,57,48,50,59,95,87,39,73,43,38,38,31,14,58,52,76,88,58,57,71,72,57,46,52,49,52,36,53,43,47,30,50,46,37,44,55,53,60,35,26,24,37,27,33,36,35,29,40,35,37,87,90,74,49,64,21,56,69,50,46,48,57,25,50,61,92,67,46,63,36,40,24,63,24,51,62,34,64,60,57,39,48,23,51,42,29,57,19,43,24,45,58,54,48,37,41,43,54,20,48,46,50,73,41,65,53,86,51,79,66,84,66,58,81,89,73,45,96,48,73,70,72,71,54,39,20,25,47,33,40,63,38,57,42,47,39,70,94,65,78,51,45,72,57,63,49,70,35,78,76,70,85,81,85,65,54,78,48,31,48,68,56,56,20,51,46,63,73,11,37,44,53,90,81,50,69,49,64,42,34,42,38,40,37,52,22,84,41,86,90,93

InterPro domains:
  IPR005479 Carbamoyl phosphate synthase, ATP-binding domain [PF02786] (426-608)
  IPR005479 Carbamoyl phosphate synthase, ATP-binding domain [PS00866] (443-457)
  IPR005479 Carbamoyl phosphate synthase, ATP-binding domain [PS00867] (572-579)
  IPR005481 Biotin carboxylase-like, N-terminal domain [PF00289] (260-379)
  IPR005482 Biotin carboxylase, C-terminal [PF02785] (645-705)
  IPR011054 Rudiment single hybrid motif [SSF51246] (638-706)
  IPR011761 ATP-grasp fold [PS50975] (408-603)
  IPR011764 Biotin carboxylation domain [PS50979] (259-706)
  IPR013815 ATP-grasp fold, subdomain 1 [G3DSA:3.30.1490.20] (427-489)
  IPR016185 Pre-ATP-grasp domain superfamily [SSF52440] (229-382)
  IPR049076 Acetyl-CoA carboxylase [PTHR45728] (186-705)

Secondary structure (DSSP, 8-state):
-HHHHHHHHHHHHHHHHHHHHSS----PPPP----------------------------------------------PPPPP------PPPP---------TTHHHHHHHHHHHHHHHHHSTT-----------------------------------------------------PPPPP--S-----------------------------SHHHHHTT----TTS-S--SS-TTTGGG-----HHHHHHHHT-S----EEEE---HHHHHHHHHHHHHHHHHHHS-TTSSEEEEEE-HHHHHTT-HHHHH-SEEEE---SSGGGTTT-HHHHHHHHHHHT-SEEE--SSTTTT-THHHHHHHHTTPEESS--HHHHHHHHSHHHHHHHHHHTT--B--BTTTT---EE-SS-EE--HHHHHHHSB-SHHHHHHHHHHH-SSEEEEETT--TTTTEEEE-STTTHHHHHHHHHHHSTT--EEEEE---S-EEEEEEEEE-TTS-EEEEEEEEEEEEETTEEEEEEES--SS-HHHHHHHHHHHHHHHHHTT--EEEEEEEEE-TTS-EEEEEEESS--TTHHHHHHHHT--HHHHHHHHHTT--GGG-HHHHHHTT--TT--PPP-SSS-SS-----SEEEEEEEE-EEGGGTSEE--EE---------SSEEEEESS-TT-EE-TTS-SEEEEEEEEESSTT-

Foldseek 3Di:
DVVVVVVVVVVVVVVVCCVVVVPDDDDDDDDDDDDDDDDDDDDDDDDDDDDDDDDDDDDDDDDDDDDDDDDDDDDDDDDDDDDDDDDDDDDDDDPPPDDDDPVVVVVVVVVVVVVVVVVVPPPDDDDDDDDDDDDDDDDDDDDDDDDDDDDDDDDDDDDDDDDDDDDDDDDDDDDDDDDWAKFFDDDDPDDDDDDDDDDDDDDDDDDDDDDPPPPVVLVVVDDDFPPDPPDDPDDPVVLPPQADAAQVSVCVLLVFDFGFQEEEELDAFPQLVLLLVLQLSVCCSRNVGSNSHAYEYEDEPQCVQLVWPSCVSHPYYDYFYDDALCRGSQVLVVSLVCCVVVVGQEYEHFDPRNQLPQVNLVSCVVVNHFYLFWHSQLSVCFLFQLSNQQLLVQLVFFAFQKQLPPQHFDAPLRMTTQDPVSSVSQFDDALVSQVVSCVVRDDFKWKAFRPAPPCQLIDTDGDSVCSRVSNVRSCVRDPPTTIMMGYDADPWWKKKWKWAFAQPLDIFTLAIKTQRPDDSNHGFKIKPRDDPADPVLSVVVRVSVSSSCSRNSTHAIKMWIWTQHPVRDIHTRGIGRRHDPCCVNSCQFQVDSRSNSSVSSSSRRHQCSQLSSCVQLVHHSSDDDDADNPDRPRDGDTQFMKMKGFDFCFDVVVVGDQDWDFAQDDDDDDDRFKDKDFRHDHRGIGDPNHGRGGMMMMGTDNYDVD